Protein AF-V3ZR67-F1 (afdb_monomer)

Structure (mmCIF, N/CA/C/O backbone):
data_AF-V3ZR67-F1
#
_entry.id   AF-V3ZR67-F1
#
loop_
_atom_site.group_PDB
_atom_site.id
_atom_site.type_symbol
_atom_site.label_atom_id
_atom_site.label_alt_id
_atom_site.label_comp_id
_atom_site.label_asym_id
_atom_site.label_entity_id
_atom_site.label_seq_id
_atom_site.pdbx_PDB_ins_code
_atom_site.Cartn_x
_atom_site.Cartn_y
_atom_site.Cartn_z
_atom_site.occupancy
_atom_site.B_iso_or_equiv
_atom_site.auth_seq_id
_atom_site.auth_comp_id
_atom_site.auth_asym_id
_atom_site.auth_atom_id
_atom_site.pdbx_PDB_model_num
ATOM 1 N N . MET A 1 1 ? 63.349 -31.565 -0.479 1.00 33.25 1 MET A N 1
ATOM 2 C CA . MET A 1 1 ? 62.178 -32.463 -0.392 1.00 33.25 1 MET A CA 1
ATOM 3 C C . MET A 1 1 ? 61.023 -31.754 -1.071 1.00 33.25 1 MET A C 1
ATOM 5 O O . MET A 1 1 ? 60.608 -30.706 -0.602 1.00 33.25 1 MET A O 1
ATOM 9 N N . VAL A 1 2 ? 60.641 -32.243 -2.248 1.00 25.17 2 VAL A N 1
ATOM 10 C CA . VAL A 1 2 ? 59.644 -31.641 -3.146 1.00 25.17 2 VAL A CA 1
ATOM 11 C C . VAL A 1 2 ? 58.303 -32.343 -2.893 1.00 25.17 2 VAL A C 1
ATOM 13 O O . VAL A 1 2 ? 58.316 -33.569 -2.770 1.00 25.17 2 VAL A O 1
ATOM 16 N N . PRO A 1 3 ? 57.168 -31.629 -2.776 1.00 28.56 3 PRO A N 1
ATOM 17 C CA . PRO A 1 3 ? 55.893 -32.259 -2.470 1.00 28.56 3 PRO A CA 1
ATOM 18 C C . PRO A 1 3 ? 55.306 -32.955 -3.702 1.00 28.56 3 PRO A C 1
ATOM 20 O O . PRO A 1 3 ? 55.285 -32.409 -4.804 1.00 28.56 3 PRO A O 1
ATOM 23 N N . VAL A 1 4 ? 54.828 -34.179 -3.480 1.00 24.92 4 VAL A N 1
ATOM 24 C CA . VAL A 1 4 ? 54.112 -35.022 -4.441 1.00 24.92 4 VAL A CA 1
ATOM 25 C C . VAL A 1 4 ? 52.683 -34.494 -4.582 1.00 24.92 4 VAL A C 1
ATOM 27 O O . VAL A 1 4 ? 51.925 -34.488 -3.615 1.00 24.92 4 VAL A O 1
ATOM 30 N N . SER A 1 5 ? 52.310 -34.048 -5.779 1.00 26.41 5 SER A N 1
ATOM 31 C CA . SER A 1 5 ? 50.947 -33.652 -6.135 1.00 26.41 5 SER A CA 1
ATOM 32 C C . SER A 1 5 ? 50.174 -34.831 -6.739 1.00 26.41 5 SER A C 1
ATOM 34 O O . SER A 1 5 ? 50.630 -35.491 -7.672 1.00 26.41 5 SER A O 1
ATOM 36 N N . PHE A 1 6 ? 48.981 -35.095 -6.198 1.00 26.53 6 PHE A N 1
ATOM 37 C CA . PHE A 1 6 ? 48.014 -36.048 -6.745 1.00 26.53 6 PHE A CA 1
ATOM 38 C C . PHE A 1 6 ? 47.330 -35.453 -7.990 1.00 26.53 6 PHE A C 1
ATOM 40 O O . PHE A 1 6 ? 46.776 -34.357 -7.938 1.00 26.53 6 PHE A O 1
ATOM 47 N N . LEU A 1 7 ? 47.353 -36.184 -9.109 1.00 27.12 7 LEU A N 1
ATOM 48 C CA . LEU A 1 7 ? 46.621 -35.857 -10.338 1.00 27.12 7 LEU A CA 1
ATOM 49 C C . LEU A 1 7 ? 45.130 -36.197 -10.175 1.00 27.12 7 LEU A C 1
ATOM 51 O O . LEU A 1 7 ? 44.784 -37.361 -9.975 1.00 27.12 7 LEU A O 1
ATOM 55 N N . SER A 1 8 ? 44.247 -35.202 -10.304 1.00 28.62 8 SER A N 1
ATOM 56 C CA . SER A 1 8 ? 42.798 -35.397 -10.424 1.00 28.62 8 SER A CA 1
ATOM 57 C C . SER A 1 8 ? 42.372 -35.372 -11.900 1.00 28.62 8 SER A C 1
ATOM 59 O O . SER A 1 8 ? 42.852 -34.566 -12.695 1.00 28.62 8 SER A O 1
ATOM 61 N N . CYS A 1 9 ? 41.479 -36.286 -12.289 1.00 31.39 9 CYS A N 1
ATOM 62 C CA . CYS A 1 9 ? 40.854 -36.305 -13.613 1.00 31.39 9 CYS A CA 1
ATOM 63 C C . CYS A 1 9 ? 39.528 -35.538 -13.552 1.00 31.39 9 CYS A C 1
ATOM 65 O O . CYS A 1 9 ? 38.520 -36.097 -13.120 1.00 31.39 9 CYS A O 1
ATOM 67 N N . SER A 1 10 ? 39.502 -34.280 -13.993 1.00 30.72 10 SER A N 1
ATOM 68 C CA . SER A 1 10 ? 38.262 -33.516 -14.160 1.00 30.72 10 SER A CA 1
ATOM 69 C C . SER A 1 10 ? 38.161 -32.905 -15.567 1.00 30.72 10 SER A C 1
ATOM 71 O O . SER A 1 10 ? 39.037 -32.179 -16.026 1.00 30.72 10 SER A O 1
ATOM 73 N N . SER A 1 11 ? 37.034 -33.197 -16.227 1.00 35.03 11 SER A N 1
ATOM 74 C CA . SER A 1 11 ? 36.539 -32.719 -17.535 1.00 35.03 11 SER A CA 1
ATOM 75 C C . SER A 1 11 ? 37.001 -33.455 -18.820 1.00 35.03 11 SER A C 1
ATOM 77 O O . SER A 1 11 ? 38.193 -33.671 -19.036 1.00 35.03 11 SER A O 1
ATOM 79 N N . PRO A 1 12 ? 36.061 -33.820 -19.723 1.00 35.12 12 PRO A N 1
ATOM 80 C CA . PRO A 1 12 ? 36.363 -34.351 -21.043 1.00 35.12 12 PRO A CA 1
ATOM 81 C C . PRO A 1 12 ? 36.191 -33.241 -22.083 1.00 35.12 12 PRO A C 1
ATOM 83 O O . PRO A 1 12 ? 35.109 -33.108 -22.635 1.00 35.12 12 PRO A O 1
ATOM 86 N N . LEU A 1 13 ? 37.220 -32.421 -22.304 1.00 37.81 13 LEU A N 1
ATOM 87 C CA . LEU A 1 13 ? 37.446 -31.616 -23.520 1.00 37.81 13 LEU A CA 1
ATOM 88 C C . LEU A 1 13 ? 38.705 -30.759 -23.301 1.00 37.81 13 LEU A C 1
ATOM 90 O O . LEU A 1 13 ? 38.635 -29.560 -23.051 1.00 37.81 13 LEU A O 1
ATOM 94 N N . MET A 1 14 ? 39.882 -31.380 -23.399 1.00 28.81 14 MET A N 1
ATOM 95 C CA . MET A 1 14 ? 41.130 -30.643 -23.596 1.00 28.81 14 MET A CA 1
ATOM 96 C C . MET A 1 14 ? 41.837 -31.150 -24.850 1.00 28.81 14 MET A C 1
ATOM 98 O O . MET A 1 14 ? 42.088 -32.340 -25.032 1.00 28.81 14 MET A O 1
ATOM 102 N N . ASN A 1 15 ? 42.087 -30.198 -25.741 1.00 30.61 15 ASN A N 1
ATOM 103 C CA . ASN A 1 15 ? 42.626 -30.355 -27.079 1.00 30.61 15 ASN A CA 1
ATOM 104 C C . ASN A 1 15 ? 44.123 -30.717 -26.989 1.00 30.61 15 ASN A C 1
ATOM 106 O O . ASN A 1 15 ? 44.954 -29.899 -26.597 1.00 30.61 15 ASN A O 1
ATOM 110 N N . LEU A 1 16 ? 44.461 -31.966 -27.309 1.00 32.44 16 LEU A N 1
ATOM 111 C CA . LEU A 1 16 ? 45.743 -32.625 -27.015 1.00 32.44 16 LEU A CA 1
ATOM 112 C C . LEU A 1 16 ? 46.847 -32.320 -28.054 1.00 32.44 16 LEU A C 1
ATOM 114 O O . LEU A 1 16 ? 47.610 -33.206 -28.422 1.00 32.44 16 LEU A O 1
ATOM 118 N N . ASN A 1 17 ? 46.937 -31.069 -28.523 1.00 31.55 17 ASN A N 1
ATOM 119 C CA . ASN A 1 17 ? 47.913 -30.633 -29.540 1.00 31.55 17 ASN A CA 1
ATOM 120 C C . ASN A 1 17 ? 48.904 -29.550 -29.071 1.00 31.55 17 ASN A C 1
ATOM 122 O O . ASN A 1 17 ? 49.613 -28.967 -29.887 1.00 31.55 17 ASN A O 1
ATOM 126 N N . LYS A 1 18 ? 49.022 -29.288 -27.765 1.00 32.16 18 LYS A N 1
ATOM 127 C CA . LYS A 1 18 ? 50.076 -28.414 -27.220 1.00 32.16 18 LYS A CA 1
ATOM 128 C C . LYS A 1 18 ? 50.663 -28.980 -25.929 1.00 32.16 18 LYS A C 1
ATOM 130 O O . LYS A 1 18 ? 50.382 -28.478 -24.851 1.00 32.16 18 LYS A O 1
ATOM 135 N N . LEU A 1 19 ? 51.485 -30.020 -26.051 1.00 27.50 19 LEU A N 1
ATOM 136 C CA . LEU A 1 19 ? 52.559 -30.310 -25.094 1.00 27.50 19 LEU A CA 1
ATOM 137 C C . LEU A 1 19 ? 53.586 -31.241 -25.766 1.00 27.50 19 LEU A C 1
ATOM 139 O O . LEU A 1 19 ? 53.586 -32.452 -25.576 1.00 27.50 19 LEU A O 1
ATOM 143 N N . LEU A 1 20 ? 54.425 -30.673 -26.629 1.00 28.42 20 LEU A N 1
ATOM 144 C CA . LEU A 1 20 ? 55.590 -31.348 -27.201 1.00 28.42 20 LEU A CA 1
ATOM 145 C C . LEU A 1 20 ? 56.815 -30.503 -26.862 1.00 28.42 20 LEU A C 1
ATOM 147 O O . LEU A 1 20 ? 57.101 -29.519 -27.536 1.00 28.42 20 LEU A O 1
ATOM 151 N N . VAL A 1 21 ? 57.515 -30.890 -25.797 1.00 28.64 21 VAL A N 1
ATOM 152 C CA . VAL A 1 21 ? 58.908 -30.510 -25.550 1.00 28.64 21 VAL A CA 1
ATOM 153 C C . VAL A 1 21 ? 59.665 -31.791 -25.198 1.00 28.64 21 VAL A C 1
ATOM 155 O O . VAL A 1 21 ? 59.496 -32.367 -24.130 1.00 28.64 21 VAL A O 1
ATOM 158 N N . THR A 1 22 ? 60.407 -32.260 -26.202 1.00 30.28 22 THR A N 1
ATOM 159 C CA . THR A 1 22 ? 61.674 -33.011 -26.171 1.00 30.28 22 THR A CA 1
ATOM 160 C C . THR A 1 22 ? 62.092 -33.707 -24.873 1.00 30.28 22 THR A C 1
ATOM 162 O O . THR A 1 22 ? 62.662 -33.067 -23.996 1.00 30.28 22 THR A O 1
ATOM 165 N N . ILE A 1 23 ? 62.016 -35.045 -24.865 1.00 28.41 23 ILE A N 1
ATOM 166 C CA . ILE A 1 23 ? 63.108 -35.901 -24.371 1.00 28.41 23 ILE A CA 1
ATOM 167 C C . ILE A 1 23 ? 63.293 -37.057 -25.363 1.00 28.41 23 ILE A C 1
ATOM 169 O O . ILE A 1 23 ? 62.392 -37.857 -25.603 1.00 28.41 23 ILE A O 1
ATOM 173 N N . SER A 1 24 ? 64.478 -37.102 -25.960 1.00 29.08 24 SER A N 1
ATOM 174 C CA . SER A 1 24 ? 64.986 -38.155 -26.829 1.00 29.08 24 SER A CA 1
ATOM 175 C C . SER A 1 24 ? 65.639 -39.266 -26.002 1.00 29.08 24 SER A C 1
ATOM 177 O O . SER A 1 24 ? 66.624 -39.003 -25.316 1.00 29.08 24 SER A O 1
ATOM 179 N N . ALA A 1 25 ? 65.160 -40.505 -26.122 1.00 30.80 25 ALA A N 1
ATOM 180 C CA . ALA A 1 25 ? 65.977 -41.708 -25.942 1.00 30.80 25 ALA A CA 1
ATOM 181 C C . ALA A 1 25 ? 65.338 -42.888 -26.708 1.00 30.80 25 ALA A C 1
ATOM 183 O O . ALA A 1 25 ? 64.108 -42.995 -26.727 1.00 30.80 25 ALA A O 1
ATOM 184 N N . PRO A 1 26 ? 66.124 -43.756 -27.372 1.00 31.69 26 PRO A N 1
ATOM 185 C CA . PRO A 1 26 ? 65.603 -44.774 -28.275 1.00 31.69 26 PRO A CA 1
ATOM 186 C C . PRO A 1 26 ? 65.221 -46.053 -27.523 1.00 31.69 26 PRO A C 1
ATOM 188 O O . PRO A 1 26 ? 65.994 -46.563 -26.718 1.00 31.69 26 PRO A O 1
ATOM 191 N N . GLY A 1 27 ? 64.060 -46.616 -27.868 1.00 47.59 27 GLY A N 1
ATOM 192 C CA . GLY A 1 27 ? 63.762 -48.026 -27.611 1.00 47.59 27 GLY A CA 1
ATOM 193 C C . GLY A 1 27 ? 62.840 -48.335 -26.434 1.00 47.59 27 GLY A C 1
ATOM 194 O O . GLY A 1 27 ? 63.239 -49.080 -25.559 1.00 47.59 27 GLY A O 1
ATOM 195 N N . VAL A 1 28 ? 61.580 -47.878 -26.457 1.00 38.84 28 VAL A N 1
ATOM 196 C CA . VAL A 1 28 ? 60.451 -48.581 -25.797 1.00 38.84 28 VAL A CA 1
ATOM 197 C C . VAL A 1 28 ? 59.153 -48.319 -26.585 1.00 38.84 28 VAL A C 1
ATOM 199 O O . VAL A 1 28 ? 58.258 -47.593 -26.159 1.00 38.84 28 VAL A O 1
ATOM 202 N N . GLY A 1 29 ? 59.064 -48.872 -27.798 1.00 41.50 29 GLY A N 1
ATOM 203 C CA . GLY A 1 29 ? 57.987 -48.599 -28.764 1.00 41.50 29 GLY A CA 1
ATOM 204 C C . GLY A 1 29 ? 56.690 -49.406 -28.605 1.00 41.50 29 GLY A C 1
ATOM 205 O O . GLY A 1 29 ? 55.786 -49.244 -29.415 1.00 41.50 29 GLY A O 1
ATOM 206 N N . THR A 1 30 ? 56.555 -50.278 -27.602 1.00 41.62 30 THR A N 1
ATOM 207 C CA . THR A 1 30 ? 55.410 -51.218 -27.526 1.00 41.62 30 THR A CA 1
ATOM 208 C C . THR A 1 30 ? 54.709 -51.298 -26.166 1.00 41.62 30 THR A C 1
ATOM 210 O O . THR A 1 30 ? 53.676 -51.957 -26.054 1.00 41.62 30 THR A O 1
ATOM 213 N N . TYR A 1 31 ? 55.176 -50.566 -25.147 1.00 38.81 31 TYR A N 1
ATOM 214 C CA . TYR A 1 31 ? 54.533 -50.531 -23.822 1.00 38.81 31 TYR A CA 1
ATOM 215 C C . TYR A 1 31 ? 53.521 -49.382 -23.642 1.00 38.81 31 TYR A C 1
ATOM 217 O O . TYR A 1 31 ? 52.586 -49.499 -22.850 1.00 38.81 31 TYR A O 1
ATOM 225 N N . PHE A 1 32 ? 53.628 -48.299 -24.418 1.00 40.28 32 PHE A N 1
ATOM 226 C CA . PHE A 1 32 ? 52.793 -47.104 -24.226 1.00 40.28 32 PHE A CA 1
ATOM 227 C C . PHE A 1 32 ? 51.362 -47.227 -24.771 1.00 40.28 32 PHE A C 1
ATOM 229 O O . PHE A 1 32 ? 50.440 -46.628 -24.219 1.00 40.28 32 PHE A O 1
ATOM 236 N N . THR A 1 33 ? 51.127 -48.051 -25.794 1.00 45.75 33 THR A N 1
ATOM 237 C CA . THR A 1 33 ? 49.788 -48.219 -26.387 1.00 45.75 33 THR A CA 1
ATOM 238 C C . THR A 1 33 ? 48.857 -49.045 -25.490 1.00 45.75 33 THR A C 1
ATOM 240 O O . THR A 1 33 ? 47.664 -48.759 -25.411 1.00 45.75 33 THR A O 1
ATOM 243 N N . LYS A 1 34 ? 49.400 -50.014 -24.734 1.00 38.69 34 LYS A N 1
ATOM 244 C CA . LYS A 1 34 ? 48.624 -50.832 -23.783 1.00 38.69 34 LYS A CA 1
ATOM 245 C C . LYS A 1 34 ? 48.284 -50.075 -22.496 1.00 38.69 34 LYS A C 1
ATOM 247 O O . LYS A 1 34 ? 47.162 -50.190 -22.015 1.00 38.69 34 LYS A O 1
ATOM 252 N N . VAL A 1 35 ? 49.187 -49.228 -21.995 1.00 46.47 35 VAL A N 1
ATOM 253 C CA . VAL A 1 35 ? 48.928 -48.378 -20.816 1.00 46.47 35 VAL A CA 1
ATOM 254 C C . VAL A 1 35 ? 47.874 -47.306 -21.121 1.00 46.47 35 VAL A C 1
ATOM 256 O O . VAL A 1 35 ? 46.986 -47.068 -20.307 1.00 46.47 35 VAL A O 1
ATOM 259 N N . LYS A 1 36 ? 47.881 -46.728 -22.331 1.00 41.66 36 LYS A N 1
ATOM 260 C CA . LYS A 1 36 ? 46.872 -45.741 -22.763 1.00 41.66 36 LYS A CA 1
ATOM 261 C C . LYS A 1 36 ? 45.467 -46.346 -22.901 1.00 41.66 36 LYS A C 1
ATOM 263 O O . LYS A 1 36 ? 44.477 -45.675 -22.614 1.00 41.66 36 LYS A O 1
ATOM 268 N N . MET A 1 37 ? 45.376 -47.618 -23.298 1.00 46.00 37 MET A N 1
ATOM 269 C CA . MET A 1 37 ? 44.109 -48.355 -23.362 1.00 46.00 37 MET A CA 1
ATOM 270 C C . MET A 1 37 ? 43.607 -48.734 -21.958 1.00 46.00 37 MET A C 1
ATOM 272 O O . MET A 1 37 ? 42.425 -48.562 -21.671 1.00 46.00 37 MET A O 1
ATOM 276 N N . LEU A 1 38 ? 44.508 -49.150 -21.059 1.00 42.59 38 LEU A N 1
ATOM 277 C CA . LEU A 1 38 ? 44.170 -49.497 -19.675 1.00 42.59 38 LEU A CA 1
ATOM 278 C C . LEU A 1 38 ? 43.706 -48.272 -18.866 1.00 42.59 38 LEU A C 1
ATOM 280 O O . LEU A 1 38 ? 42.701 -48.353 -18.169 1.00 42.59 38 LEU A O 1
ATOM 284 N N . ILE A 1 39 ? 44.368 -47.118 -19.015 1.00 50.28 39 ILE A N 1
ATOM 285 C CA . ILE A 1 39 ? 43.984 -45.866 -18.336 1.00 50.28 39 ILE A CA 1
ATOM 286 C C . ILE A 1 39 ? 42.619 -45.366 -18.832 1.00 50.28 39 ILE A C 1
ATOM 288 O O . ILE A 1 39 ? 41.792 -44.965 -18.021 1.00 50.28 39 ILE A O 1
ATOM 292 N N . ASN A 1 40 ? 42.316 -45.465 -20.132 1.00 49.03 40 ASN A N 1
ATOM 293 C CA . ASN A 1 40 ? 40.994 -45.090 -20.651 1.00 49.03 40 ASN A CA 1
ATOM 294 C C . ASN A 1 40 ? 39.865 -46.020 -20.169 1.00 49.03 40 ASN A C 1
ATOM 296 O O . ASN A 1 40 ? 38.749 -45.549 -19.939 1.00 49.03 40 ASN A O 1
ATOM 300 N N . ILE A 1 41 ? 40.136 -47.318 -19.991 1.00 56.44 41 ILE A N 1
ATOM 301 C CA . ILE A 1 41 ? 39.165 -48.278 -19.438 1.00 56.44 41 ILE A CA 1
ATOM 302 C C . ILE A 1 41 ? 38.964 -48.030 -17.939 1.00 56.44 41 ILE A C 1
ATOM 304 O O . ILE A 1 41 ? 37.823 -47.981 -17.481 1.00 56.44 41 ILE A O 1
ATOM 308 N N . ILE A 1 42 ? 40.046 -47.789 -17.190 1.00 53.19 42 ILE A N 1
ATOM 309 C CA . ILE A 1 42 ? 39.990 -47.484 -15.756 1.00 53.19 42 ILE A CA 1
ATOM 310 C C . ILE A 1 42 ? 39.259 -46.157 -15.523 1.00 53.19 42 ILE A C 1
ATOM 312 O O . ILE A 1 42 ? 38.350 -46.127 -14.703 1.00 53.19 42 ILE A O 1
ATOM 316 N N . CYS A 1 43 ? 39.542 -45.098 -16.290 1.00 49.72 43 CYS A N 1
ATOM 317 C CA . CYS A 1 43 ? 38.846 -43.813 -16.170 1.00 49.72 43 CYS A CA 1
ATOM 318 C C . CYS A 1 43 ? 37.364 -43.890 -16.578 1.00 49.72 43 CYS A C 1
ATOM 320 O O . CYS A 1 43 ? 36.532 -43.248 -15.938 1.00 49.72 43 CYS A O 1
ATOM 322 N N . ARG A 1 44 ? 36.992 -44.697 -17.587 1.00 48.09 44 ARG A N 1
ATOM 323 C CA . ARG A 1 44 ? 35.575 -44.913 -17.945 1.00 48.09 44 ARG A CA 1
ATOM 324 C C . ARG A 1 44 ? 34.821 -45.728 -16.898 1.00 48.09 44 ARG A C 1
ATOM 326 O O . ARG A 1 44 ? 33.688 -45.373 -16.581 1.00 48.09 44 ARG A O 1
ATOM 333 N N . HIS A 1 45 ? 35.432 -46.772 -16.335 1.00 55.06 45 HIS A N 1
ATOM 334 C CA . HIS A 1 45 ? 34.808 -47.539 -15.256 1.00 55.06 45 HIS A CA 1
ATOM 335 C C . HIS A 1 45 ? 34.720 -46.733 -13.960 1.00 55.06 45 HIS A C 1
ATOM 337 O O . HIS A 1 45 ? 33.666 -46.740 -13.330 1.00 55.06 45 HIS A O 1
ATOM 343 N N . TRP A 1 46 ? 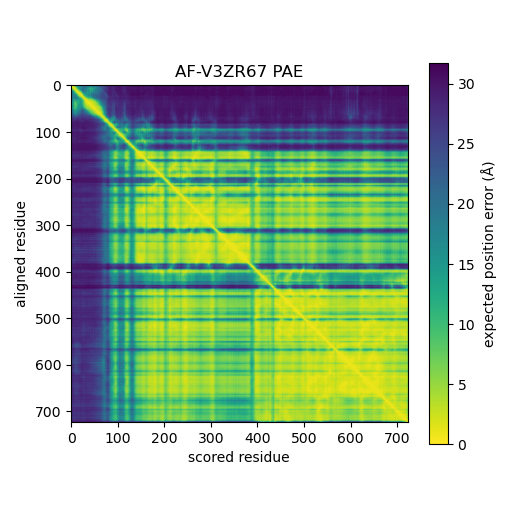35.756 -45.969 -13.606 1.00 50.38 46 TRP A N 1
ATOM 344 C CA . TRP A 1 46 ? 35.710 -45.064 -12.458 1.00 50.38 46 TRP A CA 1
ATOM 345 C C . TRP A 1 46 ? 34.635 -43.995 -12.614 1.00 50.38 46 TRP A C 1
ATOM 347 O O . TRP A 1 46 ? 33.907 -43.750 -11.664 1.00 50.38 46 TRP A O 1
ATOM 357 N N . TRP A 1 47 ? 34.458 -43.406 -13.799 1.00 48.53 47 TRP A N 1
ATOM 358 C CA . TRP A 1 47 ? 33.413 -42.400 -14.009 1.00 48.53 47 TRP A CA 1
ATOM 359 C C . TRP A 1 47 ? 31.992 -42.982 -13.925 1.00 48.53 47 TRP A C 1
ATOM 361 O O . TRP A 1 47 ? 31.086 -42.327 -13.407 1.00 48.53 47 TRP A O 1
ATOM 371 N N . TYR A 1 48 ? 31.797 -44.230 -14.364 1.00 46.47 48 TYR A N 1
ATOM 372 C CA . TYR A 1 48 ? 30.507 -44.922 -14.264 1.00 46.47 48 TYR A CA 1
ATOM 373 C C . TYR A 1 48 ? 30.165 -45.294 -12.810 1.00 46.47 48 TYR A C 1
ATOM 375 O O . TYR A 1 48 ? 29.044 -45.058 -12.360 1.00 46.47 48 TYR A O 1
ATOM 383 N N . TRP A 1 49 ? 31.148 -45.778 -12.041 1.00 52.88 49 TRP A N 1
ATOM 384 C CA . TRP A 1 49 ? 30.995 -46.033 -10.604 1.00 52.88 49 TRP A CA 1
ATOM 385 C C . TRP A 1 49 ? 30.850 -44.741 -9.796 1.00 52.88 49 TRP A C 1
ATOM 387 O O . TRP A 1 49 ? 30.039 -44.693 -8.877 1.00 52.88 49 TRP A O 1
ATOM 397 N N . PHE A 1 50 ? 31.540 -43.662 -10.177 1.00 52.75 50 PHE A N 1
ATOM 398 C CA . PHE A 1 50 ? 31.393 -42.360 -9.531 1.00 52.75 50 PHE A CA 1
ATOM 399 C C . PHE A 1 50 ? 29.993 -41.783 -9.755 1.00 52.75 50 PHE A C 1
ATOM 401 O O . PHE A 1 50 ? 29.438 -41.233 -8.815 1.00 52.75 50 PHE A O 1
ATOM 408 N N . LYS A 1 51 ? 29.369 -41.964 -10.933 1.00 44.91 51 LYS A N 1
ATOM 409 C CA . LYS A 1 51 ? 27.960 -41.587 -11.179 1.00 44.91 51 LYS A CA 1
ATOM 410 C C . LYS A 1 51 ? 26.962 -42.432 -10.381 1.00 44.91 51 LYS A C 1
ATOM 412 O O . LYS A 1 51 ? 26.012 -41.879 -9.844 1.00 44.91 51 LYS A O 1
ATOM 417 N N . LEU A 1 52 ? 27.179 -43.742 -10.265 1.00 48.31 52 LEU A N 1
ATOM 418 C CA . LEU A 1 52 ? 26.305 -44.622 -9.478 1.00 48.31 52 LEU A CA 1
ATOM 419 C C . LEU A 1 52 ? 26.415 -44.353 -7.971 1.00 48.31 52 LEU A C 1
ATOM 421 O O . LEU A 1 52 ? 25.398 -44.293 -7.288 1.00 48.31 52 LEU A O 1
ATOM 425 N N . ILE A 1 53 ? 27.628 -44.109 -7.468 1.00 51.00 53 ILE A N 1
ATOM 426 C CA . ILE A 1 53 ? 27.865 -43.778 -6.059 1.00 51.00 53 ILE A CA 1
ATOM 427 C C . ILE A 1 53 ? 27.420 -42.346 -5.759 1.00 51.00 53 ILE A C 1
ATOM 429 O O . ILE A 1 53 ? 26.819 -42.132 -4.719 1.00 51.00 53 ILE A O 1
ATOM 433 N N . SER A 1 54 ? 27.612 -41.371 -6.654 1.00 44.59 54 SER A N 1
ATOM 434 C CA . SER A 1 54 ? 27.101 -40.012 -6.420 1.00 44.59 54 SER A CA 1
ATOM 435 C C . SER A 1 54 ? 25.581 -39.941 -6.508 1.00 44.59 54 SER A C 1
ATOM 437 O O . SER A 1 54 ? 24.999 -39.275 -5.671 1.00 44.59 54 SER A O 1
ATOM 439 N N . VAL A 1 55 ? 24.901 -40.683 -7.389 1.00 46.72 55 VAL A N 1
ATOM 440 C CA . VAL A 1 55 ? 23.425 -40.742 -7.373 1.00 46.72 55 VAL A CA 1
ATOM 441 C C . VAL A 1 55 ? 22.909 -41.481 -6.135 1.00 46.72 55 VAL A C 1
ATOM 443 O O . VAL A 1 55 ? 21.944 -41.022 -5.534 1.00 46.72 55 VAL A O 1
ATOM 446 N N . ALA A 1 56 ? 23.561 -42.559 -5.685 1.00 42.47 56 ALA A N 1
ATOM 447 C CA . ALA A 1 56 ? 23.146 -43.284 -4.481 1.00 42.47 56 ALA A CA 1
ATOM 448 C C . ALA A 1 56 ? 23.455 -42.520 -3.181 1.00 42.47 56 ALA A C 1
ATOM 450 O O . ALA A 1 56 ? 22.624 -42.496 -2.282 1.00 42.47 56 ALA A O 1
ATOM 451 N N . VAL A 1 57 ? 24.605 -41.844 -3.089 1.00 44.28 57 VAL A N 1
ATOM 452 C CA . VAL A 1 57 ? 25.011 -41.037 -1.926 1.00 44.28 57 VAL A CA 1
ATOM 453 C C . VAL A 1 57 ? 24.287 -39.693 -1.906 1.00 44.28 57 VAL A C 1
ATOM 455 O O . VAL A 1 57 ? 23.933 -39.242 -0.829 1.00 44.28 57 VAL A O 1
ATOM 458 N N . ILE A 1 58 ? 23.966 -39.090 -3.056 1.00 43.88 58 ILE A N 1
ATOM 459 C CA . ILE A 1 58 ? 23.077 -37.920 -3.120 1.00 43.88 58 ILE A CA 1
ATOM 460 C C . ILE A 1 58 ? 21.636 -38.338 -2.812 1.00 43.88 58 ILE A C 1
ATOM 462 O O . ILE A 1 58 ? 20.966 -37.617 -2.093 1.00 43.88 58 ILE A O 1
ATOM 466 N N . SER A 1 59 ? 21.169 -39.522 -3.221 1.00 39.50 59 SER A N 1
ATOM 467 C CA . SER A 1 59 ? 19.837 -40.006 -2.818 1.00 39.50 59 SER A CA 1
ATOM 468 C C . SER A 1 59 ? 19.773 -40.347 -1.323 1.00 39.50 59 SER A C 1
ATOM 470 O O . SER A 1 59 ? 18.796 -39.998 -0.674 1.00 39.50 59 SER A O 1
ATOM 472 N N . LEU A 1 60 ? 20.819 -40.942 -0.733 1.00 34.12 60 LEU A N 1
ATOM 473 C CA . LEU A 1 60 ? 20.875 -41.212 0.712 1.00 34.12 60 LEU A CA 1
ATOM 474 C C . LEU A 1 60 ? 21.148 -39.960 1.561 1.00 34.12 60 LEU A C 1
ATOM 476 O O . LEU A 1 60 ? 20.651 -39.882 2.681 1.00 34.12 60 LEU A O 1
ATOM 480 N N . LEU A 1 61 ? 21.887 -38.967 1.052 1.00 32.84 61 LEU A N 1
ATOM 481 C CA . LEU A 1 61 ? 22.069 -37.682 1.735 1.00 32.84 61 LEU A CA 1
ATOM 482 C C . LEU A 1 61 ? 20.847 -36.775 1.575 1.00 32.84 61 LEU A C 1
ATOM 484 O O . LEU A 1 61 ? 20.526 -36.075 2.525 1.00 32.84 61 LEU A O 1
ATOM 488 N N . ILE A 1 62 ? 20.113 -36.827 0.458 1.00 35.06 62 ILE A N 1
ATOM 489 C CA . ILE A 1 62 ? 18.831 -36.117 0.300 1.00 35.06 62 ILE A CA 1
ATOM 490 C C . ILE A 1 62 ? 17.746 -36.754 1.183 1.00 35.06 62 ILE A C 1
ATOM 492 O O . ILE A 1 62 ? 16.955 -36.026 1.770 1.00 35.06 62 ILE A O 1
ATOM 496 N N . ILE A 1 63 ? 17.757 -38.075 1.391 1.00 33.81 63 ILE A N 1
ATOM 497 C CA . ILE A 1 63 ? 16.808 -38.738 2.304 1.00 33.81 63 ILE A CA 1
ATOM 498 C C . ILE A 1 63 ? 17.131 -38.468 3.793 1.00 33.81 63 ILE A C 1
ATOM 500 O O . ILE A 1 63 ? 16.212 -38.453 4.603 1.00 33.81 63 ILE A O 1
ATOM 504 N N . ASN A 1 64 ? 18.386 -38.167 4.162 1.00 29.22 64 ASN A N 1
ATOM 505 C CA . ASN A 1 64 ? 18.785 -37.881 5.556 1.00 29.22 64 ASN A CA 1
ATOM 506 C C . ASN A 1 64 ? 19.076 -36.399 5.881 1.00 29.22 64 ASN A C 1
ATOM 508 O O . ASN A 1 64 ? 19.474 -36.097 7.004 1.00 29.22 64 ASN A O 1
ATOM 512 N N . SER A 1 65 ? 18.881 -35.465 4.943 1.00 28.73 65 SER A N 1
ATOM 513 C CA . SER A 1 65 ? 18.975 -34.012 5.205 1.00 28.73 65 SER A CA 1
ATOM 514 C C . SER A 1 65 ? 17.681 -33.239 4.916 1.00 28.73 65 SER A C 1
ATOM 516 O O . SER A 1 65 ? 17.632 -32.024 5.097 1.00 28.73 65 SER A O 1
ATOM 518 N N . MET A 1 66 ? 16.594 -33.938 4.571 1.00 28.70 66 MET A N 1
ATOM 519 C CA . MET A 1 66 ? 15.235 -33.388 4.557 1.00 28.70 66 MET A CA 1
ATOM 520 C C . MET A 1 66 ? 14.568 -33.523 5.934 1.00 28.70 66 MET A C 1
ATOM 522 O O . MET A 1 66 ? 13.660 -34.321 6.098 1.00 28.70 66 MET A O 1
ATOM 526 N N . THR A 1 67 ? 15.007 -32.727 6.910 1.00 30.28 67 THR A N 1
ATOM 527 C CA . THR A 1 67 ? 14.189 -32.300 8.067 1.00 30.28 67 THR A CA 1
ATOM 528 C C . THR A 1 67 ? 14.835 -31.080 8.723 1.00 30.28 67 THR A C 1
ATOM 530 O O . THR A 1 67 ? 15.334 -31.142 9.841 1.00 30.28 67 THR A O 1
ATOM 533 N N . ILE A 1 68 ? 14.843 -29.960 8.006 1.00 31.11 68 ILE A N 1
ATOM 534 C CA . ILE A 1 68 ? 14.565 -28.648 8.599 1.00 31.11 68 ILE A CA 1
ATOM 535 C C . ILE A 1 68 ? 13.526 -28.050 7.653 1.00 31.11 68 ILE A C 1
ATOM 537 O O . ILE A 1 68 ? 13.851 -27.500 6.604 1.00 31.11 68 ILE A O 1
ATOM 541 N N . LEU A 1 69 ? 12.268 -28.369 7.948 1.00 26.83 69 LEU A N 1
ATOM 542 C CA . LEU A 1 69 ? 11.093 -27.944 7.204 1.00 26.83 69 LEU A CA 1
ATOM 543 C C . LEU A 1 69 ? 10.609 -26.627 7.813 1.00 26.83 69 LEU A C 1
ATOM 545 O O . LEU A 1 69 ? 10.071 -26.639 8.914 1.00 26.83 69 LEU A O 1
ATOM 549 N N . ASP A 1 70 ? 10.737 -25.528 7.074 1.00 26.50 70 ASP A N 1
ATOM 550 C CA . ASP A 1 70 ? 9.770 -24.432 7.148 1.00 26.50 70 ASP A CA 1
ATOM 551 C C . ASP A 1 70 ? 8.631 -24.783 6.183 1.00 26.50 70 ASP A C 1
ATOM 553 O O . ASP A 1 70 ? 8.585 -24.347 5.038 1.00 26.50 70 ASP A O 1
ATOM 557 N N . ASN A 1 71 ? 7.755 -25.682 6.622 1.00 24.45 71 ASN A N 1
ATOM 558 C CA . ASN A 1 71 ? 6.407 -25.839 6.095 1.00 24.45 71 ASN A CA 1
ATOM 559 C C . ASN A 1 71 ? 5.549 -26.433 7.211 1.00 24.45 71 ASN A C 1
ATOM 561 O O . ASN A 1 71 ? 5.867 -27.475 7.779 1.00 24.45 71 ASN A O 1
ATOM 565 N N . TYR A 1 72 ? 4.481 -25.720 7.548 1.00 25.42 72 TYR A N 1
ATOM 566 C CA . TYR A 1 72 ? 3.494 -26.108 8.543 1.00 25.42 72 TYR A CA 1
ATOM 567 C C . TYR A 1 72 ? 2.792 -27.410 8.141 1.00 25.42 72 TYR A C 1
ATOM 569 O O . TYR A 1 72 ? 1.911 -27.396 7.282 1.00 25.42 72 TYR A O 1
ATOM 577 N N . ASP A 1 73 ? 3.131 -28.514 8.805 1.00 21.72 73 ASP A N 1
ATOM 578 C CA . ASP A 1 73 ? 2.352 -29.749 8.741 1.00 21.72 73 ASP A CA 1
ATOM 579 C C . ASP A 1 73 ? 1.191 -29.726 9.745 1.00 21.72 73 ASP A C 1
ATOM 581 O O . ASP A 1 73 ? 1.325 -29.392 10.926 1.00 21.72 73 ASP A O 1
ATOM 585 N N . ILE A 1 74 ? 0.016 -30.106 9.243 1.00 23.97 74 ILE A N 1
ATOM 586 C CA . ILE A 1 74 ? -1.221 -30.281 9.999 1.00 23.97 74 ILE A CA 1
ATOM 587 C C . ILE A 1 74 ? -1.059 -31.490 10.926 1.00 23.97 74 ILE A C 1
ATOM 589 O O . ILE A 1 74 ? -1.106 -32.637 10.487 1.00 23.97 74 ILE A O 1
ATOM 593 N N . ILE A 1 75 ? -0.935 -31.240 12.230 1.00 21.50 75 ILE A N 1
ATOM 594 C CA . ILE A 1 75 ? -1.017 -32.285 13.254 1.00 21.50 75 ILE A CA 1
ATOM 595 C C . ILE A 1 75 ? -2.480 -32.422 13.693 1.00 21.50 75 ILE A C 1
ATOM 597 O O . ILE A 1 75 ? -3.005 -31.611 14.456 1.00 21.50 75 ILE A O 1
ATOM 601 N N . THR A 1 76 ? -3.155 -33.478 13.241 1.00 21.47 76 THR A N 1
ATOM 602 C CA . THR A 1 76 ? -4.417 -33.931 13.842 1.00 21.47 76 THR A CA 1
ATOM 603 C C . THR A 1 76 ? -4.138 -34.766 15.090 1.00 21.47 76 THR A C 1
ATOM 605 O O . THR A 1 76 ? -3.612 -35.871 14.986 1.00 21.47 76 THR A O 1
ATOM 608 N N . VAL A 1 77 ? -4.552 -34.275 16.263 1.00 23.20 77 VAL A N 1
ATOM 609 C CA . VAL A 1 77 ? -4.638 -35.061 17.509 1.00 23.20 77 VAL A CA 1
ATOM 610 C C . VAL A 1 77 ? -6.119 -35.284 17.856 1.00 23.20 77 VAL A C 1
ATOM 612 O O . VAL A 1 77 ? -6.892 -34.3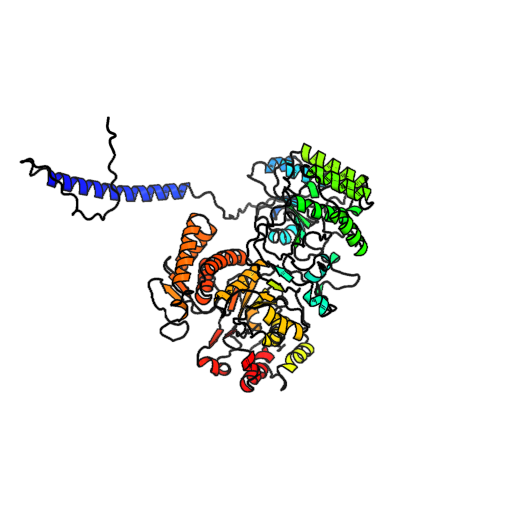19 17.813 1.00 23.20 77 VAL A O 1
ATOM 615 N N . PRO A 1 78 ? -6.564 -36.514 18.192 1.00 22.95 78 PRO A N 1
ATOM 616 C CA . PRO A 1 78 ? -7.955 -36.776 18.535 1.00 22.95 78 PRO A CA 1
ATOM 617 C C . PRO A 1 78 ? -8.320 -36.173 19.892 1.00 22.95 78 PRO A C 1
ATOM 619 O O . PRO A 1 78 ? -7.526 -36.125 20.828 1.00 22.95 78 PRO A O 1
ATOM 622 N N . ALA A 1 79 ? -9.567 -35.728 19.980 1.00 25.62 79 ALA A N 1
ATOM 623 C CA . ALA A 1 79 ? -10.129 -35.046 21.128 1.00 25.62 79 ALA A CA 1
ATOM 624 C C . ALA A 1 79 ? -10.219 -35.921 22.388 1.00 25.62 79 ALA A C 1
ATOM 626 O O . ALA A 1 79 ? -10.769 -37.018 22.345 1.00 25.62 79 ALA A O 1
ATOM 627 N N . SER A 1 80 ? -9.874 -35.336 23.535 1.00 25.39 80 SER A N 1
ATOM 628 C CA . SER A 1 80 ? -10.631 -35.561 24.765 1.00 25.39 80 SER A CA 1
ATOM 629 C C . SER A 1 80 ? -10.942 -34.220 25.439 1.00 25.39 80 SER A C 1
ATOM 631 O O . SER A 1 80 ? -10.318 -33.193 25.174 1.00 25.39 80 SER A O 1
ATOM 633 N N . THR A 1 81 ? -12.051 -34.225 26.153 1.00 31.27 81 THR A N 1
ATOM 634 C CA . THR A 1 81 ? -12.897 -33.118 26.596 1.00 31.27 81 THR A CA 1
ATOM 635 C C . THR A 1 81 ? -12.315 -32.355 27.788 1.00 31.27 81 THR A C 1
ATOM 637 O O . THR A 1 81 ? -12.231 -32.938 28.859 1.00 31.27 81 THR A O 1
ATOM 640 N N . ASP A 1 82 ? -11.936 -31.082 27.619 1.00 35.59 82 ASP A N 1
ATOM 641 C CA . ASP A 1 82 ? -12.567 -29.934 28.304 1.00 35.59 82 ASP A CA 1
ATOM 642 C C . ASP A 1 82 ? -11.949 -28.598 27.830 1.00 35.59 82 ASP A C 1
ATOM 644 O O . ASP A 1 82 ? -10.731 -28.475 27.699 1.00 35.59 82 ASP A O 1
ATOM 648 N N . ASP A 1 83 ? -12.831 -27.643 27.534 1.00 39.19 83 ASP A N 1
ATOM 649 C CA . ASP A 1 83 ? -12.659 -26.275 27.005 1.00 39.19 83 ASP A CA 1
ATOM 650 C C . ASP A 1 83 ? -11.788 -26.067 25.732 1.00 39.19 83 ASP A C 1
ATOM 652 O O . ASP A 1 83 ? -10.562 -25.922 25.754 1.00 39.19 83 ASP A O 1
ATOM 656 N N . LYS A 1 84 ? -12.454 -26.066 24.565 1.00 36.19 84 LYS A N 1
ATOM 657 C CA . LYS A 1 84 ? -11.862 -26.232 23.217 1.00 36.19 84 LYS A CA 1
ATOM 658 C C . LYS A 1 84 ? -11.655 -24.948 22.401 1.00 36.19 84 LYS A C 1
ATOM 660 O O . LYS A 1 84 ? -11.065 -25.043 21.325 1.00 36.19 84 LYS A O 1
ATOM 665 N N . GLN A 1 85 ? -12.135 -23.781 22.835 1.00 36.62 85 GLN A N 1
ATOM 666 C CA . GLN A 1 85 ? -12.116 -22.585 21.975 1.00 36.62 85 GLN A CA 1
ATOM 667 C C . GLN A 1 85 ? -10.840 -21.742 22.142 1.00 36.62 85 GLN A C 1
ATOM 669 O O . GLN A 1 85 ? -10.280 -21.298 21.147 1.00 36.62 85 GLN A O 1
ATOM 674 N N . THR A 1 86 ? -10.290 -21.649 23.354 1.00 38.97 86 THR A N 1
ATOM 675 C CA . THR A 1 86 ? -9.038 -20.916 23.639 1.00 38.97 86 THR A CA 1
ATOM 676 C C . THR A 1 86 ? -7.782 -21.688 23.204 1.00 38.97 86 THR A C 1
ATOM 678 O O . THR A 1 86 ? -6.769 -21.098 22.847 1.00 38.97 86 THR A O 1
ATOM 681 N N . ARG A 1 87 ? -7.842 -23.030 23.166 1.00 37.34 87 ARG A N 1
ATOM 682 C CA . ARG A 1 87 ? -6.687 -23.892 22.831 1.00 37.34 87 ARG A CA 1
ATOM 683 C C . ARG A 1 87 ? -6.384 -24.008 21.333 1.00 37.34 87 ARG A C 1
ATOM 685 O O . ARG A 1 87 ? -5.368 -24.592 20.977 1.00 37.34 87 ARG A O 1
ATOM 692 N N . ARG A 1 88 ? -7.244 -23.492 20.448 1.00 39.72 88 ARG A N 1
ATOM 693 C CA . ARG A 1 88 ? -7.041 -23.579 18.988 1.00 39.72 88 ARG A CA 1
ATOM 694 C C . ARG A 1 88 ? -6.141 -22.487 18.408 1.00 39.72 88 ARG A C 1
ATOM 696 O O . ARG A 1 88 ? -5.742 -22.619 17.257 1.00 39.72 88 ARG A O 1
ATOM 703 N N . ILE A 1 89 ? -5.803 -21.460 19.186 1.00 42.38 89 ILE A N 1
ATOM 704 C CA . ILE A 1 89 ? -5.131 -20.262 18.660 1.00 42.38 89 ILE A CA 1
ATOM 705 C C . ILE A 1 89 ? -3.592 -20.393 18.682 1.00 42.38 89 ILE A C 1
ATOM 707 O O . ILE A 1 89 ? -2.893 -19.738 17.918 1.00 42.38 89 ILE A O 1
ATOM 711 N N . ALA A 1 90 ? -3.031 -21.303 19.482 1.00 41.75 90 ALA A N 1
ATOM 712 C CA . ALA A 1 90 ? -1.583 -21.428 19.667 1.00 41.75 90 ALA A CA 1
ATOM 713 C C . ALA A 1 90 ? -0.978 -22.589 18.855 1.00 41.75 90 ALA A C 1
ATOM 715 O O . ALA A 1 90 ? -0.738 -23.667 19.397 1.00 41.75 90 ALA A O 1
ATOM 716 N N . ALA A 1 91 ? -0.755 -22.366 17.555 1.00 40.34 91 ALA A N 1
ATOM 717 C CA . ALA A 1 91 ? 0.197 -23.141 16.733 1.00 40.34 91 ALA A CA 1
ATOM 718 C C . ALA A 1 91 ? 0.476 -22.541 15.338 1.00 40.34 91 ALA A C 1
ATOM 720 O O . ALA A 1 91 ? 1.334 -23.060 14.628 1.00 40.34 91 ALA A O 1
ATOM 721 N N . LYS A 1 92 ? -0.221 -21.479 14.911 1.00 41.41 92 LYS A N 1
ATOM 722 C CA . LYS A 1 92 ? 0.158 -20.731 13.705 1.00 41.41 92 LYS A CA 1
ATOM 723 C C . LYS A 1 92 ? 1.069 -19.572 14.114 1.00 41.41 92 LYS A C 1
ATOM 725 O O . LYS A 1 92 ? 0.662 -18.721 14.895 1.00 41.41 92 LYS A O 1
ATOM 730 N N . ASP A 1 93 ? 2.299 -19.561 13.605 1.00 46.53 93 ASP A N 1
ATOM 731 C CA . ASP A 1 93 ? 3.188 -18.389 13.583 1.00 46.53 93 ASP A CA 1
ATOM 732 C C . ASP A 1 93 ? 3.905 -17.976 14.883 1.00 46.53 93 ASP A C 1
ATOM 734 O O . ASP A 1 93 ? 4.159 -16.795 15.090 1.00 46.53 93 ASP A O 1
ATOM 738 N N . ASN A 1 94 ? 4.334 -18.922 15.731 1.00 50.66 94 ASN A N 1
ATOM 739 C CA . ASN A 1 94 ? 5.224 -18.658 16.888 1.00 50.66 94 ASN A CA 1
ATOM 740 C C . ASN A 1 94 ? 4.664 -17.718 17.986 1.00 50.66 94 ASN A C 1
ATOM 742 O O . ASN A 1 94 ? 5.429 -17.211 18.813 1.00 50.66 94 ASN A O 1
ATOM 746 N N . TRP A 1 95 ? 3.347 -17.491 18.030 1.00 54.22 95 TRP A N 1
ATOM 747 C CA . TRP A 1 95 ? 2.689 -16.708 19.083 1.00 54.22 95 TRP A CA 1
ATOM 748 C C . TRP A 1 95 ? 2.188 -17.598 20.222 1.00 54.22 95 TRP A C 1
ATOM 750 O O . TRP A 1 95 ? 1.522 -18.608 19.987 1.00 54.22 95 TRP A O 1
ATOM 760 N N . ILE A 1 96 ? 2.450 -17.189 21.467 1.00 55.81 96 ILE A N 1
ATOM 761 C CA . ILE A 1 96 ? 1.851 -17.800 22.658 1.00 55.81 96 ILE A CA 1
ATOM 762 C C . ILE A 1 96 ? 0.870 -16.805 23.272 1.00 55.81 96 ILE A C 1
ATOM 764 O O . ILE A 1 96 ? 1.231 -15.679 23.622 1.00 55.81 96 ILE A O 1
ATOM 768 N N . ILE A 1 97 ? -0.379 -17.242 23.422 1.00 56.50 97 ILE A N 1
ATOM 769 C CA . ILE A 1 97 ? -1.404 -16.486 24.136 1.00 56.50 97 ILE A CA 1
ATOM 770 C C . ILE A 1 97 ? -1.389 -16.918 25.594 1.00 56.50 97 ILE A C 1
ATOM 772 O O . ILE A 1 97 ? -1.659 -18.080 25.894 1.00 56.50 97 ILE A O 1
ATOM 776 N N . MET A 1 98 ? -1.082 -15.982 26.492 1.00 53.34 98 MET A N 1
ATOM 777 C CA . MET A 1 98 ? -1.234 -16.182 27.928 1.00 53.34 98 MET A CA 1
ATOM 778 C C . MET A 1 98 ? -2.397 -15.332 28.436 1.00 53.34 98 MET A C 1
ATOM 780 O O . MET A 1 98 ? -2.414 -14.104 28.326 1.00 53.34 98 MET A O 1
ATOM 784 N N . ASP A 1 99 ? -3.386 -16.008 29.008 1.00 50.91 99 ASP A N 1
ATOM 785 C CA . ASP A 1 99 ? -4.462 -15.366 29.753 1.00 50.91 99 ASP A CA 1
ATOM 786 C C . ASP A 1 99 ? -3.985 -15.092 31.190 1.00 50.91 99 ASP A C 1
ATOM 788 O O . ASP A 1 99 ? -3.359 -15.951 31.815 1.00 50.91 99 ASP A O 1
ATOM 792 N N . ASN A 1 100 ? -4.299 -13.912 31.735 1.00 46.44 100 ASN A N 1
ATOM 793 C CA . ASN A 1 100 ? -3.976 -13.533 33.117 1.00 46.44 100 ASN A CA 1
ATOM 794 C C . ASN A 1 100 ? -4.507 -14.535 34.160 1.00 46.44 100 ASN A C 1
ATOM 796 O O . ASN A 1 100 ? -3.983 -14.584 35.269 1.00 46.44 100 ASN A O 1
ATOM 800 N N . THR A 1 101 ? -5.534 -15.335 33.842 1.00 41.28 101 THR A N 1
ATOM 801 C CA . THR A 1 101 ? -6.049 -16.361 34.770 1.00 41.28 101 THR A CA 1
ATOM 802 C C . THR A 1 101 ? -5.218 -17.640 34.832 1.00 41.28 101 THR A C 1
ATOM 804 O O . THR A 1 101 ? -5.366 -18.393 35.790 1.00 41.28 101 THR A O 1
ATOM 807 N N . ASP A 1 102 ? -4.353 -17.888 33.845 1.00 41.69 102 ASP A N 1
ATOM 808 C CA . ASP A 1 102 ? -3.595 -19.139 33.694 1.00 41.69 102 ASP A CA 1
ATOM 809 C C . ASP A 1 102 ? -2.104 -18.995 34.039 1.00 41.69 102 ASP A C 1
ATOM 811 O O . ASP A 1 102 ? -1.304 -19.868 33.692 1.00 41.69 102 ASP A O 1
ATOM 815 N N . ILE A 1 103 ? -1.715 -17.947 34.783 1.00 46.44 103 ILE A N 1
ATOM 816 C CA . ILE A 1 103 ? -0.358 -17.797 35.344 1.00 46.44 103 ILE A CA 1
ATOM 817 C C . ILE A 1 103 ? -0.158 -18.812 36.489 1.00 46.44 103 ILE A C 1
ATOM 819 O O . ILE A 1 103 ? 0.024 -18.480 37.658 1.00 46.44 103 ILE A O 1
ATOM 823 N N . ASN A 1 104 ? -0.218 -20.101 36.162 1.00 41.75 104 ASN A N 1
ATOM 824 C CA . ASN A 1 104 ? 0.299 -21.168 36.992 1.00 41.75 104 ASN A CA 1
ATOM 825 C C . ASN A 1 104 ? 1.724 -21.447 36.512 1.00 41.75 104 ASN A C 1
ATOM 827 O O . ASN A 1 104 ? 1.929 -21.950 35.408 1.00 41.75 104 ASN A O 1
ATOM 831 N N . ILE A 1 105 ? 2.707 -21.129 37.354 1.00 40.84 105 ILE A N 1
ATOM 832 C CA . ILE A 1 105 ? 4.155 -21.282 37.111 1.00 40.84 105 ILE A CA 1
ATOM 833 C C . ILE A 1 105 ? 4.513 -22.684 36.569 1.00 40.84 105 ILE A C 1
ATOM 835 O O . ILE A 1 105 ? 5.481 -22.849 35.827 1.00 40.84 105 ILE A O 1
ATOM 839 N N . ASN A 1 106 ? 3.704 -23.702 36.878 1.00 37.00 106 ASN A N 1
ATOM 840 C CA . ASN A 1 106 ? 3.891 -25.066 36.384 1.00 37.00 106 ASN A CA 1
ATOM 841 C C . ASN A 1 106 ? 3.562 -25.254 34.888 1.00 37.00 106 ASN A C 1
ATOM 843 O O . ASN A 1 106 ? 4.162 -26.121 34.258 1.00 37.00 106 ASN A O 1
ATOM 847 N N . HIS A 1 107 ? 2.672 -24.451 34.292 1.00 39.88 107 HIS A N 1
ATOM 848 C CA . HIS A 1 107 ? 2.409 -24.498 32.845 1.00 39.88 107 HIS A CA 1
ATOM 849 C C . HIS A 1 107 ? 3.535 -23.857 32.029 1.00 39.88 107 HIS A C 1
ATOM 851 O O . HIS A 1 107 ? 3.821 -24.324 30.932 1.00 39.88 107 HIS A O 1
ATOM 857 N N . MET A 1 108 ? 4.229 -22.857 32.578 1.00 36.88 108 MET A N 1
ATOM 858 C CA . MET A 1 108 ? 5.400 -22.268 31.920 1.00 36.88 108 MET A CA 1
ATOM 859 C C . MET A 1 108 ? 6.583 -23.238 31.855 1.00 36.88 108 MET A C 1
ATOM 861 O O . MET A 1 108 ? 7.261 -23.299 30.836 1.00 36.88 108 MET A O 1
ATOM 865 N N . LYS A 1 109 ? 6.760 -24.086 32.878 1.00 35.66 109 LYS A N 1
ATOM 866 C CA . LYS A 1 109 ? 7.745 -25.182 32.850 1.00 35.66 109 LYS A CA 1
ATOM 867 C C . LYS A 1 109 ? 7.440 -26.271 31.816 1.00 35.66 109 LYS A C 1
ATOM 869 O O . LYS A 1 109 ? 8.362 -26.902 31.330 1.00 35.66 109 LYS A O 1
ATOM 874 N N . LEU A 1 110 ? 6.169 -26.502 31.479 1.00 36.88 110 LEU A N 1
ATOM 875 C CA . LEU A 1 110 ? 5.766 -27.452 30.428 1.00 36.88 110 LEU A CA 1
ATOM 876 C C . LEU A 1 110 ? 6.005 -26.914 29.007 1.00 36.88 110 LEU A C 1
ATOM 878 O O . LEU A 1 110 ? 5.955 -27.679 28.046 1.00 36.88 110 LEU A O 1
ATOM 882 N N . LEU A 1 111 ? 6.227 -25.605 28.865 1.00 40.88 111 LEU A N 1
ATOM 883 C CA . LEU A 1 111 ? 6.512 -24.959 27.585 1.00 40.88 111 LEU A CA 1
ATOM 884 C C . LEU A 1 111 ? 8.019 -24.918 27.278 1.00 40.88 111 LEU A C 1
ATOM 886 O O . LEU A 1 111 ? 8.366 -24.872 26.100 1.00 40.88 111 LEU A O 1
ATOM 890 N N . ASP A 1 112 ? 8.873 -25.001 28.310 1.00 39.34 112 ASP A N 1
ATOM 891 C CA . ASP A 1 112 ? 10.355 -24.945 28.301 1.00 39.34 112 ASP A CA 1
ATOM 892 C C . ASP A 1 112 ? 11.014 -25.936 27.312 1.00 39.34 112 ASP A C 1
ATOM 894 O O . ASP A 1 112 ? 12.061 -25.660 26.734 1.00 39.34 112 ASP A O 1
ATOM 898 N N . ASP A 1 113 ? 10.349 -27.056 27.010 1.00 40.38 113 ASP A N 1
ATOM 899 C CA . ASP A 1 113 ? 10.877 -28.098 26.115 1.00 40.38 113 ASP A CA 1
ATOM 900 C C . ASP A 1 113 ? 10.719 -27.799 24.603 1.00 40.38 113 ASP A C 1
ATOM 902 O O . ASP A 1 113 ? 11.118 -28.616 23.768 1.00 40.38 113 ASP A O 1
ATOM 906 N N . ARG A 1 114 ? 10.138 -26.655 24.200 1.00 39.62 114 ARG A N 1
ATOM 907 C CA . ARG A 1 114 ? 9.997 -26.267 22.779 1.00 39.62 114 ARG A CA 1
ATOM 908 C C . ARG A 1 114 ? 10.781 -24.993 22.449 1.00 39.62 114 ARG A C 1
ATOM 910 O O . ARG A 1 114 ? 10.518 -23.940 23.016 1.00 39.62 114 ARG A O 1
ATOM 917 N N . GLN A 1 115 ? 11.722 -25.127 21.508 1.00 37.91 115 GLN A N 1
ATOM 918 C CA . GLN A 1 115 ? 12.685 -24.120 21.034 1.00 37.91 115 GLN A CA 1
ATOM 919 C C . GLN A 1 115 ? 12.107 -22.711 20.776 1.00 37.91 115 GLN A C 1
ATOM 921 O O . GLN A 1 115 ? 11.040 -22.561 20.185 1.00 37.91 115 GLN A O 1
ATOM 926 N N . ASP A 1 116 ? 12.898 -21.705 21.175 1.00 40.25 116 ASP A N 1
ATOM 927 C CA . ASP A 1 116 ? 12.931 -20.296 20.746 1.00 40.25 116 ASP A CA 1
ATOM 928 C C . ASP A 1 116 ? 11.594 -19.540 20.635 1.00 40.25 116 ASP A C 1
ATOM 930 O O . ASP A 1 116 ? 11.089 -19.239 19.550 1.00 40.25 116 ASP A O 1
ATOM 934 N N . TRP A 1 117 ? 11.054 -19.106 21.776 1.00 52.66 117 TRP A N 1
ATOM 935 C CA . TRP A 1 117 ? 9.879 -18.230 21.801 1.00 52.66 117 TRP A CA 1
ATOM 936 C C . TRP A 1 117 ? 10.248 -16.808 21.379 1.00 52.66 117 TRP A C 1
ATOM 938 O O . TRP A 1 117 ? 11.280 -16.267 21.775 1.00 52.66 117 TRP A O 1
ATOM 948 N N . SER A 1 118 ? 9.382 -16.171 20.590 1.00 55.03 118 SER A N 1
ATOM 949 C CA . SER A 1 118 ? 9.593 -14.782 20.170 1.00 55.03 118 SER A CA 1
ATOM 950 C C . SER A 1 118 ? 8.492 -13.827 20.635 1.00 55.03 118 SER A C 1
ATOM 952 O O . SER A 1 118 ? 8.810 -12.660 20.828 1.00 55.03 118 SER A O 1
ATOM 954 N N . ALA A 1 119 ? 7.248 -14.263 20.886 1.00 56.12 119 ALA A N 1
ATOM 955 C CA . ALA A 1 119 ? 6.145 -13.335 21.159 1.00 56.12 119 ALA A CA 1
ATOM 956 C C . ALA A 1 119 ? 5.150 -13.792 22.246 1.00 56.12 119 ALA A C 1
ATOM 958 O O . ALA A 1 119 ? 4.682 -14.932 22.229 1.00 56.12 119 ALA A O 1
ATOM 959 N N . LEU A 1 120 ? 4.786 -12.870 23.149 1.00 64.56 120 LEU A N 1
ATOM 960 C CA . LEU A 1 120 ? 3.775 -13.057 24.198 1.00 64.56 120 LEU A CA 1
ATOM 961 C C . LEU A 1 120 ? 2.545 -12.169 23.958 1.00 64.56 120 LEU A C 1
ATOM 963 O O . LEU A 1 120 ? 2.683 -10.956 23.806 1.00 64.56 120 LEU A O 1
ATOM 967 N N . VAL A 1 121 ? 1.344 -12.748 24.019 1.00 57.94 121 VAL A N 1
ATOM 968 C CA . VAL A 1 121 ? 0.079 -11.998 24.088 1.00 57.94 121 VAL A CA 1
ATOM 969 C C . VAL A 1 121 ? -0.459 -12.019 25.513 1.00 57.94 121 VAL A C 1
ATOM 971 O O . VAL A 1 121 ? -0.602 -13.096 26.087 1.00 57.94 121 VAL A O 1
ATOM 974 N N . MET A 1 122 ? -0.787 -10.850 26.068 1.00 63.28 122 MET A N 1
ATOM 975 C CA . MET A 1 122 ? -1.346 -10.723 27.422 1.00 63.28 122 MET A CA 1
ATOM 976 C C . MET A 1 122 ? -2.816 -10.286 27.381 1.00 63.28 122 MET A C 1
ATOM 978 O O . MET A 1 122 ? -3.098 -9.187 26.909 1.00 63.28 122 MET A O 1
ATOM 982 N N . ASP A 1 123 ? -3.742 -11.102 27.902 1.00 55.22 123 ASP A N 1
ATOM 983 C CA . ASP A 1 123 ? -5.169 -10.745 28.039 1.00 55.22 123 ASP A CA 1
ATOM 984 C C . ASP A 1 123 ? -5.473 -10.105 29.411 1.00 55.22 123 ASP A C 1
ATOM 986 O O . ASP A 1 123 ? -5.069 -10.600 30.466 1.00 55.22 123 ASP A O 1
ATOM 990 N N . THR A 1 124 ? -6.219 -8.993 29.422 1.00 53.12 124 THR A N 1
ATOM 991 C CA . THR A 1 124 ? -6.617 -8.269 30.645 1.00 53.12 124 THR A CA 1
ATOM 992 C C . THR A 1 124 ? -8.107 -8.382 31.004 1.00 53.12 124 THR A C 1
ATOM 994 O O . THR A 1 124 ? -8.534 -7.801 32.003 1.00 53.12 124 THR A O 1
ATOM 997 N N . THR A 1 125 ? -8.923 -9.122 30.245 1.00 47.19 125 THR A N 1
ATOM 998 C CA . THR A 1 125 ? -10.393 -9.129 30.397 1.00 47.19 125 THR A CA 1
ATOM 999 C C . THR A 1 125 ? -10.920 -9.938 31.584 1.00 47.19 125 THR A C 1
ATOM 1001 O O . THR A 1 125 ? -11.950 -9.569 32.160 1.00 47.19 125 THR A O 1
ATOM 1004 N N . LYS A 1 126 ? -10.227 -11.002 32.009 1.00 41.94 126 LYS A N 1
ATOM 1005 C CA . LYS A 1 126 ? -10.712 -11.896 33.077 1.00 41.94 126 LYS A CA 1
ATOM 1006 C C . LYS A 1 126 ? -10.385 -11.466 34.514 1.00 41.94 126 LYS A C 1
ATOM 1008 O O . LYS A 1 126 ? -10.983 -12.009 35.442 1.00 41.94 126 LYS A O 1
ATOM 1013 N N . SER A 1 127 ? -9.554 -10.443 34.740 1.00 42.38 127 SER A N 1
ATOM 1014 C CA . SER A 1 127 ? -9.200 -9.997 36.107 1.00 42.38 127 SER A CA 1
ATOM 1015 C C . SER A 1 127 ? -10.318 -9.238 36.848 1.00 42.38 127 SER A C 1
ATOM 1017 O O . SER A 1 127 ? -10.173 -8.875 38.016 1.00 42.38 127 SER A O 1
ATOM 1019 N N . ARG A 1 128 ? -11.486 -9.024 36.220 1.00 36.62 128 ARG A N 1
ATOM 1020 C CA . ARG A 1 128 ? -12.596 -8.252 36.813 1.00 36.62 128 ARG A CA 1
ATOM 1021 C C . ARG A 1 128 ? -13.295 -8.911 38.009 1.00 36.62 128 ARG A C 1
ATOM 1023 O O . ARG A 1 128 ? -14.101 -8.236 38.645 1.00 36.62 128 ARG A O 1
ATOM 1030 N N . LYS A 1 129 ? -13.051 -10.189 38.332 1.00 32.75 129 LYS A N 1
ATOM 1031 C CA . LYS A 1 129 ? -13.850 -10.894 39.356 1.00 32.75 129 LYS A CA 1
ATOM 1032 C C . LYS A 1 129 ? -13.333 -10.864 40.801 1.00 32.75 129 LYS A C 1
ATOM 1034 O O . LYS A 1 129 ? -14.111 -11.260 41.664 1.00 32.75 129 LYS A O 1
ATOM 1039 N N . THR A 1 130 ? -12.141 -10.349 41.128 1.00 31.17 130 THR A N 1
ATOM 1040 C CA . THR A 1 130 ? -11.628 -10.530 42.513 1.00 31.17 130 THR A CA 1
ATOM 1041 C C . THR A 1 130 ? -10.779 -9.426 43.146 1.00 31.17 130 THR A C 1
ATOM 1043 O O . THR A 1 130 ? -10.352 -9.611 44.282 1.00 31.17 130 THR A O 1
ATOM 1046 N N . LEU A 1 131 ? -10.585 -8.249 42.546 1.00 29.83 131 LEU A N 1
ATOM 1047 C CA . LEU A 1 131 ? -9.785 -7.197 43.195 1.00 29.83 131 LEU A CA 1
ATOM 1048 C C . LEU A 1 131 ? -10.563 -5.889 43.357 1.00 29.83 131 LEU A C 1
ATOM 1050 O O . LEU A 1 131 ? -10.641 -5.064 42.454 1.00 29.83 131 LEU A O 1
ATOM 1054 N N . LYS A 1 132 ? -11.083 -5.673 44.575 1.00 27.61 132 LYS A N 1
ATOM 1055 C CA . LYS A 1 132 ? -11.433 -4.347 45.115 1.00 27.61 132 LYS A CA 1
ATOM 1056 C C . LYS A 1 132 ? -10.155 -3.527 45.347 1.00 27.61 132 LYS A C 1
ATOM 1058 O O . LYS A 1 132 ? -9.827 -3.175 46.475 1.00 27.61 132 LYS A O 1
ATOM 1063 N N . CYS A 1 133 ? -9.408 -3.245 44.290 1.00 34.06 133 CYS A N 1
ATOM 1064 C CA . CYS A 1 133 ? -8.419 -2.183 44.300 1.00 34.06 133 CYS A CA 1
ATOM 1065 C C . CYS A 1 133 ? -8.811 -1.233 43.178 1.00 34.06 133 CYS A C 1
ATOM 1067 O O . CYS A 1 133 ? -8.628 -1.545 42.008 1.00 34.06 133 CYS A O 1
ATOM 1069 N N . ASN A 1 134 ? -9.435 -0.112 43.536 1.00 31.22 134 ASN A N 1
ATOM 1070 C CA . ASN A 1 134 ? -10.092 0.761 42.566 1.00 31.22 134 ASN A CA 1
ATOM 1071 C C . ASN A 1 134 ? -9.127 1.450 41.583 1.00 31.22 134 ASN A C 1
ATOM 1073 O O . ASN A 1 134 ? -9.631 2.065 40.656 1.00 31.22 134 ASN A O 1
ATOM 1077 N N . ASN A 1 135 ? -7.799 1.334 41.740 1.00 40.94 135 ASN A N 1
ATOM 1078 C CA . ASN A 1 135 ? -6.817 1.997 40.868 1.00 40.94 135 ASN A CA 1
ATOM 1079 C C . ASN A 1 135 ? -5.504 1.233 40.606 1.00 40.94 135 ASN A C 1
ATOM 1081 O O . ASN A 1 135 ? -4.693 1.711 39.824 1.00 40.94 135 ASN A O 1
ATOM 1085 N N . CYS A 1 136 ? -5.263 0.050 41.175 1.00 36.38 136 CYS A N 1
ATOM 1086 C CA . CYS A 1 136 ? -4.043 -0.697 40.852 1.00 36.38 136 CYS A CA 1
ATOM 1087 C C . CYS A 1 136 ? -4.311 -1.677 39.707 1.00 36.38 136 CYS A C 1
ATOM 1089 O O . CYS A 1 136 ? -5.301 -2.412 39.743 1.00 36.38 136 CYS A O 1
ATOM 1091 N N . ARG A 1 137 ? -3.397 -1.751 38.724 1.00 49.06 137 ARG A N 1
ATOM 1092 C CA . ARG A 1 137 ? -3.259 -2.954 37.880 1.00 49.06 137 ARG A CA 1
ATOM 1093 C C . ARG A 1 137 ? -3.372 -4.187 38.782 1.00 49.06 137 ARG A C 1
ATOM 1095 O O . ARG A 1 137 ? -2.800 -4.193 39.878 1.00 49.06 137 ARG A O 1
ATOM 1102 N N . SER A 1 138 ? -4.058 -5.238 38.330 1.00 47.78 138 SER A N 1
ATOM 1103 C CA . SER A 1 138 ? -3.865 -6.532 38.976 1.00 47.78 138 SER A CA 1
ATOM 1104 C C . SER A 1 138 ? -2.371 -6.838 38.876 1.00 47.78 138 SER A C 1
ATOM 1106 O O . SER A 1 138 ? -1.782 -6.777 37.799 1.00 47.78 138 SER A O 1
ATOM 1108 N N . ARG A 1 139 ? -1.730 -7.069 40.020 1.00 49.53 139 ARG A N 1
ATOM 1109 C CA . ARG A 1 139 ? -0.307 -7.424 40.157 1.00 49.53 139 ARG A CA 1
ATOM 1110 C C . ARG A 1 139 ? 0.120 -8.490 39.121 1.00 49.53 139 ARG A C 1
ATOM 1112 O O . ARG A 1 139 ? 1.193 -8.398 38.540 1.00 49.53 139 ARG A O 1
ATOM 1119 N N . GLU A 1 140 ? -0.828 -9.365 38.789 1.00 46.72 140 GLU A N 1
ATOM 1120 C CA . GLU A 1 140 ? -0.830 -10.400 37.749 1.00 46.72 140 GLU A CA 1
ATOM 1121 C C . GLU A 1 140 ? -0.415 -9.910 36.346 1.00 46.72 140 GLU A C 1
ATOM 1123 O O . GLU A 1 140 ? 0.416 -10.543 35.699 1.00 46.72 140 GLU A O 1
ATOM 1128 N N . SER A 1 141 ? -0.899 -8.747 35.882 1.00 59.22 141 SER A N 1
ATOM 1129 C CA . SER A 1 141 ? -0.555 -8.251 34.539 1.00 59.22 141 SER A CA 1
ATOM 1130 C C . SER A 1 141 ? 0.876 -7.721 34.450 1.00 59.22 141 SER A C 1
ATOM 1132 O O . SER A 1 141 ? 1.383 -7.507 33.355 1.00 59.22 141 SER A O 1
ATOM 1134 N N . MET A 1 142 ? 1.517 -7.434 35.584 1.00 69.56 142 MET A N 1
ATOM 1135 C CA . MET A 1 142 ? 2.926 -7.054 35.617 1.00 69.56 142 MET A CA 1
ATOM 1136 C C . MET A 1 142 ? 3.821 -8.284 35.729 1.00 69.56 142 MET A C 1
ATOM 1138 O O . MET A 1 142 ? 4.851 -8.358 35.062 1.00 69.56 142 MET A O 1
ATOM 1142 N N . ASP A 1 143 ? 3.393 -9.269 36.516 1.00 69.75 143 ASP A N 1
ATOM 1143 C CA . ASP A 1 143 ? 4.093 -10.543 36.644 1.00 69.75 143 ASP A CA 1
ATOM 1144 C C . ASP A 1 143 ? 4.238 -11.229 35.277 1.00 69.75 143 ASP A C 1
ATOM 1146 O O . ASP A 1 143 ? 5.324 -11.705 34.961 1.00 69.75 143 ASP A O 1
ATOM 1150 N N . GLY A 1 144 ? 3.217 -11.159 34.412 1.00 71.69 144 GLY A N 1
ATOM 1151 C CA . GLY A 1 144 ? 3.302 -11.669 33.038 1.00 71.69 144 GLY A CA 1
ATOM 1152 C C . GLY A 1 144 ? 4.385 -11.001 32.176 1.00 71.69 144 GLY A C 1
ATOM 1153 O O . GLY A 1 144 ? 5.120 -11.698 31.483 1.00 71.69 144 GLY A O 1
ATOM 1154 N N . VAL A 1 145 ? 4.555 -9.672 32.254 1.00 78.44 145 VAL A N 1
ATOM 1155 C CA . VAL A 1 145 ? 5.624 -8.952 31.523 1.00 78.44 145 VAL A CA 1
ATOM 1156 C C . VAL A 1 145 ? 6.998 -9.362 32.044 1.00 78.44 145 VAL A C 1
ATOM 1158 O O . VAL A 1 145 ? 7.902 -9.669 31.269 1.00 78.44 145 VAL A O 1
ATOM 1161 N N . LEU A 1 146 ? 7.162 -9.372 33.369 1.00 82.81 146 LEU A N 1
ATOM 1162 C CA . LEU A 1 146 ? 8.428 -9.735 34.004 1.00 82.81 146 LEU A CA 1
ATOM 1163 C C . LEU A 1 146 ? 8.816 -11.179 33.692 1.00 82.81 146 LEU A C 1
ATOM 1165 O O . LEU A 1 146 ? 9.991 -11.475 33.492 1.00 82.81 146 LEU A O 1
ATOM 1169 N N . GLU A 1 147 ? 7.836 -12.072 33.636 1.00 77.25 147 GLU A N 1
ATOM 1170 C CA . GLU A 1 147 ? 8.053 -13.468 33.307 1.00 77.25 147 GLU A CA 1
ATOM 1171 C C . GLU A 1 147 ? 8.371 -13.661 31.816 1.00 77.25 147 GLU A C 1
ATOM 1173 O O . GLU A 1 147 ? 9.291 -14.409 31.491 1.00 77.25 147 GLU A O 1
ATOM 1178 N N . ALA A 1 148 ? 7.734 -12.910 30.911 1.00 77.94 148 ALA A N 1
ATOM 1179 C CA . ALA A 1 148 ? 8.096 -12.881 29.489 1.00 77.94 148 ALA A CA 1
ATOM 1180 C C . ALA A 1 148 ? 9.584 -12.565 29.283 1.00 77.94 148 ALA A C 1
ATOM 1182 O O . ALA A 1 148 ? 10.275 -13.214 28.500 1.00 77.94 148 ALA A O 1
ATOM 1183 N N . ILE A 1 149 ? 10.083 -11.578 30.029 1.00 82.75 149 ILE A N 1
ATOM 1184 C CA . ILE A 1 149 ? 11.476 -11.133 29.971 1.00 82.75 149 ILE A CA 1
ATOM 1185 C C . ILE A 1 149 ? 12.428 -12.225 30.447 1.00 82.75 149 ILE A C 1
ATOM 1187 O O . ILE A 1 149 ? 13.419 -12.496 29.771 1.00 82.75 149 ILE A O 1
ATOM 1191 N N . LYS A 1 150 ? 12.128 -12.877 31.579 1.00 80.62 150 LYS A N 1
ATOM 1192 C CA . LYS A 1 150 ? 12.946 -13.995 32.081 1.00 80.62 150 LYS A CA 1
ATOM 1193 C C . LYS A 1 150 ? 13.049 -15.135 31.071 1.00 80.62 150 LYS A C 1
ATOM 1195 O O . LYS A 1 150 ? 14.055 -15.835 31.048 1.00 80.62 150 LYS A O 1
ATOM 1200 N N . ASN A 1 151 ? 12.025 -15.284 30.235 1.00 76.25 151 ASN A N 1
ATOM 1201 C CA . ASN A 1 151 ? 11.946 -16.288 29.185 1.00 76.25 151 ASN A CA 1
ATOM 1202 C C . ASN A 1 151 ? 12.323 -15.733 27.794 1.00 76.25 151 ASN A C 1
ATOM 1204 O O . ASN A 1 151 ? 11.913 -16.279 26.775 1.00 76.25 151 ASN A O 1
ATOM 1208 N N . ASN A 1 152 ? 13.120 -14.658 27.737 1.00 81.56 152 ASN A N 1
ATOM 1209 C CA . ASN A 1 152 ? 13.712 -14.100 26.514 1.00 81.56 152 ASN A CA 1
ATOM 1210 C C . ASN A 1 152 ? 12.708 -13.687 25.416 1.00 81.56 152 ASN A C 1
ATOM 1212 O O . ASN A 1 152 ? 13.044 -13.724 24.230 1.00 81.56 152 ASN A O 1
ATOM 1216 N N . ALA A 1 153 ? 11.494 -13.262 25.785 1.00 81.44 153 ALA A N 1
ATOM 1217 C CA . ALA A 1 153 ? 10.513 -12.770 24.818 1.00 81.44 153 ALA A CA 1
ATOM 1218 C C . ALA A 1 153 ? 11.086 -11.614 23.978 1.00 81.44 153 ALA A C 1
ATOM 1220 O O . ALA A 1 153 ? 11.615 -10.649 24.525 1.00 81.44 153 ALA A O 1
ATOM 1221 N N . LYS A 1 154 ? 10.945 -11.680 22.648 1.00 85.31 154 LYS A N 1
ATOM 1222 C CA . LYS A 1 154 ? 11.381 -10.616 21.721 1.00 85.31 154 LYS A CA 1
ATOM 1223 C C . LYS A 1 154 ? 10.293 -9.577 21.466 1.00 85.31 154 LYS A C 1
ATOM 1225 O O . LYS A 1 154 ? 10.600 -8.443 21.105 1.00 85.31 154 LYS A O 1
ATOM 1230 N N . PHE A 1 155 ? 9.037 -9.967 21.659 1.00 86.94 155 PHE A N 1
ATOM 1231 C CA . PHE A 1 155 ? 7.856 -9.155 21.421 1.00 86.94 155 PHE A CA 1
ATOM 1232 C C . PHE A 1 155 ? 6.818 -9.381 22.524 1.00 86.94 155 PHE A C 1
ATOM 1234 O O . PHE A 1 155 ? 6.620 -10.507 22.986 1.00 86.94 155 PHE A O 1
ATOM 1241 N N . ILE A 1 156 ? 6.114 -8.320 22.908 1.00 86.81 156 ILE A N 1
ATOM 1242 C CA . ILE A 1 156 ? 4.926 -8.386 23.762 1.00 86.81 156 ILE A CA 1
ATOM 1243 C C . ILE A 1 156 ? 3.810 -7.639 23.047 1.00 86.81 156 ILE A C 1
ATOM 1245 O O . ILE A 1 156 ? 3.920 -6.440 22.810 1.00 86.81 156 ILE A O 1
ATOM 1249 N N . TYR A 1 157 ? 2.726 -8.332 22.722 1.00 85.31 157 TYR A N 1
ATOM 1250 C CA . TYR A 1 157 ? 1.482 -7.699 22.307 1.00 85.31 157 TYR A CA 1
ATOM 1251 C C . TYR A 1 157 ? 0.566 -7.589 23.529 1.00 85.31 157 TYR A C 1
ATOM 1253 O O . TYR A 1 157 ? 0.057 -8.582 24.059 1.00 85.31 157 TYR A O 1
ATOM 1261 N N . TYR A 1 158 ? 0.408 -6.364 24.026 1.00 82.31 158 TYR A N 1
ATOM 1262 C CA . TYR A 1 158 ? -0.377 -6.097 25.223 1.00 82.31 158 TYR A CA 1
ATOM 1263 C C . TYR A 1 158 ? -1.844 -5.928 24.835 1.00 82.31 158 TYR A C 1
ATOM 1265 O O . TYR A 1 158 ? -2.268 -4.832 24.478 1.00 82.31 158 TYR A O 1
ATOM 1273 N N . SER A 1 159 ? -2.611 -7.018 24.854 1.00 73.31 159 SER A N 1
ATOM 1274 C CA . SER A 1 159 ? -3.975 -7.045 24.327 1.00 73.31 159 SER A CA 1
ATOM 1275 C C . SER A 1 159 ? -5.006 -6.503 25.322 1.00 73.31 159 SER A C 1
ATOM 1277 O O . SER A 1 159 ? -4.872 -6.593 26.548 1.00 73.31 159 SER A O 1
ATOM 1279 N N . ASP A 1 160 ? -6.085 -5.940 24.785 1.00 64.69 160 ASP A N 1
ATOM 1280 C CA . ASP A 1 160 ? -7.277 -5.612 25.557 1.00 64.69 160 ASP A CA 1
ATOM 1281 C C . ASP A 1 160 ? -8.267 -6.789 25.660 1.00 64.69 160 ASP A C 1
ATOM 1283 O O . ASP A 1 160 ? -9.176 -6.687 26.486 1.00 64.69 160 ASP A O 1
ATOM 1287 N N . ASN A 1 161 ? -8.086 -7.879 24.883 1.00 62.03 161 ASN A N 1
ATOM 1288 C CA . ASN A 1 161 ? -8.926 -9.093 24.838 1.00 62.03 161 ASN A CA 1
ATOM 1289 C C . ASN A 1 161 ? -8.278 -10.258 24.035 1.00 62.03 161 ASN A C 1
ATOM 1291 O O . ASN A 1 161 ? -7.686 -10.029 22.985 1.00 62.03 161 ASN A O 1
ATOM 1295 N N . ALA A 1 162 ? -8.437 -11.525 24.445 1.00 50.25 162 ALA A N 1
ATOM 1296 C CA . ALA A 1 162 ? -8.005 -12.695 23.662 1.00 50.25 162 ALA A CA 1
ATOM 1297 C C . ALA A 1 162 ? -8.693 -12.859 22.285 1.00 50.25 162 ALA A C 1
ATOM 1299 O O . ALA A 1 162 ? -8.091 -13.423 21.376 1.00 50.25 162 ALA A O 1
ATOM 1300 N N . PHE A 1 163 ? -9.928 -12.375 22.094 1.00 49.69 163 PHE A N 1
ATOM 1301 C CA . PHE A 1 163 ? -10.694 -12.613 20.854 1.00 49.69 163 PHE A CA 1
ATOM 1302 C C . PHE A 1 163 ? -10.316 -11.706 19.662 1.00 49.69 163 PHE A C 1
ATOM 1304 O O . PHE A 1 163 ? -10.720 -12.004 18.544 1.00 49.69 163 PHE A O 1
ATOM 1311 N N . THR A 1 164 ? -9.577 -10.610 19.869 1.00 60.75 164 THR A N 1
ATOM 1312 C CA . THR A 1 164 ? -9.151 -9.665 18.804 1.00 60.75 164 THR A CA 1
ATOM 1313 C C . THR A 1 164 ? -7.774 -9.994 18.220 1.00 60.75 164 THR A C 1
ATOM 1315 O O . THR A 1 164 ? -7.379 -9.466 17.184 1.00 60.75 164 THR A O 1
ATOM 1318 N N . VAL A 1 165 ? -7.062 -10.927 18.850 1.00 64.88 165 VAL A N 1
ATOM 1319 C CA . VAL A 1 165 ? -5.675 -11.288 18.546 1.00 64.88 165 VAL A CA 1
ATOM 1320 C C . VAL A 1 165 ? -5.537 -11.908 17.148 1.00 64.88 165 VAL A C 1
ATOM 1322 O O . VAL A 1 165 ? -4.604 -11.577 16.421 1.00 64.88 165 VAL A O 1
ATOM 1325 N N . GLU A 1 166 ? -6.485 -12.755 16.733 1.00 65.06 166 GLU A N 1
ATOM 1326 C CA . GLU A 1 166 ? -6.444 -13.435 15.426 1.00 65.06 166 GLU A CA 1
ATOM 1327 C C . GLU A 1 166 ? -6.561 -12.468 14.238 1.00 65.06 166 GLU A C 1
ATOM 1329 O O . GLU A 1 166 ? -5.945 -12.688 13.196 1.00 65.06 166 GLU A O 1
ATOM 1334 N N . GLU A 1 167 ? -7.331 -11.389 14.388 1.00 72.12 167 GLU A N 1
ATOM 1335 C CA . GLU A 1 167 ? -7.540 -10.402 13.323 1.00 72.12 167 GLU A CA 1
ATOM 1336 C C . GLU A 1 167 ? -6.415 -9.361 13.268 1.00 72.12 167 GLU A C 1
ATOM 1338 O O . GLU A 1 167 ? -6.095 -8.839 12.197 1.00 72.12 167 GLU A O 1
ATOM 1343 N N . GLU A 1 168 ? -5.820 -9.036 14.415 1.00 77.69 168 GLU A N 1
ATOM 1344 C CA . GLU A 1 168 ? -4.875 -7.930 14.549 1.00 77.69 168 GLU A CA 1
ATOM 1345 C C . GLU A 1 168 ? -3.418 -8.347 14.352 1.00 77.69 168 GLU A C 1
ATOM 1347 O O . GLU A 1 168 ? -2.674 -7.650 13.655 1.00 77.69 168 GLU A O 1
ATOM 1352 N N . LEU A 1 169 ? -3.002 -9.492 14.903 1.00 77.12 169 LEU A N 1
ATOM 1353 C CA . LEU A 1 169 ? -1.605 -9.928 14.834 1.00 77.12 169 LEU A CA 1
ATOM 1354 C C . LEU A 1 169 ? -1.053 -10.041 13.406 1.00 77.12 169 LEU A C 1
ATOM 1356 O O . LEU A 1 169 ? 0.051 -9.539 13.181 1.00 77.12 169 LEU A O 1
ATOM 1360 N N . PRO A 1 170 ? -1.780 -10.597 12.413 1.00 79.19 170 PRO A N 1
ATOM 1361 C CA . PRO A 1 170 ? -1.270 -10.686 11.041 1.00 79.19 170 PRO A CA 1
ATOM 1362 C C . PRO A 1 170 ? -0.998 -9.321 10.384 1.00 79.19 170 PRO A C 1
ATOM 1364 O O . PRO A 1 170 ? -0.298 -9.237 9.370 1.00 79.19 170 PRO A O 1
ATOM 1367 N N . LYS A 1 171 ? -1.564 -8.239 10.936 1.00 82.19 171 LYS A N 1
ATOM 1368 C CA . LYS A 1 171 ? -1.425 -6.872 10.412 1.00 82.19 171 LYS A CA 1
ATOM 1369 C C . LYS A 1 171 ? -0.188 -6.165 10.966 1.00 82.19 171 LYS A C 1
ATOM 1371 O O . LYS A 1 171 ? 0.327 -5.254 10.317 1.00 82.19 171 LYS A O 1
ATOM 1376 N N . LEU A 1 172 ? 0.314 -6.616 12.113 1.00 86.31 172 LEU A N 1
ATOM 1377 C CA . LEU A 1 172 ? 1.527 -6.108 12.744 1.00 86.31 172 LEU A CA 1
ATOM 1378 C C . LEU A 1 172 ? 2.778 -6.687 12.070 1.00 86.31 172 LEU A C 1
ATOM 1380 O O . LEU A 1 172 ? 2.763 -7.781 11.504 1.00 86.31 172 LEU A O 1
ATOM 1384 N N . LYS A 1 173 ? 3.881 -5.936 12.098 1.00 86.44 173 LYS A N 1
ATOM 1385 C CA . LYS A 1 173 ? 5.133 -6.313 11.431 1.00 86.44 173 LYS A CA 1
ATOM 1386 C C . LYS A 1 173 ? 6.205 -6.681 12.442 1.00 86.44 173 LYS A C 1
ATOM 1388 O O . LYS A 1 173 ? 6.532 -5.889 13.315 1.00 86.44 173 LYS A O 1
ATOM 1393 N N . LEU A 1 174 ? 6.775 -7.873 12.280 1.00 83.75 174 LEU A N 1
ATOM 1394 C CA . LEU A 1 174 ? 7.908 -8.364 13.076 1.00 83.75 174 LEU A CA 1
ATOM 1395 C C . LEU A 1 174 ? 9.235 -8.344 12.303 1.00 83.75 174 LEU A C 1
ATOM 1397 O O . LEU A 1 174 ? 10.293 -8.622 12.863 1.00 83.75 174 LEU A O 1
ATOM 1401 N N . THR A 1 175 ? 9.188 -8.056 11.002 1.00 80.69 175 THR A N 1
ATOM 1402 C CA . THR A 1 175 ? 10.370 -7.976 10.139 1.00 80.69 175 THR A CA 1
ATOM 1403 C C . THR A 1 175 ? 11.154 -6.689 10.398 1.00 80.69 175 THR A C 1
ATOM 1405 O O . THR A 1 175 ? 10.592 -5.744 10.932 1.00 80.69 175 THR A O 1
ATOM 1408 N N . PRO A 1 176 ? 12.435 -6.588 9.996 1.00 78.88 176 PRO A N 1
ATOM 1409 C CA . PRO A 1 176 ? 13.197 -5.342 10.138 1.00 78.88 176 PRO A CA 1
ATOM 1410 C C . PRO A 1 176 ? 12.648 -4.194 9.283 1.00 78.88 176 PRO A C 1
ATOM 1412 O O . PRO A 1 176 ? 12.735 -3.030 9.675 1.00 78.88 176 PRO A O 1
ATOM 1415 N N . LEU A 1 177 ? 12.055 -4.525 8.134 1.00 81.38 177 LEU A N 1
ATOM 1416 C CA . LEU A 1 177 ? 11.497 -3.570 7.183 1.00 81.38 177 LEU A CA 1
ATOM 1417 C C . LEU A 1 177 ? 9.987 -3.418 7.368 1.00 81.38 177 LEU A C 1
ATOM 1419 O O . LEU A 1 177 ? 9.267 -4.418 7.441 1.00 81.38 177 LEU A O 1
ATOM 1423 N N . PHE A 1 178 ? 9.532 -2.171 7.376 1.00 84.19 178 PHE A N 1
ATOM 1424 C CA . PHE A 1 178 ? 8.137 -1.784 7.473 1.00 84.19 178 PHE A CA 1
ATOM 1425 C C . PHE A 1 178 ? 7.695 -1.046 6.216 1.00 84.19 178 PHE A C 1
ATOM 1427 O O . PHE A 1 178 ? 8.397 -0.183 5.688 1.00 84.19 178 PHE A O 1
ATOM 1434 N N . TYR A 1 179 ? 6.500 -1.405 5.762 1.00 88.19 179 TYR A N 1
ATOM 1435 C CA . TYR A 1 179 ? 5.807 -0.771 4.654 1.00 88.19 179 TYR A CA 1
ATOM 1436 C C . TYR A 1 179 ? 4.612 -0.007 5.217 1.00 88.19 179 TYR A C 1
ATOM 1438 O O . TYR A 1 179 ? 3.771 -0.578 5.919 1.00 88.19 179 TYR A O 1
ATOM 1446 N N . GLY A 1 180 ? 4.586 1.285 4.929 1.00 90.00 180 GLY A N 1
ATOM 1447 C CA . GLY A 1 180 ? 3.639 2.271 5.421 1.00 90.00 180 GLY A CA 1
ATOM 1448 C C . GLY A 1 180 ? 4.068 3.654 4.944 1.00 90.00 180 GLY A C 1
ATOM 1449 O O . GLY A 1 180 ? 4.989 3.780 4.135 1.00 90.00 180 GLY A O 1
ATOM 1450 N N . MET A 1 181 ? 3.412 4.696 5.437 1.00 90.44 181 MET A N 1
ATOM 1451 C CA . MET A 1 181 ? 3.677 6.068 5.009 1.00 90.44 181 MET A CA 1
ATOM 1452 C C . MET A 1 181 ? 4.458 6.856 6.062 1.00 90.44 181 MET A C 1
ATOM 1454 O O . MET A 1 181 ? 4.125 6.817 7.244 1.00 90.44 181 MET A O 1
ATOM 1458 N N . ASP A 1 182 ? 5.467 7.605 5.620 1.00 86.31 182 ASP A N 1
ATOM 1459 C CA . ASP A 1 182 ? 6.205 8.578 6.438 1.00 86.31 182 ASP A CA 1
ATOM 1460 C C . ASP A 1 182 ? 5.682 9.980 6.107 1.00 86.31 182 ASP A C 1
ATOM 1462 O O . ASP A 1 182 ? 5.749 10.425 4.953 1.00 86.31 182 ASP A O 1
ATOM 1466 N N . TYR A 1 183 ? 5.087 10.662 7.086 1.00 84.25 183 TYR A N 1
ATOM 1467 C CA . TYR A 1 183 ? 4.546 12.001 6.862 1.00 84.25 183 TYR A CA 1
ATOM 1468 C C . TYR A 1 183 ? 5.664 13.033 6.737 1.00 84.25 183 TYR A C 1
ATOM 1470 O O . TYR A 1 183 ? 6.571 13.104 7.563 1.00 84.25 183 TYR A O 1
ATOM 1478 N N . THR A 1 184 ? 5.574 13.877 5.706 1.00 76.12 184 THR A N 1
ATOM 1479 C CA . THR A 1 184 ? 6.636 14.848 5.379 1.00 76.12 184 THR A CA 1
ATOM 1480 C C . THR A 1 184 ? 6.169 16.287 5.267 1.00 76.12 184 THR A C 1
ATOM 1482 O O . THR A 1 184 ? 6.965 17.169 4.943 1.00 76.12 184 THR A O 1
ATOM 1485 N N . GLY A 1 185 ? 4.893 16.536 5.563 1.00 69.56 185 GLY A N 1
ATOM 1486 C CA . GLY A 1 185 ? 4.394 17.889 5.759 1.00 69.56 185 GLY A CA 1
ATOM 1487 C C . GLY A 1 185 ? 4.905 18.509 7.063 1.00 69.56 185 GLY A C 1
ATOM 1488 O O . GLY A 1 185 ? 5.724 17.948 7.793 1.00 69.56 185 GLY A O 1
ATOM 1489 N N . ASN A 1 186 ? 4.399 19.697 7.382 1.00 71.69 186 ASN A N 1
ATOM 1490 C CA . ASN A 1 186 ? 4.768 20.392 8.609 1.00 71.69 186 ASN A CA 1
ATOM 1491 C C . ASN A 1 186 ? 4.180 19.660 9.831 1.00 71.69 186 ASN A C 1
ATOM 1493 O O . ASN A 1 186 ? 2.972 19.423 9.892 1.00 71.69 186 ASN A O 1
ATOM 1497 N N . ALA A 1 187 ? 5.024 19.313 10.808 1.00 69.75 187 ALA A N 1
ATOM 1498 C CA . ALA A 1 187 ? 4.607 18.657 12.049 1.00 69.75 187 ALA A CA 1
ATOM 1499 C C . ALA A 1 187 ? 3.555 19.482 12.813 1.00 69.75 187 ALA A C 1
ATOM 1501 O O . ALA A 1 187 ? 2.579 18.934 13.312 1.00 69.75 187 ALA A O 1
ATOM 1502 N N . SER A 1 188 ? 3.690 20.813 12.822 1.00 68.50 188 SER A N 1
ATOM 1503 C CA . SER A 1 188 ? 2.743 21.716 13.497 1.00 68.50 188 SER A CA 1
ATOM 1504 C C . SER A 1 188 ? 1.354 21.774 12.849 1.00 68.50 188 SER A C 1
ATOM 1506 O O . SER A 1 188 ? 0.409 22.230 13.489 1.00 68.50 188 SER A O 1
ATOM 1508 N N . SER A 1 189 ? 1.211 21.315 11.600 1.00 63.56 189 SER A N 1
ATOM 1509 C CA . SER A 1 189 ? -0.081 21.241 10.908 1.00 63.56 189 SER A CA 1
ATOM 1510 C C . SER A 1 189 ? -0.649 19.824 10.842 1.00 63.56 189 SER A C 1
ATOM 1512 O O . SER A 1 189 ? -1.800 19.659 10.426 1.00 63.56 189 SER A O 1
ATOM 1514 N N . PHE A 1 190 ? 0.126 18.807 11.239 1.00 73.62 190 PHE A N 1
ATOM 1515 C CA . PHE A 1 190 ? -0.287 17.417 11.111 1.00 73.62 190 PHE A CA 1
ATOM 1516 C C . PHE A 1 190 ? -1.457 17.089 12.043 1.00 73.62 190 PHE A C 1
ATOM 1518 O O . PHE A 1 190 ? -1.480 17.440 13.224 1.00 73.62 190 PHE A O 1
ATOM 1525 N N . ASN A 1 191 ? -2.438 16.379 11.494 1.00 76.31 191 ASN A N 1
ATOM 1526 C CA . ASN A 1 191 ? -3.572 15.864 12.240 1.00 76.31 191 ASN A CA 1
ATOM 1527 C C . ASN A 1 191 ? -3.777 14.402 11.849 1.00 76.31 191 ASN A C 1
ATOM 1529 O O . ASN A 1 191 ? -4.201 14.116 10.727 1.00 76.31 191 ASN A O 1
ATOM 1533 N N . ILE A 1 192 ? -3.513 13.496 12.788 1.00 80.88 192 ILE A N 1
ATOM 1534 C CA . ILE A 1 192 ? -3.699 12.060 12.583 1.00 80.88 192 ILE A CA 1
ATOM 1535 C C . ILE A 1 192 ? -5.150 11.707 12.229 1.00 80.88 192 ILE A C 1
ATOM 1537 O O . ILE A 1 192 ? -5.386 10.794 11.442 1.00 80.88 192 ILE A O 1
ATOM 1541 N N . GLU A 1 193 ? -6.141 12.469 12.705 1.00 81.12 193 GLU A N 1
ATOM 1542 C CA . GLU A 1 193 ? -7.531 12.250 12.314 1.00 81.12 193 GLU A CA 1
ATOM 1543 C C . GLU A 1 193 ? -7.721 12.468 10.816 1.00 81.12 193 GLU A C 1
ATOM 1545 O O . GLU A 1 193 ? -8.421 11.697 10.173 1.00 81.12 193 GLU A O 1
ATOM 1550 N N . ALA A 1 194 ? -7.073 13.477 10.227 1.00 81.44 194 ALA A N 1
ATOM 1551 C CA . ALA A 1 194 ? -7.211 13.779 8.802 1.00 81.44 194 ALA A CA 1
ATOM 1552 C C . ALA A 1 194 ? -6.673 12.655 7.900 1.00 81.44 194 ALA A C 1
ATOM 1554 O O . ALA A 1 194 ? -7.082 12.549 6.744 1.00 81.44 194 ALA A O 1
ATOM 1555 N N . HIS A 1 195 ? -5.789 11.812 8.435 1.00 88.00 195 HIS A N 1
ATOM 1556 C CA . HIS A 1 195 ? -5.274 10.635 7.754 1.00 88.00 195 HIS A CA 1
ATOM 1557 C C . HIS A 1 195 ? -6.290 9.483 7.731 1.00 88.00 195 HIS A C 1
ATOM 1559 O O . HIS A 1 195 ? -6.452 8.813 6.714 1.00 88.00 195 HIS A O 1
ATOM 1565 N N . PHE A 1 196 ? -7.006 9.270 8.835 1.00 89.00 196 PHE A N 1
ATOM 1566 C CA . PHE A 1 196 ? -7.925 8.139 8.997 1.00 89.00 196 PHE A CA 1
ATOM 1567 C C . PHE A 1 196 ? -9.395 8.487 8.760 1.00 89.00 196 PHE A C 1
ATOM 1569 O O . PHE A 1 196 ? -10.233 7.595 8.664 1.00 89.00 196 PHE A O 1
ATOM 1576 N N . LYS A 1 197 ? -9.740 9.772 8.681 1.00 84.75 197 LYS A N 1
ATOM 1577 C CA . LYS A 1 197 ? -11.123 10.245 8.640 1.00 84.75 197 LYS A CA 1
ATOM 1578 C C . LYS A 1 197 ? -11.367 11.148 7.450 1.00 84.75 197 LYS A C 1
ATOM 1580 O O . LYS A 1 197 ? -10.744 12.198 7.274 1.00 84.75 197 LYS A O 1
ATOM 1585 N N . ASN A 1 198 ? -12.378 10.798 6.670 1.00 78.50 198 ASN A N 1
ATOM 1586 C CA . ASN A 1 198 ? -12.829 11.636 5.581 1.00 78.50 198 ASN A CA 1
ATOM 1587 C C . ASN A 1 198 ? -13.762 12.743 6.094 1.00 78.50 198 ASN A C 1
ATOM 1589 O O . ASN A 1 198 ? -14.963 12.553 6.269 1.00 78.50 198 ASN A O 1
ATOM 1593 N N . SER A 1 199 ? -13.210 13.929 6.360 1.00 66.50 199 SER A N 1
ATOM 1594 C CA . SER A 1 199 ? -13.996 15.095 6.782 1.00 66.50 199 SER A CA 1
ATOM 1595 C C . SER A 1 199 ? -14.499 15.921 5.585 1.00 66.50 199 SER A C 1
ATOM 1597 O O . SER A 1 199 ? -13.716 16.494 4.831 1.00 66.50 199 SER A O 1
ATOM 1599 N N . HIS A 1 200 ? -15.812 16.086 5.416 1.00 55.59 200 HIS A N 1
ATOM 1600 C CA . HIS A 1 200 ? -16.370 16.916 4.329 1.00 55.59 200 HIS A CA 1
ATOM 1601 C C . HIS A 1 200 ? -16.093 18.433 4.461 1.00 55.59 200 HIS A C 1
ATOM 1603 O O . HIS A 1 200 ? -16.457 19.197 3.573 1.00 55.59 200 HIS A O 1
ATOM 1609 N N . LYS A 1 201 ? -15.460 18.889 5.554 1.00 50.84 201 LYS A N 1
ATOM 1610 C CA . LYS A 1 201 ? -15.277 20.314 5.904 1.00 50.84 201 LYS A CA 1
ATOM 1611 C C . LYS A 1 201 ? -13.851 20.861 5.692 1.00 50.84 201 LYS A C 1
ATOM 1613 O O . LYS A 1 201 ? -13.505 21.882 6.276 1.00 50.84 201 LYS A O 1
ATOM 1618 N N . ALA A 1 202 ? -13.007 20.203 4.898 1.00 48.97 202 ALA A N 1
ATOM 1619 C CA . ALA A 1 202 ? -11.647 20.690 4.636 1.00 48.97 202 ALA A CA 1
ATOM 1620 C C . ALA A 1 202 ? -11.652 21.821 3.584 1.00 48.97 202 ALA A C 1
ATOM 1622 O O . ALA A 1 202 ? -12.104 21.617 2.457 1.00 48.97 202 ALA A O 1
ATOM 1623 N N . SER A 1 203 ? -11.144 23.008 3.937 1.00 46.84 203 SER A N 1
ATOM 1624 C CA . SER A 1 203 ? -10.938 24.129 3.004 1.00 46.84 203 SER A CA 1
ATOM 1625 C C . SER A 1 203 ? -9.832 23.814 1.984 1.00 46.84 203 SER A C 1
ATOM 1627 O O . SER A 1 203 ? -8.934 23.026 2.280 1.00 46.84 203 SER A O 1
ATOM 1629 N N . ALA A 1 204 ? -9.833 24.455 0.809 1.00 46.69 204 ALA A N 1
ATOM 1630 C CA . ALA A 1 204 ? -8.817 24.241 -0.236 1.00 46.69 204 ALA A CA 1
ATOM 1631 C C . ALA A 1 204 ? -7.365 24.450 0.255 1.00 46.69 204 ALA A C 1
ATOM 1633 O O . ALA A 1 204 ? -6.458 23.736 -0.153 1.00 46.69 204 ALA A O 1
ATOM 1634 N N . VAL A 1 205 ? -7.140 25.365 1.206 1.00 44.97 205 VAL A N 1
ATOM 1635 C CA . VAL A 1 205 ? -5.815 25.594 1.817 1.00 44.97 205 VAL A CA 1
ATOM 1636 C C . VAL A 1 205 ? -5.399 24.426 2.725 1.00 44.97 205 VAL A C 1
ATOM 1638 O O . VAL A 1 205 ? -4.239 24.027 2.726 1.00 44.97 205 VAL A O 1
ATOM 1641 N N . SER A 1 206 ? -6.348 23.816 3.446 1.00 49.59 206 SER A N 1
ATOM 1642 C CA . SER A 1 206 ? -6.083 22.619 4.261 1.00 49.59 206 SER A CA 1
ATOM 1643 C C . SER A 1 206 ? -5.825 21.358 3.425 1.00 49.59 206 SER A C 1
ATOM 1645 O O . SER A 1 206 ? -5.236 20.406 3.931 1.00 49.59 206 SER A O 1
ATOM 1647 N N . GLN A 1 207 ? -6.217 21.355 2.142 1.00 54.09 207 GLN A N 1
ATOM 1648 C CA . GLN A 1 207 ? -5.992 20.220 1.245 1.00 54.09 207 GLN A CA 1
ATOM 1649 C C . GLN A 1 207 ? -4.516 20.044 0.843 1.00 54.09 207 GLN A C 1
ATOM 1651 O O . GLN A 1 207 ? -4.098 18.917 0.581 1.00 54.09 207 GLN A O 1
ATOM 1656 N N . ASN A 1 208 ? -3.731 21.127 0.846 1.00 52.41 208 ASN A N 1
ATOM 1657 C CA . ASN A 1 208 ? -2.342 21.123 0.371 1.00 52.41 208 ASN A CA 1
ATOM 1658 C C . ASN A 1 208 ? -1.286 20.975 1.480 1.00 52.41 208 ASN A C 1
ATOM 1660 O O . ASN A 1 208 ? -0.135 20.696 1.177 1.00 52.41 208 ASN A O 1
ATOM 1664 N N . LEU A 1 209 ? -1.627 21.168 2.760 1.00 54.16 209 LEU A N 1
ATOM 1665 C CA . LEU A 1 209 ? -0.620 21.180 3.838 1.00 54.16 209 LEU A CA 1
ATOM 1666 C C . LEU A 1 209 ? -0.470 19.841 4.581 1.00 54.16 209 LEU A C 1
ATOM 1668 O O . LEU A 1 209 ? 0.581 19.602 5.169 1.00 54.16 209 LEU A O 1
ATOM 1672 N N . ASN A 1 210 ? -1.479 18.962 4.532 1.00 58.28 210 ASN A N 1
ATOM 1673 C CA . ASN A 1 210 ? -1.598 17.814 5.448 1.00 58.28 210 ASN A CA 1
ATOM 1674 C C . ASN A 1 210 ? -1.643 16.435 4.764 1.00 58.28 210 ASN A C 1
ATOM 1676 O O . ASN A 1 210 ? -1.926 15.432 5.415 1.00 58.28 210 ASN A O 1
ATOM 1680 N N . SER A 1 211 ? -1.392 16.368 3.458 1.00 71.25 211 SER A N 1
ATOM 1681 C CA . SER A 1 211 ? -1.582 15.154 2.651 1.00 71.25 211 SER A CA 1
ATOM 1682 C C . SER A 1 211 ? -0.294 14.637 2.009 1.00 71.25 211 SER A C 1
ATOM 1684 O O . SER A 1 211 ? -0.361 13.678 1.247 1.00 71.25 211 SER A O 1
ATOM 1686 N N . HIS A 1 212 ? 0.864 15.234 2.319 1.00 81.44 212 HIS A N 1
ATOM 1687 C CA . HIS A 1 212 ? 2.147 14.882 1.713 1.00 81.44 212 HIS A CA 1
ATOM 1688 C C . HIS A 1 212 ? 2.907 13.820 2.510 1.00 81.44 212 HIS A C 1
ATOM 1690 O O . HIS A 1 212 ? 3.329 14.037 3.652 1.00 81.44 212 HIS A O 1
ATOM 1696 N N . TYR A 1 213 ? 3.145 12.689 1.857 1.00 87.00 213 TYR A N 1
ATOM 1697 C CA . TYR A 1 213 ? 3.848 11.544 2.422 1.00 87.00 213 TYR A CA 1
ATOM 1698 C C . TYR A 1 213 ? 5.000 11.115 1.524 1.00 87.00 213 TYR A C 1
ATOM 1700 O O . TYR A 1 213 ? 5.088 11.486 0.349 1.00 87.00 213 TYR A O 1
ATOM 1708 N N . ARG A 1 214 ? 5.871 10.295 2.099 1.00 82.94 214 ARG A N 1
ATOM 1709 C CA . ARG A 1 214 ? 6.901 9.554 1.385 1.00 82.94 214 ARG A CA 1
ATOM 1710 C C . ARG A 1 214 ? 6.730 8.063 1.629 1.00 82.94 214 ARG A C 1
ATOM 1712 O O . ARG A 1 214 ? 6.288 7.644 2.699 1.00 82.94 214 ARG A O 1
ATOM 1719 N N . LEU A 1 215 ? 7.114 7.282 0.626 1.00 80.00 215 LEU A N 1
ATOM 1720 C CA . LEU A 1 215 ? 7.266 5.834 0.727 1.00 80.00 215 LEU A CA 1
ATOM 1721 C C . LEU A 1 215 ? 8.737 5.457 0.733 1.00 80.00 215 LEU A C 1
ATOM 1723 O O . LEU A 1 215 ? 9.552 6.053 0.029 1.00 80.00 215 LEU A O 1
ATOM 1727 N N . GLY A 1 216 ? 9.043 4.419 1.497 1.00 66.00 216 GLY A N 1
ATOM 1728 C CA . GLY A 1 216 ? 10.343 3.776 1.524 1.00 66.00 216 GLY A CA 1
ATOM 1729 C C . GLY A 1 216 ? 10.273 2.480 2.317 1.00 66.00 216 GLY A C 1
ATOM 1730 O O . GLY A 1 216 ? 9.285 2.200 2.992 1.00 66.00 216 GLY A O 1
ATOM 1731 N N . GLY A 1 217 ? 11.334 1.683 2.236 1.00 65.56 217 GLY A N 1
ATOM 1732 C CA . GLY A 1 217 ? 11.555 0.613 3.196 1.00 65.56 217 GLY A CA 1
ATOM 1733 C C . GLY A 1 217 ? 11.927 1.227 4.544 1.00 65.56 217 GLY A C 1
ATOM 1734 O O . GLY A 1 217 ? 13.098 1.510 4.789 1.00 65.56 217 GLY A O 1
ATOM 1735 N N . LEU A 1 218 ? 10.928 1.496 5.384 1.00 75.88 218 LEU A N 1
ATOM 1736 C CA . LEU A 1 218 ? 11.123 2.144 6.678 1.00 75.88 218 LEU A CA 1
ATOM 1737 C C . LEU A 1 218 ? 11.687 1.125 7.672 1.00 75.88 218 LEU A C 1
ATOM 1739 O O . LEU A 1 218 ? 11.380 -0.068 7.600 1.00 75.88 218 LEU A O 1
ATOM 1743 N N . LYS A 1 219 ? 12.508 1.583 8.623 1.00 84.56 219 LYS A N 1
ATOM 1744 C CA . LYS A 1 219 ? 12.838 0.755 9.788 1.00 84.56 219 LYS A CA 1
ATOM 1745 C C . LYS A 1 219 ? 11.532 0.460 10.518 1.00 84.56 219 LYS A C 1
ATOM 1747 O O . LYS A 1 219 ? 10.709 1.353 10.697 1.00 84.56 219 LYS A O 1
ATOM 1752 N N . THR A 1 220 ? 11.337 -0.790 10.918 1.00 88.44 220 THR A N 1
ATOM 1753 C CA . THR A 1 220 ? 10.104 -1.166 11.605 1.00 88.44 220 THR A CA 1
ATOM 1754 C C . THR A 1 220 ? 9.970 -0.439 12.935 1.00 88.44 220 THR A C 1
ATOM 1756 O O . THR A 1 220 ? 10.903 -0.514 13.741 1.00 88.44 220 THR A O 1
ATOM 1759 N N . PRO A 1 221 ? 8.834 0.245 13.178 1.00 92.06 221 PRO A N 1
ATOM 1760 C CA . PRO A 1 221 ? 8.557 0.866 14.463 1.00 92.06 221 PRO A CA 1
ATOM 1761 C C . PRO A 1 221 ? 8.625 -0.167 15.585 1.00 92.06 221 PRO A C 1
ATOM 1763 O O . PRO A 1 221 ? 7.963 -1.208 15.521 1.00 92.06 221 PRO A O 1
ATOM 1766 N N . MET A 1 222 ? 9.416 0.124 16.620 1.00 93.38 222 MET A N 1
ATOM 1767 C CA . MET A 1 222 ? 9.535 -0.749 17.792 1.00 93.38 222 MET A CA 1
ATOM 1768 C C . MET A 1 222 ? 8.243 -0.807 18.617 1.00 93.38 222 MET A C 1
ATOM 1770 O O . MET A 1 222 ? 8.061 -1.739 19.400 1.00 93.38 222 MET A O 1
ATOM 1774 N N . ILE A 1 223 ? 7.349 0.169 18.434 1.00 94.94 223 ILE A N 1
ATOM 1775 C CA . ILE A 1 223 ? 5.991 0.155 18.973 1.00 94.94 223 ILE A CA 1
ATOM 1776 C C . ILE A 1 223 ? 5.006 0.275 17.815 1.00 94.94 223 ILE A C 1
ATOM 1778 O O . ILE A 1 223 ? 5.134 1.161 16.972 1.00 94.94 223 ILE A O 1
ATOM 1782 N N . GLN A 1 224 ? 4.014 -0.609 17.775 1.00 93.88 224 GLN A N 1
ATOM 1783 C CA . GLN A 1 224 ? 2.962 -0.601 16.758 1.00 93.88 224 GLN A CA 1
ATOM 1784 C C . GLN A 1 224 ? 1.599 -0.693 17.430 1.00 93.88 224 GLN A C 1
ATOM 1786 O O . GLN A 1 224 ? 1.364 -1.603 18.222 1.00 93.88 224 GLN A O 1
ATOM 1791 N N . THR A 1 225 ? 0.705 0.238 17.118 1.00 91.06 225 THR A N 1
ATOM 1792 C CA . THR A 1 225 ? -0.580 0.389 17.809 1.00 91.06 225 THR A CA 1
ATOM 1793 C C . THR A 1 225 ? -1.708 0.630 16.818 1.00 91.06 225 THR A C 1
ATOM 1795 O O . THR A 1 225 ? -1.523 1.327 15.820 1.00 91.06 225 THR A O 1
ATOM 1798 N N . PHE A 1 226 ? -2.880 0.050 17.067 1.00 88.25 226 PHE A N 1
ATOM 1799 C CA . PHE A 1 226 ? -4.085 0.371 16.302 1.00 88.25 226 PHE A CA 1
ATOM 1800 C C . PHE A 1 226 ? -4.717 1.647 16.839 1.00 88.25 226 PHE A C 1
ATOM 1802 O O . PHE A 1 226 ? -4.853 1.812 18.049 1.00 88.25 226 PHE A O 1
ATOM 1809 N N . VAL A 1 227 ? -5.149 2.534 15.942 1.00 86.19 227 VAL A N 1
ATOM 1810 C CA . VAL A 1 227 ? -5.891 3.734 16.339 1.00 86.19 227 VAL A CA 1
ATOM 1811 C C . VAL A 1 227 ? -7.304 3.333 16.785 1.00 86.19 227 VAL A C 1
ATOM 1813 O O . VAL A 1 227 ? -8.062 2.794 15.975 1.00 86.19 227 VAL A O 1
ATOM 1816 N N . PRO A 1 228 ? -7.714 3.599 18.036 1.00 82.50 228 PRO A N 1
ATOM 1817 C CA . PRO A 1 228 ? -9.096 3.401 18.453 1.00 82.50 228 PRO A CA 1
ATOM 1818 C C . PRO A 1 228 ? -10.049 4.278 17.631 1.00 82.50 228 PRO A C 1
ATOM 1820 O O . PRO A 1 228 ? -9.856 5.490 17.537 1.00 82.50 228 PRO A O 1
ATOM 1823 N N . GLU A 1 229 ? -11.107 3.698 17.063 1.00 82.88 229 GLU A N 1
ATOM 1824 C CA . GLU A 1 229 ? -12.139 4.435 16.317 1.00 82.88 229 GLU A CA 1
ATOM 1825 C C . GLU A 1 229 ? -12.728 5.571 17.167 1.00 82.88 229 GLU A C 1
ATOM 1827 O O . GLU A 1 229 ? -13.004 6.655 16.664 1.00 82.88 229 GLU A O 1
ATOM 1832 N N . GLU A 1 230 ? -12.858 5.350 18.472 1.00 77.38 230 GLU A N 1
ATOM 1833 C CA . GLU A 1 230 ? -13.385 6.299 19.447 1.00 77.38 230 GLU A CA 1
ATOM 1834 C C . GLU A 1 230 ? -12.499 7.545 19.617 1.00 77.38 230 GLU A C 1
ATOM 1836 O O . GLU A 1 230 ? -13.005 8.597 20.003 1.00 77.38 230 GLU A O 1
ATOM 1841 N N . MET A 1 231 ? -11.198 7.456 19.308 1.00 75.25 231 MET A N 1
ATOM 1842 C CA . MET A 1 231 ? -10.300 8.621 19.291 1.00 75.25 231 MET A CA 1
ATOM 1843 C C . MET A 1 231 ? -10.520 9.513 18.069 1.00 75.25 231 MET A C 1
ATOM 1845 O O . MET A 1 231 ? -10.164 10.683 18.100 1.00 75.25 231 MET A O 1
ATOM 1849 N N . LEU A 1 232 ? -11.113 8.977 17.000 1.00 77.25 232 LEU A N 1
ATOM 1850 C CA . LEU A 1 232 ? -11.341 9.697 15.745 1.00 77.25 232 LEU A CA 1
ATOM 1851 C C . LEU A 1 232 ? -12.727 10.356 15.677 1.00 77.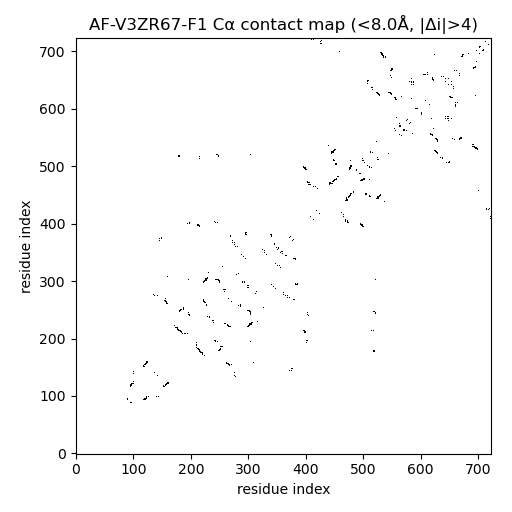25 232 LEU A C 1
ATOM 1853 O O . LEU A 1 232 ? -13.035 11.073 14.716 1.00 77.25 232 LEU A O 1
ATOM 1857 N N . LEU A 1 233 ? -13.592 10.089 16.656 1.00 73.75 233 LEU A N 1
ATOM 1858 C CA . LEU A 1 233 ? -14.990 10.509 16.657 1.00 73.75 233 LEU A CA 1
ATOM 1859 C C . LEU A 1 233 ? -15.242 11.621 17.670 1.00 73.75 233 LEU A C 1
ATOM 1861 O O . LEU A 1 233 ? -14.952 11.489 18.859 1.00 73.75 233 LEU A O 1
ATOM 1865 N N . ASN A 1 234 ? -15.900 12.682 17.206 1.00 70.25 234 ASN A N 1
ATOM 1866 C CA . ASN A 1 234 ? -16.556 13.628 18.102 1.00 70.25 234 ASN A CA 1
ATOM 1867 C C . ASN A 1 234 ? -17.896 13.058 18.591 1.00 70.25 234 ASN A C 1
ATOM 1869 O O . ASN A 1 234 ? -18.486 12.168 17.971 1.00 70.25 234 ASN A O 1
ATOM 1873 N N . ALA A 1 235 ? -18.422 13.611 19.688 1.00 62.41 235 ALA A N 1
ATOM 1874 C CA . ALA A 1 235 ? -19.726 13.224 20.218 1.00 62.41 235 ALA A CA 1
ATOM 1875 C C . ALA A 1 235 ? -20.826 13.321 19.138 1.00 62.41 235 ALA A C 1
ATOM 1877 O O . ALA A 1 235 ? -21.092 14.395 18.600 1.00 62.41 235 ALA A O 1
ATOM 1878 N N . GLY A 1 236 ? -21.470 12.189 18.835 1.00 62.16 236 GLY A N 1
ATOM 1879 C CA . GLY A 1 236 ? -22.550 12.095 17.845 1.00 62.16 236 GLY A CA 1
ATOM 1880 C C . GLY A 1 236 ? -22.106 11.869 16.393 1.00 62.16 236 GLY A C 1
ATOM 1881 O O . GLY A 1 236 ? -22.965 11.814 15.514 1.00 62.16 236 GLY A O 1
ATOM 1882 N N . GLU A 1 237 ? -20.808 11.718 16.112 1.00 73.00 237 GLU A N 1
ATOM 1883 C CA . GLU A 1 237 ? -20.326 11.388 14.766 1.00 73.00 237 GLU A CA 1
ATOM 1884 C C . GLU A 1 237 ? -20.419 9.888 14.441 1.00 73.00 237 GLU A C 1
ATOM 1886 O O . GLU A 1 237 ? -20.243 9.019 15.295 1.00 73.00 237 GLU A O 1
ATOM 1891 N N . SER A 1 238 ? -20.681 9.586 13.165 1.00 74.12 238 SER A N 1
ATOM 1892 C CA . SER A 1 238 ? -20.752 8.218 12.643 1.00 74.12 238 SER A CA 1
ATOM 1893 C C . SER A 1 238 ? -19.366 7.663 12.294 1.00 74.12 238 SER A C 1
ATOM 1895 O O . SER A 1 238 ? -18.539 8.353 11.695 1.00 74.12 238 SER A O 1
ATOM 1897 N N . THR A 1 239 ? -19.163 6.371 12.571 1.00 78.38 239 THR A N 1
ATOM 1898 C CA . THR A 1 239 ? -17.975 5.593 12.155 1.00 78.38 239 THR A CA 1
ATOM 1899 C C . THR A 1 239 ? -17.850 5.427 10.637 1.00 78.38 239 THR A C 1
ATOM 1901 O O . THR A 1 239 ? -16.798 5.020 10.156 1.00 78.38 239 THR A O 1
ATOM 1904 N N . GLU A 1 240 ? -18.890 5.750 9.859 1.00 78.94 240 GLU A N 1
ATOM 1905 C CA . GLU A 1 240 ? -18.886 5.613 8.393 1.00 78.94 240 GLU A CA 1
ATOM 1906 C C . GLU A 1 240 ? -17.842 6.491 7.691 1.00 78.94 240 GLU A C 1
ATOM 1908 O O . GLU A 1 240 ? -17.426 6.166 6.580 1.00 78.94 240 GLU A O 1
ATOM 1913 N N . ASN A 1 241 ? -17.402 7.574 8.341 1.00 80.00 241 ASN A N 1
ATOM 1914 C CA . ASN A 1 241 ? -16.378 8.479 7.815 1.00 80.00 241 ASN A CA 1
ATOM 1915 C C . ASN A 1 241 ? -14.945 8.031 8.142 1.00 80.00 241 ASN A C 1
ATOM 1917 O O . ASN A 1 241 ? -14.000 8.693 7.712 1.00 80.00 241 ASN A O 1
ATOM 1921 N N . ILE A 1 242 ? -14.775 6.955 8.918 1.00 87.81 242 ILE A N 1
ATOM 1922 C CA . ILE A 1 242 ? -13.464 6.398 9.251 1.00 87.81 242 ILE A CA 1
ATOM 1923 C C . ILE A 1 242 ? -13.057 5.410 8.162 1.00 87.81 242 ILE A C 1
ATOM 1925 O O . ILE A 1 242 ? -13.759 4.433 7.882 1.00 87.81 242 ILE A O 1
ATOM 1929 N N . ASP A 1 243 ? -11.886 5.639 7.586 1.00 90.50 243 ASP A N 1
ATOM 1930 C CA . ASP A 1 243 ? -11.236 4.693 6.703 1.00 90.50 243 ASP A CA 1
ATOM 1931 C C . ASP A 1 243 ? -10.503 3.622 7.517 1.00 90.50 243 ASP A C 1
ATOM 1933 O O . ASP A 1 243 ? -9.381 3.803 7.987 1.00 90.50 243 ASP A O 1
ATOM 1937 N N . LYS A 1 244 ? -11.161 2.471 7.663 1.00 89.81 244 LYS A N 1
ATOM 1938 C CA . LYS A 1 244 ? -10.649 1.303 8.396 1.00 89.81 244 LYS A CA 1
ATOM 1939 C C . LYS A 1 244 ? -9.567 0.527 7.651 1.00 89.81 244 LYS A C 1
ATOM 1941 O O . LYS A 1 244 ? -9.015 -0.412 8.224 1.00 89.81 244 LYS A O 1
ATOM 1946 N N . GLN A 1 245 ? -9.317 0.882 6.393 1.00 92.62 245 GLN A N 1
ATOM 1947 C CA . GLN A 1 245 ? -8.338 0.230 5.530 1.00 92.62 245 GLN A CA 1
ATOM 1948 C C . GLN A 1 245 ? -7.173 1.150 5.164 1.00 92.62 245 GLN A C 1
ATOM 1950 O O . GLN A 1 245 ? -6.298 0.752 4.389 1.00 92.62 245 GLN A O 1
ATOM 1955 N N . ALA A 1 246 ? -7.169 2.361 5.731 1.00 92.81 246 ALA A N 1
ATOM 1956 C CA . ALA A 1 246 ? -6.112 3.336 5.570 1.00 92.81 246 ALA A CA 1
ATOM 1957 C C . ALA A 1 246 ? -4.730 2.690 5.791 1.00 92.81 246 ALA A C 1
ATOM 1959 O O . ALA A 1 246 ? -4.571 1.842 6.678 1.00 92.81 246 ALA A O 1
ATOM 1960 N N . PRO A 1 247 ? -3.729 3.076 4.991 1.00 94.06 247 PRO A N 1
ATOM 1961 C CA . PRO A 1 247 ? -2.370 2.601 5.154 1.00 94.06 247 PRO A CA 1
ATOM 1962 C C . PRO A 1 247 ? -1.814 3.056 6.510 1.00 94.06 247 PRO A C 1
ATOM 1964 O O . PRO A 1 247 ? -2.177 4.127 6.989 1.00 94.06 247 PRO A O 1
ATOM 1967 N N . PRO A 1 248 ? -0.943 2.269 7.158 1.00 93.62 248 PRO A N 1
ATOM 1968 C CA . PRO A 1 248 ? -0.361 2.677 8.423 1.00 93.62 248 PRO A CA 1
ATOM 1969 C C . PRO A 1 248 ? 0.630 3.833 8.236 1.00 93.62 248 PRO A C 1
ATOM 1971 O O . PRO A 1 248 ? 1.227 4.003 7.167 1.00 93.62 248 PRO A O 1
ATOM 1974 N N . ILE A 1 249 ? 0.835 4.607 9.299 1.00 92.19 249 ILE A N 1
ATOM 1975 C CA . ILE A 1 249 ? 1.622 5.842 9.279 1.00 92.19 249 ILE A CA 1
ATOM 1976 C C . ILE A 1 249 ? 2.660 5.880 10.403 1.00 92.19 249 ILE A C 1
ATOM 1978 O O . ILE A 1 249 ? 2.391 5.469 11.532 1.00 92.19 249 ILE A O 1
ATOM 1982 N N . ILE A 1 250 ? 3.840 6.413 10.088 1.00 89.06 250 ILE A N 1
ATOM 1983 C CA . ILE A 1 250 ? 4.825 6.882 11.066 1.00 89.06 250 ILE A CA 1
ATOM 1984 C C . ILE A 1 250 ? 4.727 8.408 11.159 1.00 89.06 250 ILE A C 1
ATOM 1986 O O . ILE A 1 250 ? 4.685 9.110 10.143 1.00 89.06 250 ILE A O 1
ATOM 1990 N N . LEU A 1 251 ? 4.653 8.914 12.389 1.00 83.56 251 LEU A N 1
ATOM 1991 C CA . LEU A 1 251 ? 4.498 10.340 12.665 1.00 83.56 251 LEU A CA 1
ATOM 1992 C C . LEU A 1 251 ? 5.814 11.109 12.460 1.00 83.56 251 LEU A C 1
ATOM 1994 O O . LEU A 1 251 ? 6.896 10.537 12.621 1.00 83.56 251 LEU A O 1
ATOM 1998 N N . PRO A 1 252 ? 5.752 12.407 12.100 1.00 76.25 252 PRO A N 1
ATOM 1999 C CA . PRO A 1 252 ? 6.956 13.215 11.966 1.00 76.25 252 PRO A CA 1
ATOM 2000 C C . PRO A 1 252 ? 7.639 13.399 13.325 1.00 76.25 252 PRO A C 1
ATOM 2002 O O . PRO A 1 252 ? 6.997 13.365 14.373 1.00 76.25 252 PRO A O 1
ATOM 2005 N N . LYS A 1 253 ? 8.949 13.662 13.296 1.00 77.25 253 LYS A N 1
ATOM 2006 C CA . LYS A 1 253 ? 9.706 14.006 14.506 1.00 77.25 253 LYS A CA 1
ATOM 2007 C C . LYS A 1 253 ? 9.100 15.245 15.181 1.00 77.25 253 LYS A C 1
ATOM 2009 O O . LYS A 1 253 ? 8.597 16.131 14.488 1.00 77.25 253 LYS A O 1
ATOM 2014 N N . ASP A 1 254 ? 9.180 15.303 16.510 1.00 78.94 254 ASP A N 1
ATOM 2015 C CA . ASP A 1 254 ? 8.694 16.409 17.347 1.00 78.94 254 ASP A CA 1
ATOM 2016 C C . ASP A 1 254 ? 7.158 16.590 17.348 1.00 78.94 254 ASP A C 1
ATOM 2018 O O . ASP A 1 254 ? 6.645 17.577 17.889 1.00 78.94 254 ASP A O 1
ATOM 2022 N N . TYR A 1 255 ? 6.420 15.630 16.777 1.00 82.75 255 TYR A N 1
ATOM 2023 C CA . TYR A 1 255 ? 4.973 15.484 16.910 1.00 82.75 255 TYR A CA 1
ATOM 2024 C C . TYR A 1 255 ? 4.665 14.229 17.723 1.00 82.75 255 TYR A C 1
ATOM 2026 O O . TYR A 1 255 ? 5.126 13.144 17.379 1.00 82.75 255 TYR A O 1
ATOM 2034 N N . TYR A 1 256 ? 3.850 14.375 18.766 1.00 86.38 256 TYR A N 1
ATOM 2035 C CA . TYR A 1 256 ? 3.463 13.269 19.640 1.00 86.38 256 TYR A CA 1
ATOM 2036 C C . TYR A 1 256 ? 1.948 13.121 19.626 1.00 86.38 256 TYR A C 1
ATOM 2038 O O . TYR A 1 256 ? 1.224 14.111 19.790 1.00 86.38 256 TYR A O 1
ATOM 2046 N N . HIS A 1 257 ? 1.466 11.896 19.442 1.00 85.06 257 HIS A N 1
ATOM 2047 C CA . HIS A 1 257 ? 0.042 11.603 19.479 1.00 85.06 257 HIS A CA 1
ATOM 2048 C C . HIS A 1 257 ? -0.261 10.543 20.533 1.00 85.06 257 HIS A C 1
ATOM 2050 O O . HIS A 1 257 ? 0.205 9.410 20.403 1.00 85.06 257 HIS A O 1
ATOM 2056 N N . PRO A 1 258 ? -1.104 10.859 21.535 1.00 86.50 258 PRO A N 1
ATOM 2057 C CA . PRO A 1 258 ? -1.454 9.882 22.546 1.00 86.50 258 PRO A CA 1
ATOM 2058 C C . PRO A 1 258 ? -1.976 8.582 21.936 1.00 86.50 258 PRO A C 1
ATOM 2060 O O . PRO A 1 258 ? -2.892 8.593 21.118 1.00 86.50 258 PRO A O 1
ATOM 2063 N N . PHE A 1 259 ? -1.425 7.455 22.375 1.00 85.12 259 PHE A N 1
ATOM 2064 C CA . PHE A 1 259 ? -1.790 6.139 21.860 1.00 85.12 259 PHE A CA 1
ATOM 2065 C C . PHE A 1 259 ? -2.034 5.150 22.990 1.00 85.12 259 PHE A C 1
ATOM 2067 O O . PHE A 1 259 ? -1.398 5.223 24.046 1.00 85.12 259 PHE A O 1
ATOM 2074 N N . SER A 1 260 ? -2.953 4.210 22.763 1.00 80.81 260 SER A N 1
ATOM 2075 C CA . SER A 1 260 ? -3.324 3.216 23.766 1.00 80.81 260 SER A CA 1
ATOM 2076 C C . SER A 1 260 ? -2.144 2.311 24.102 1.00 80.81 260 SER A C 1
ATOM 2078 O O . SER A 1 260 ? -1.547 1.688 23.230 1.00 80.81 260 SER A O 1
ATOM 2080 N N . LEU A 1 261 ? -1.843 2.151 25.392 1.00 82.06 261 LEU A N 1
ATOM 2081 C CA . LEU A 1 261 ? -0.834 1.174 25.804 1.00 82.06 261 LEU A CA 1
ATOM 2082 C C . LEU A 1 261 ? -1.292 -0.268 25.536 1.00 82.06 261 LEU A C 1
ATOM 2084 O O . LEU A 1 261 ? -0.443 -1.140 25.368 1.00 82.06 261 LEU A O 1
ATOM 2088 N N . LYS A 1 262 ? -2.613 -0.506 25.506 1.00 78.62 262 LYS A N 1
ATOM 2089 C CA . LYS A 1 262 ? -3.257 -1.779 25.139 1.00 78.62 262 LYS A CA 1
ATOM 2090 C C . LYS A 1 262 ? -3.579 -1.825 23.643 1.00 78.62 262 LYS A C 1
ATOM 2092 O O . LYS A 1 262 ? -3.777 -0.773 23.045 1.00 78.62 262 LYS A O 1
ATOM 2097 N N . GLY A 1 263 ? -3.714 -3.017 23.070 1.00 78.94 263 GLY A N 1
ATOM 2098 C CA . GLY A 1 263 ? -3.837 -3.193 21.620 1.00 78.94 263 GLY A CA 1
ATOM 2099 C C . GLY A 1 263 ? -2.549 -2.805 20.889 1.00 78.94 263 GLY A C 1
ATOM 2100 O O . GLY A 1 263 ? -2.589 -2.338 19.753 1.00 78.94 263 GLY A O 1
ATOM 2101 N N . THR A 1 264 ? -1.408 -2.941 21.574 1.00 88.19 264 THR A N 1
ATOM 2102 C CA . THR A 1 264 ? -0.116 -2.415 21.127 1.00 88.19 264 THR A CA 1
ATOM 2103 C C . THR A 1 264 ? 0.957 -3.483 21.235 1.00 88.19 264 THR A C 1
ATOM 2105 O O . THR A 1 264 ? 1.077 -4.182 22.244 1.00 88.19 264 THR A O 1
ATOM 2108 N N . LEU A 1 265 ? 1.738 -3.601 20.168 1.00 91.12 265 LEU A N 1
ATOM 2109 C CA . LEU A 1 265 ? 2.914 -4.444 20.073 1.00 91.12 265 LEU A CA 1
ATOM 2110 C C . LEU A 1 265 ? 4.148 -3.661 20.504 1.00 91.12 265 LEU A C 1
ATOM 2112 O O . LEU A 1 265 ? 4.398 -2.569 20.001 1.00 91.12 265 LEU A O 1
ATOM 2116 N N . TYR A 1 266 ? 4.934 -4.273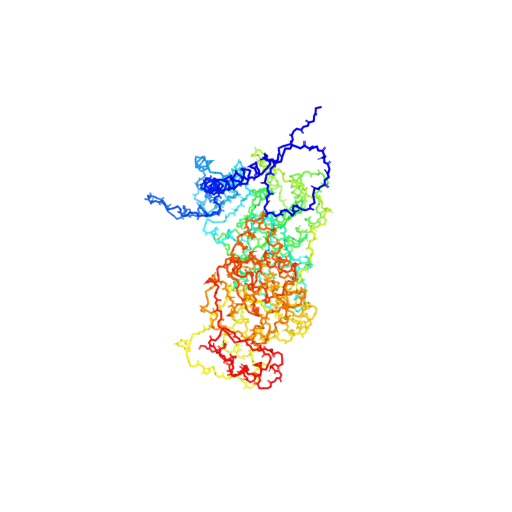 21.377 1.00 93.25 266 TYR A N 1
ATOM 2117 C CA . TYR A 1 266 ? 6.198 -3.770 21.888 1.00 93.25 266 TYR A CA 1
ATOM 2118 C C . TYR A 1 266 ? 7.306 -4.733 21.490 1.00 93.25 266 TYR A C 1
ATOM 2120 O O . TYR A 1 266 ? 7.217 -5.936 21.741 1.00 93.25 266 TYR A O 1
ATOM 2128 N N . PHE A 1 267 ? 8.362 -4.206 20.889 1.00 93.44 267 PHE A N 1
ATOM 2129 C CA . PHE A 1 267 ? 9.605 -4.937 20.672 1.00 93.44 267 PHE A CA 1
ATOM 2130 C C . PHE A 1 267 ? 10.405 -4.956 21.973 1.00 93.44 267 PHE A C 1
ATOM 2132 O O . PHE A 1 267 ? 10.217 -4.084 22.823 1.00 93.44 267 PHE A O 1
ATOM 2139 N N . TYR A 1 268 ? 11.314 -5.921 22.112 1.00 92.81 268 TYR A N 1
ATOM 2140 C CA . TYR A 1 268 ? 12.124 -6.118 23.315 1.00 92.81 268 TYR A CA 1
ATOM 2141 C C . TYR A 1 268 ? 12.682 -4.808 23.872 1.00 92.81 268 TYR A C 1
ATOM 2143 O O . TYR A 1 268 ? 12.413 -4.492 25.024 1.00 92.81 268 TYR A O 1
ATOM 2151 N N . ASP A 1 269 ? 13.327 -3.992 23.029 1.00 94.44 269 ASP A N 1
ATOM 2152 C CA . ASP A 1 269 ? 13.947 -2.714 23.415 1.00 94.44 269 ASP A CA 1
ATOM 2153 C C . ASP A 1 269 ? 12.957 -1.655 23.941 1.00 94.44 269 ASP A C 1
ATOM 2155 O O . ASP A 1 269 ? 13.366 -0.571 24.355 1.00 94.44 269 ASP A O 1
ATOM 2159 N N . THR A 1 270 ? 11.655 -1.949 23.957 1.00 96.06 270 THR A N 1
ATOM 2160 C CA . THR A 1 270 ? 10.576 -1.058 24.405 1.00 96.06 270 THR A CA 1
ATOM 2161 C C . THR A 1 270 ? 9.780 -1.586 25.591 1.00 96.06 270 THR A C 1
ATOM 2163 O O . THR A 1 270 ? 8.825 -0.942 26.012 1.00 96.06 270 THR A O 1
ATOM 2166 N N . PHE A 1 271 ? 10.173 -2.697 26.220 1.00 94.44 271 PHE A N 1
ATOM 2167 C CA . PHE A 1 271 ? 9.430 -3.230 27.374 1.00 94.44 271 PHE A CA 1
ATOM 2168 C C . PHE A 1 271 ? 9.399 -2.286 28.586 1.00 94.44 271 PHE A C 1
ATOM 2170 O O . PHE A 1 271 ? 8.490 -2.364 29.411 1.00 94.44 271 PHE A O 1
ATOM 2177 N N . TRP A 1 272 ? 10.326 -1.329 28.668 1.00 95.00 272 TRP A N 1
ATOM 2178 C CA . TRP A 1 272 ? 10.275 -0.231 29.639 1.00 95.00 272 TRP A CA 1
ATOM 2179 C C . TRP A 1 272 ? 9.024 0.656 29.494 1.00 95.00 272 TRP A C 1
ATOM 2181 O O . TRP A 1 272 ? 8.581 1.239 30.483 1.00 95.00 272 TRP A O 1
ATOM 2191 N N . ALA A 1 273 ? 8.418 0.725 28.303 1.00 95.19 273 ALA A N 1
ATOM 2192 C CA . ALA A 1 273 ? 7.201 1.492 28.037 1.00 95.19 273 ALA A CA 1
ATOM 2193 C C . ALA A 1 273 ? 5.965 0.898 28.742 1.00 95.19 273 ALA A C 1
ATOM 2195 O O . ALA A 1 273 ? 5.001 1.610 29.025 1.00 95.19 273 ALA A O 1
ATOM 2196 N N . LEU A 1 274 ? 6.011 -0.386 29.121 1.00 91.56 274 LEU A N 1
ATOM 2197 C CA . LEU A 1 274 ? 4.922 -1.095 29.806 1.00 91.56 274 LEU A CA 1
ATOM 2198 C C . LEU A 1 274 ? 4.786 -0.736 31.297 1.00 91.56 274 LEU A C 1
ATOM 2200 O O . LEU A 1 274 ? 4.065 -1.428 32.030 1.00 91.56 274 LEU A O 1
ATOM 2204 N N . ALA A 1 275 ? 5.439 0.341 31.746 1.00 90.00 275 ALA A N 1
ATOM 2205 C CA . ALA A 1 275 ? 5.405 0.822 33.121 1.00 90.00 275 ALA A CA 1
ATOM 2206 C C . ALA A 1 275 ? 3.967 0.913 33.675 1.00 90.00 275 ALA A C 1
ATOM 2208 O O . ALA A 1 275 ? 3.047 1.340 32.970 1.00 90.00 275 ALA A O 1
ATOM 2209 N N . PRO A 1 276 ? 3.737 0.505 34.937 1.00 85.50 276 PRO A N 1
ATOM 2210 C CA . PRO A 1 276 ? 2.408 0.431 35.533 1.00 85.50 276 PRO A CA 1
ATOM 2211 C C . PRO A 1 276 ? 1.964 1.793 36.076 1.00 85.50 276 PRO A C 1
ATOM 2213 O O . PRO A 1 276 ? 1.647 1.906 37.253 1.00 85.50 276 PRO A O 1
ATOM 2216 N N . VAL A 1 277 ? 1.980 2.829 35.241 1.00 84.69 277 VAL A N 1
ATOM 2217 C CA . VAL A 1 277 ? 1.442 4.142 35.624 1.00 84.69 277 VAL A CA 1
ATOM 2218 C C . VAL A 1 277 ? -0.087 4.059 35.780 1.00 84.69 277 VAL A C 1
ATOM 2220 O O . VAL A 1 277 ? -0.720 3.132 35.262 1.00 84.69 277 VAL A O 1
ATOM 2223 N N . ASP A 1 278 ? -0.703 4.992 36.504 1.00 81.69 278 ASP A N 1
ATOM 2224 C CA . ASP A 1 278 ? -2.167 5.025 36.620 1.00 81.69 278 ASP A CA 1
ATOM 2225 C C . ASP A 1 278 ? -2.826 5.440 35.299 1.00 81.69 278 ASP A C 1
ATOM 2227 O O . ASP A 1 278 ? -2.266 6.222 34.527 1.00 81.69 278 ASP A O 1
ATOM 2231 N N . MET A 1 279 ? -4.053 4.960 35.055 1.00 74.62 279 MET A N 1
ATOM 2232 C CA . MET A 1 279 ? -4.782 5.211 33.798 1.00 74.62 279 MET A CA 1
ATOM 2233 C C . MET A 1 279 ? -4.950 6.702 33.479 1.00 74.62 279 MET A C 1
ATOM 2235 O O . MET A 1 279 ? -4.853 7.087 32.318 1.00 74.62 279 MET A O 1
ATOM 2239 N N . GLN A 1 280 ? -5.137 7.548 34.497 1.00 78.94 280 GLN A N 1
ATOM 2240 C CA . GLN A 1 280 ? -5.254 9.005 34.340 1.00 78.94 280 GLN A CA 1
ATOM 2241 C C . GLN A 1 280 ? -3.981 9.671 33.778 1.00 78.94 280 GLN A C 1
ATOM 2243 O O . GLN A 1 280 ? -4.031 10.791 33.283 1.00 78.94 280 GLN A O 1
ATOM 2248 N N . TYR A 1 281 ? -2.836 8.980 33.810 1.00 85.56 281 TYR A N 1
ATOM 2249 C CA . TYR A 1 281 ? -1.558 9.480 33.298 1.00 85.56 281 TYR A CA 1
ATOM 2250 C C . TYR A 1 281 ? -1.112 8.792 32.000 1.00 85.56 281 TYR A C 1
ATOM 2252 O O . TYR A 1 281 ? -0.025 9.086 31.503 1.00 85.56 281 TYR A O 1
ATOM 2260 N N . TYR A 1 282 ? -1.934 7.907 31.416 1.00 84.38 282 TYR A N 1
ATOM 2261 C CA . TYR A 1 282 ? -1.594 7.163 30.190 1.00 84.38 282 TYR A CA 1
ATOM 2262 C C . TYR A 1 282 ? -1.327 8.077 29.007 1.00 84.38 282 TYR A C 1
ATOM 2264 O O . TYR A 1 282 ? -0.356 7.864 28.289 1.00 84.38 282 TYR A O 1
ATOM 2272 N N . THR A 1 283 ? -2.135 9.121 28.842 1.00 84.81 283 THR A N 1
ATOM 2273 C CA . THR A 1 283 ? -1.971 10.094 27.761 1.00 84.81 283 THR A CA 1
ATOM 2274 C C . THR A 1 283 ? -0.587 10.744 27.821 1.00 84.81 283 THR A C 1
ATOM 2276 O O . THR A 1 283 ? 0.164 10.675 26.851 1.00 84.81 283 THR A O 1
ATOM 2279 N N . VAL A 1 284 ? -0.196 11.283 28.982 1.00 90.94 284 VAL A N 1
ATOM 2280 C CA . VAL A 1 284 ? 1.118 11.928 29.156 1.00 90.94 284 VAL A CA 1
ATOM 2281 C C . VAL A 1 284 ? 2.253 10.914 29.004 1.00 90.94 284 VAL A C 1
ATOM 2283 O O . VAL A 1 284 ? 3.232 11.190 28.316 1.00 90.94 284 VAL A O 1
ATOM 2286 N N . TRP A 1 285 ? 2.110 9.723 29.594 1.00 93.06 285 TRP A N 1
ATOM 2287 C CA . TRP A 1 285 ? 3.122 8.672 29.495 1.00 93.06 285 TRP A CA 1
ATOM 2288 C C . TRP A 1 285 ? 3.329 8.191 28.054 1.00 93.06 285 TRP A C 1
ATOM 2290 O O . TRP A 1 285 ? 4.470 8.020 27.643 1.00 93.06 285 TRP A O 1
ATOM 2300 N N . SER A 1 286 ? 2.264 8.042 27.261 1.00 92.00 286 SER A N 1
ATOM 2301 C CA . SER A 1 286 ? 2.366 7.659 25.846 1.00 92.00 286 SER A CA 1
ATOM 2302 C C . SER A 1 286 ? 3.169 8.678 25.025 1.00 92.00 286 SER A C 1
ATOM 2304 O O . SER A 1 286 ? 4.076 8.289 24.296 1.00 92.00 286 SER A O 1
ATOM 2306 N N . MET A 1 287 ? 2.964 9.978 25.258 1.00 93.06 287 MET A N 1
ATOM 2307 C CA . MET A 1 287 ? 3.747 11.030 24.597 1.00 93.06 287 MET A CA 1
ATOM 2308 C C . MET A 1 287 ? 5.209 11.058 25.080 1.00 93.06 287 MET A C 1
ATOM 2310 O O . MET A 1 287 ? 6.131 11.290 24.300 1.00 93.06 287 MET A O 1
ATOM 2314 N N . MET A 1 288 ? 5.454 10.783 26.367 1.00 95.81 288 MET A N 1
ATOM 2315 C CA . MET A 1 288 ? 6.816 10.622 26.893 1.00 95.81 288 MET A CA 1
ATOM 2316 C C . MET A 1 288 ? 7.526 9.405 26.280 1.00 95.81 288 MET A C 1
ATOM 2318 O O . MET A 1 288 ? 8.723 9.481 26.013 1.00 95.81 288 MET A O 1
ATOM 2322 N N . ILE A 1 289 ? 6.809 8.298 26.046 1.00 96.19 289 ILE A N 1
ATOM 2323 C CA . ILE A 1 289 ? 7.340 7.116 25.355 1.00 96.19 289 ILE A CA 1
ATOM 2324 C C . ILE A 1 289 ? 7.794 7.496 23.948 1.00 96.19 289 ILE A C 1
ATOM 2326 O O . ILE A 1 289 ? 8.923 7.175 23.586 1.00 96.19 289 ILE A O 1
ATOM 2330 N N . GLU A 1 290 ? 6.965 8.209 23.181 1.00 94.31 290 GLU A N 1
ATOM 2331 C CA . GLU A 1 290 ? 7.336 8.683 21.842 1.00 94.31 290 GLU A CA 1
ATOM 2332 C C . GLU A 1 290 ? 8.618 9.527 21.879 1.00 94.31 290 GLU A C 1
ATOM 2334 O O . GLU A 1 290 ? 9.540 9.265 21.108 1.00 94.31 290 GLU A O 1
ATOM 2339 N N . LYS A 1 291 ? 8.743 10.456 22.842 1.00 94.25 291 LYS A N 1
ATOM 2340 C CA . LYS A 1 291 ? 9.974 11.245 23.017 1.00 94.25 291 LYS A CA 1
ATOM 2341 C C . LYS A 1 291 ? 11.200 10.378 23.315 1.00 94.25 291 LYS A C 1
ATOM 2343 O O . LYS A 1 291 ? 12.290 10.646 22.817 1.00 94.25 291 LYS A O 1
ATOM 2348 N N . LEU A 1 292 ? 11.042 9.349 24.143 1.00 95.50 292 LEU A N 1
ATOM 2349 C CA . LEU A 1 292 ? 12.126 8.437 24.512 1.00 95.50 292 LEU A CA 1
ATOM 2350 C C . LEU A 1 292 ? 12.524 7.501 23.364 1.00 95.50 292 LEU A C 1
ATOM 2352 O O . LEU A 1 292 ? 13.688 7.119 23.286 1.00 95.50 292 LEU A O 1
ATOM 2356 N N . LEU A 1 293 ? 11.609 7.150 22.456 1.00 93.88 293 LEU A N 1
ATOM 2357 C CA . LEU A 1 293 ? 11.934 6.346 21.272 1.00 93.88 293 LEU A CA 1
ATOM 2358 C C . LEU A 1 293 ? 12.905 7.063 20.323 1.00 93.88 293 LEU A C 1
ATOM 2360 O O . LEU A 1 293 ? 13.707 6.398 19.661 1.00 93.88 293 LEU A O 1
ATOM 2364 N N . GLU A 1 294 ? 12.922 8.400 20.319 1.00 90.50 294 GLU A N 1
ATOM 2365 C CA . GLU A 1 294 ? 13.906 9.178 19.556 1.00 90.50 294 GLU A CA 1
ATOM 2366 C C . GLU A 1 294 ? 15.348 8.865 19.987 1.00 90.50 294 GLU A C 1
ATOM 2368 O O . GLU A 1 294 ? 16.246 8.804 19.146 1.00 90.50 294 GLU A O 1
ATOM 2373 N N . GLU A 1 295 ? 15.574 8.583 21.277 1.00 91.50 295 GLU A N 1
ATOM 2374 C CA . GLU A 1 295 ? 16.884 8.181 21.817 1.00 91.50 295 GLU A CA 1
ATOM 2375 C C . GLU A 1 295 ? 17.322 6.788 21.333 1.00 91.50 295 GLU A C 1
ATOM 2377 O O . GLU A 1 295 ? 18.493 6.426 21.462 1.00 91.50 295 GLU A O 1
ATOM 2382 N N . LEU A 1 296 ? 16.397 6.005 20.769 1.00 91.62 296 LEU A N 1
ATOM 2383 C CA . LEU A 1 296 ? 16.620 4.668 20.210 1.00 91.62 296 LEU A CA 1
ATOM 2384 C C . LEU A 1 296 ? 16.584 4.661 18.669 1.00 91.62 296 LEU A C 1
ATOM 2386 O O . LEU A 1 296 ? 16.652 3.593 18.051 1.00 91.62 296 LEU A O 1
ATOM 2390 N N . ALA A 1 297 ? 16.473 5.840 18.039 1.00 87.75 297 ALA A N 1
ATOM 2391 C CA . ALA A 1 297 ? 16.226 5.995 16.604 1.00 87.75 297 ALA A CA 1
ATOM 2392 C C . ALA A 1 297 ? 15.066 5.098 16.127 1.00 87.75 297 ALA A C 1
ATOM 2394 O O . ALA A 1 297 ? 15.230 4.256 15.232 1.00 87.75 297 ALA A O 1
ATOM 2395 N N . SER A 1 298 ? 13.928 5.216 16.809 1.00 89.62 298 SER A N 1
ATOM 2396 C CA . SER A 1 298 ? 12.686 4.514 16.500 1.00 89.62 298 SER A CA 1
ATOM 2397 C C . SER A 1 298 ? 11.489 5.435 16.719 1.00 89.62 298 SER A C 1
ATOM 2399 O O . SER A 1 298 ? 11.590 6.472 17.368 1.00 89.62 298 SER A O 1
ATOM 2401 N N . GLU A 1 299 ? 10.342 5.006 16.207 1.00 88.94 299 GLU A N 1
ATOM 2402 C CA . GLU A 1 299 ? 9.067 5.701 16.307 1.00 88.94 299 GLU A CA 1
ATOM 2403 C C . GLU A 1 299 ? 7.936 4.738 16.712 1.00 88.94 299 GLU A C 1
ATOM 2405 O O . GLU A 1 299 ? 8.147 3.526 16.862 1.00 88.94 299 GLU A O 1
ATOM 2410 N N . VAL A 1 300 ? 6.731 5.294 16.875 1.00 92.19 300 VAL A N 1
ATOM 2411 C CA . VAL A 1 300 ? 5.472 4.542 16.953 1.00 92.19 300 VAL A CA 1
ATOM 2412 C C . VAL A 1 300 ? 4.857 4.454 15.555 1.00 92.19 300 VAL A C 1
ATOM 2414 O O . VAL A 1 300 ? 4.728 5.458 14.854 1.00 92.19 300 VAL A O 1
ATOM 2417 N N . GLY A 1 301 ? 4.463 3.248 15.152 1.00 93.12 301 GLY A N 1
ATOM 2418 C CA . GLY A 1 301 ? 3.676 3.004 13.948 1.00 93.12 301 GLY A CA 1
ATOM 2419 C C . GLY A 1 301 ? 2.191 2.946 14.279 1.00 93.12 301 GLY A C 1
ATOM 2420 O O . GLY A 1 301 ? 1.766 2.094 15.063 1.00 93.12 301 GLY A O 1
ATOM 2421 N N . PHE A 1 302 ? 1.399 3.812 13.656 1.00 92.81 302 PHE A N 1
ATOM 2422 C CA . PHE A 1 302 ? -0.050 3.848 13.819 1.00 92.81 302 PHE A CA 1
ATOM 2423 C C . PHE A 1 302 ? -0.719 3.040 12.710 1.00 92.81 302 PHE A C 1
ATOM 2425 O O . PHE A 1 302 ? -0.617 3.367 11.527 1.00 92.81 302 PHE A O 1
ATOM 2432 N N . MET A 1 303 ? -1.391 1.964 13.109 1.00 91.94 303 MET A N 1
ATOM 2433 C CA . MET A 1 303 ? -2.100 1.039 12.232 1.00 91.94 303 MET A CA 1
ATOM 2434 C C . MET A 1 303 ? -3.540 1.488 11.988 1.00 91.94 303 MET A C 1
ATOM 2436 O O . MET A 1 303 ? -4.086 2.317 12.720 1.00 91.94 303 MET A O 1
ATOM 2440 N N . ALA A 1 304 ? -4.160 0.898 10.964 1.00 89.44 304 ALA A N 1
ATOM 2441 C CA . ALA A 1 304 ? -5.518 1.223 10.549 1.00 89.44 304 ALA A CA 1
ATOM 2442 C C . ALA A 1 304 ? -6.532 1.153 11.716 1.00 89.44 304 ALA A C 1
ATOM 2444 O O . ALA A 1 304 ? -6.407 0.272 12.571 1.00 89.44 304 ALA A O 1
ATOM 2445 N N . PRO A 1 305 ? -7.562 2.019 11.754 1.00 88.44 305 PRO A N 1
ATOM 2446 C CA . PRO A 1 305 ? -8.427 2.150 12.918 1.00 88.44 305 PRO A CA 1
ATOM 2447 C C . PRO A 1 305 ? -9.225 0.890 13.266 1.00 88.44 305 PRO A C 1
ATOM 2449 O O . PRO A 1 305 ? -9.655 0.140 12.377 1.00 88.44 305 PRO A O 1
ATOM 2452 N N . ARG A 1 306 ? -9.471 0.688 14.567 1.00 84.69 306 ARG A N 1
ATOM 2453 C CA . ARG A 1 306 ? -10.232 -0.441 15.133 1.00 84.69 306 ARG A CA 1
ATOM 2454 C C . ARG A 1 306 ? -11.140 0.001 16.272 1.00 84.69 306 ARG A C 1
ATOM 2456 O O . ARG A 1 306 ? -10.819 0.925 17.006 1.00 84.69 306 ARG A O 1
ATOM 2463 N N . LYS A 1 307 ? -12.269 -0.684 16.454 1.00 77.19 307 LYS A N 1
ATOM 2464 C CA . LYS A 1 307 ? -13.151 -0.454 17.610 1.00 77.19 307 LYS A CA 1
ATOM 2465 C C . LYS A 1 307 ? -12.463 -0.892 18.898 1.00 77.19 307 LYS A C 1
ATOM 2467 O O . LYS A 1 307 ? -12.193 -2.085 19.046 1.00 77.19 307 LYS A O 1
ATOM 2472 N N . ALA A 1 308 ? -12.277 0.015 19.853 1.00 67.75 308 ALA A N 1
ATOM 2473 C CA . ALA A 1 308 ? -11.843 -0.377 21.188 1.00 67.75 308 ALA A CA 1
ATOM 2474 C C . ALA A 1 308 ? -13.025 -0.977 21.966 1.00 67.75 308 ALA A C 1
ATOM 2476 O O . ALA A 1 308 ? -14.073 -0.352 22.128 1.00 67.75 308 ALA A O 1
ATOM 2477 N N . ARG A 1 309 ? -12.887 -2.205 22.486 1.00 57.34 309 ARG A N 1
ATOM 2478 C CA . ARG A 1 309 ? -13.968 -2.833 23.279 1.00 57.34 309 ARG A CA 1
ATOM 2479 C C . ARG A 1 309 ? -13.909 -2.467 24.756 1.00 57.34 309 ARG A C 1
ATOM 2481 O O . ARG A 1 309 ? -14.949 -2.425 25.415 1.00 57.34 309 ARG A O 1
ATOM 2488 N N . SER A 1 310 ? -12.719 -2.192 25.291 1.00 51.59 310 SER A N 1
ATOM 2489 C CA . SER A 1 310 ? -12.587 -1.614 26.626 1.00 51.59 310 SER A CA 1
ATOM 2490 C C . SER A 1 310 ? -12.425 -0.103 26.498 1.00 51.59 310 SER A C 1
ATOM 2492 O O . SER A 1 310 ? -11.364 0.394 26.137 1.00 51.59 310 SER A O 1
ATOM 2494 N N . LEU A 1 311 ? -13.498 0.630 26.803 1.00 46.97 311 LEU A N 1
ATOM 2495 C CA . LEU A 1 311 ? -13.442 2.062 27.077 1.00 46.97 311 LEU A CA 1
ATOM 2496 C C . LEU A 1 311 ? -12.637 2.260 28.369 1.00 46.97 311 LEU A C 1
ATOM 2498 O O . LEU A 1 311 ? -13.190 2.578 29.423 1.00 46.97 311 LEU A O 1
ATOM 2502 N N . VAL A 1 312 ? -11.318 2.065 28.323 1.00 45.56 312 VAL A N 1
ATOM 2503 C CA . VAL A 1 312 ? -10.479 2.933 29.140 1.00 45.56 312 VAL A CA 1
ATOM 2504 C C . VAL A 1 312 ? -10.840 4.304 28.608 1.00 45.56 312 VAL A C 1
ATOM 2506 O O . VAL A 1 312 ? -10.628 4.567 27.426 1.00 45.56 312 VAL A O 1
ATOM 2509 N N . ARG A 1 313 ? -11.530 5.107 29.426 1.00 46.69 313 ARG A N 1
ATOM 2510 C CA . ARG A 1 313 ? -11.746 6.515 29.119 1.00 46.69 313 ARG A CA 1
ATOM 2511 C C . ARG A 1 313 ? -10.352 7.073 28.890 1.00 46.69 313 ARG A C 1
ATOM 2513 O O . ARG A 1 313 ? -9.661 7.406 29.845 1.00 46.69 313 ARG A O 1
ATOM 2520 N N . TYR A 1 314 ? -9.933 7.125 27.632 1.00 50.66 314 TYR A N 1
ATOM 2521 C CA . TYR A 1 314 ? -9.040 8.167 27.209 1.00 50.66 314 TYR A CA 1
ATOM 2522 C C . TYR A 1 314 ? -9.787 9.416 27.612 1.00 50.66 314 TYR A C 1
ATOM 2524 O O . TYR A 1 314 ? -10.838 9.731 27.051 1.00 50.66 314 TYR A O 1
ATOM 2532 N N . GLU A 1 315 ? -9.335 10.045 28.690 1.00 50.31 315 GLU A N 1
ATOM 2533 C CA . GLU A 1 315 ? -9.675 11.433 28.891 1.00 50.31 315 GLU A CA 1
ATOM 2534 C C . GLU A 1 315 ? -9.227 12.095 27.599 1.00 50.31 315 GLU A C 1
ATOM 2536 O O . GLU A 1 315 ? -8.031 12.120 27.299 1.00 50.31 315 GLU A O 1
ATOM 2541 N N . GLN A 1 316 ? -10.204 12.460 26.762 1.00 55.44 316 GLN A N 1
ATOM 2542 C CA . GLN A 1 316 ? -9.965 13.185 25.530 1.00 55.44 316 GLN A CA 1
ATOM 2543 C C . GLN A 1 316 ? -9.299 14.482 25.964 1.00 55.44 316 GLN A C 1
ATOM 2545 O O . GLN A 1 316 ? -9.943 15.441 26.389 1.00 55.44 316 GLN A O 1
ATOM 2550 N N . MET A 1 317 ? -7.974 14.447 25.975 1.00 65.31 317 MET A N 1
ATOM 2551 C CA . MET A 1 317 ? -7.159 15.575 26.334 1.00 65.31 317 MET A CA 1
ATOM 2552 C C . MET A 1 317 ? -7.370 16.582 25.219 1.00 65.31 317 MET A C 1
ATOM 2554 O O . MET A 1 317 ? -7.178 16.269 24.044 1.00 65.31 317 MET A O 1
ATOM 2558 N N . ASN A 1 318 ? -7.852 17.769 25.577 1.00 70.25 318 ASN A N 1
ATOM 2559 C CA . ASN A 1 318 ? -8.112 18.779 24.567 1.00 70.25 318 ASN A CA 1
ATOM 2560 C C . ASN A 1 318 ? -6.804 19.133 23.832 1.00 70.25 318 ASN A C 1
ATOM 2562 O O . ASN A 1 318 ? -5.701 19.002 24.371 1.00 70.25 318 ASN A O 1
ATOM 2566 N N . THR A 1 319 ? -6.935 19.603 22.593 1.00 72.94 319 THR A N 1
ATOM 2567 C CA . THR A 1 319 ? -5.794 19.942 21.731 1.00 72.94 319 THR A CA 1
ATOM 2568 C C . THR A 1 319 ? -4.826 20.919 22.403 1.00 72.94 319 THR A C 1
ATOM 2570 O O . THR A 1 319 ? -3.618 20.807 22.223 1.00 72.94 319 THR A O 1
ATOM 2573 N N . GLN A 1 320 ? -5.335 21.837 23.232 1.00 80.31 320 GLN A N 1
ATOM 2574 C CA . GLN A 1 320 ? -4.516 22.806 23.956 1.00 80.31 320 GLN A CA 1
ATOM 2575 C C . GLN A 1 320 ? -3.554 22.127 24.941 1.00 80.31 320 GLN A C 1
ATOM 2577 O O . GLN A 1 320 ? -2.366 22.439 24.960 1.00 80.31 320 GLN A O 1
ATOM 2582 N N . LYS A 1 321 ? -4.034 21.152 25.715 1.00 83.38 321 LYS A N 1
ATOM 2583 C CA . LYS A 1 321 ? -3.209 20.419 26.676 1.00 83.38 321 LYS A CA 1
ATOM 2584 C C . LYS A 1 321 ? -2.175 19.522 25.984 1.00 83.38 321 LYS A C 1
ATOM 2586 O O . LYS A 1 321 ? -1.048 19.421 26.463 1.00 83.38 321 LYS A O 1
ATOM 2591 N N . ILE A 1 322 ? -2.517 18.940 24.830 1.00 82.31 322 ILE A N 1
ATOM 2592 C CA . ILE A 1 322 ? -1.557 18.206 23.986 1.00 82.31 322 ILE A CA 1
ATOM 2593 C C . ILE A 1 322 ? -0.431 19.140 23.519 1.00 82.31 322 ILE A C 1
ATOM 2595 O O . ILE A 1 322 ? 0.742 18.774 23.601 1.00 82.31 322 ILE A O 1
ATOM 2599 N N . LEU A 1 323 ? -0.761 20.359 23.080 1.00 84.38 323 LEU A N 1
ATOM 2600 C CA . LEU A 1 323 ? 0.229 21.360 22.665 1.00 84.38 323 LEU A CA 1
ATOM 2601 C C . LEU A 1 323 ? 1.130 21.806 23.826 1.00 84.38 323 LEU A C 1
ATOM 2603 O O . LEU A 1 323 ? 2.342 21.935 23.646 1.00 84.38 323 LEU A O 1
ATOM 2607 N N . GLU A 1 324 ? 0.568 22.004 25.021 1.00 89.88 324 GLU A N 1
ATOM 2608 C CA . GLU A 1 324 ? 1.336 22.332 26.230 1.00 89.88 324 GLU A CA 1
ATOM 2609 C C . GLU A 1 324 ? 2.361 21.241 26.564 1.00 89.88 324 GLU A C 1
ATOM 2611 O O . GLU A 1 324 ? 3.542 21.537 26.737 1.00 89.88 324 GLU A O 1
ATOM 2616 N N . ILE A 1 325 ? 1.934 19.975 26.593 1.00 90.88 325 ILE A N 1
ATOM 2617 C CA . ILE A 1 325 ? 2.820 18.834 26.864 1.00 90.88 325 ILE A CA 1
ATOM 2618 C C . ILE A 1 325 ? 3.883 18.705 25.773 1.00 90.88 325 ILE A C 1
ATOM 2620 O O . ILE A 1 325 ? 5.062 18.557 26.085 1.00 90.88 325 ILE A O 1
ATOM 2624 N N . THR A 1 326 ? 3.489 18.816 24.503 1.00 89.69 326 THR A N 1
ATOM 2625 C CA . THR A 1 326 ? 4.408 18.761 23.354 1.00 89.69 326 THR A CA 1
ATOM 2626 C C . THR A 1 326 ? 5.486 19.839 23.452 1.00 89.69 326 THR A C 1
ATOM 2628 O O . THR A 1 326 ? 6.658 19.570 23.201 1.00 89.69 326 THR A O 1
ATOM 2631 N N . THR A 1 327 ? 5.116 21.047 23.884 1.00 91.88 327 THR A N 1
ATOM 2632 C CA . THR A 1 327 ? 6.062 22.154 24.085 1.00 91.88 327 THR A CA 1
ATOM 2633 C C . THR A 1 327 ? 7.096 21.816 25.159 1.00 91.88 327 THR A C 1
ATOM 2635 O O . THR A 1 327 ? 8.282 22.053 24.949 1.00 91.88 327 THR A O 1
ATOM 2638 N N . VAL A 1 328 ? 6.670 21.223 26.279 1.00 95.12 328 VAL A N 1
ATOM 2639 C CA . VAL A 1 328 ? 7.581 20.782 27.349 1.00 95.12 328 VAL A CA 1
ATOM 2640 C C . VAL A 1 328 ? 8.493 19.650 26.862 1.00 95.12 328 VAL A C 1
ATOM 2642 O O . VAL A 1 328 ? 9.705 19.715 27.050 1.00 95.12 328 VAL A O 1
ATOM 2645 N N . LEU A 1 329 ? 7.950 18.644 26.168 1.00 94.62 329 LEU A N 1
ATOM 2646 C CA . LEU A 1 329 ? 8.732 17.524 25.625 1.00 94.62 329 LEU A CA 1
ATOM 2647 C C . LEU A 1 329 ? 9.803 17.985 24.628 1.00 94.62 329 LEU A C 1
ATOM 2649 O O . LEU A 1 329 ? 10.932 17.498 24.669 1.00 94.62 329 LEU A O 1
ATOM 2653 N N . ASN A 1 330 ? 9.473 18.948 23.766 1.00 91.69 330 ASN A N 1
ATOM 2654 C CA . ASN A 1 330 ? 10.399 19.479 22.764 1.00 91.69 330 ASN A CA 1
ATOM 2655 C C . ASN A 1 330 ? 11.513 20.355 23.363 1.00 91.69 330 ASN A C 1
ATOM 2657 O O . ASN A 1 330 ? 12.535 20.567 22.715 1.00 91.69 330 ASN A O 1
ATOM 2661 N N . GLN A 1 331 ? 11.357 20.839 24.600 1.00 93.12 331 GLN A N 1
ATOM 2662 C CA . GLN A 1 331 ? 12.417 21.542 25.333 1.00 93.12 331 GLN A CA 1
ATOM 2663 C C . GLN A 1 331 ? 13.402 20.587 26.016 1.00 93.12 331 GLN A C 1
ATOM 2665 O O . GLN A 1 331 ? 14.492 21.004 26.418 1.00 93.12 331 GLN A O 1
ATOM 2670 N N . TRP A 1 332 ? 13.034 19.315 26.163 1.00 94.69 332 TRP A N 1
ATOM 2671 C CA . TRP A 1 332 ? 13.856 18.329 26.839 1.00 94.69 332 TRP A CA 1
ATOM 2672 C C . TRP A 1 332 ? 14.806 17.610 25.879 1.00 94.69 332 TRP A C 1
ATOM 2674 O O . TRP A 1 332 ? 14.436 17.184 24.784 1.00 94.69 332 TRP A O 1
ATOM 2684 N N . ILE A 1 333 ? 16.042 17.423 26.338 1.00 91.88 333 ILE A N 1
ATOM 2685 C CA . ILE A 1 333 ? 17.082 16.644 25.665 1.00 91.88 333 ILE A CA 1
ATOM 2686 C C . ILE A 1 333 ? 17.755 15.775 26.727 1.00 91.88 333 ILE A C 1
ATOM 2688 O O . ILE A 1 333 ? 18.095 16.271 27.808 1.00 91.88 333 ILE A O 1
ATOM 2692 N N . CYS A 1 334 ? 17.987 14.492 26.439 1.00 93.19 334 CYS A N 1
ATOM 2693 C CA . CYS A 1 334 ? 18.736 13.664 27.374 1.00 93.19 334 CYS A CA 1
ATOM 2694 C C . CYS A 1 334 ? 20.208 14.097 27.453 1.00 93.19 334 CYS A C 1
ATOM 2696 O O . CYS A 1 334 ? 20.846 14.388 26.439 1.00 93.19 334 CYS A O 1
ATOM 2698 N N . LEU A 1 335 ? 20.784 14.067 28.661 1.00 91.94 335 LEU A N 1
ATOM 2699 C CA . LEU A 1 335 ? 22.193 14.395 28.864 1.00 91.94 335 LEU A CA 1
ATOM 2700 C C . LEU A 1 335 ? 23.111 13.550 27.951 1.00 91.94 335 LEU A C 1
ATOM 2702 O O . LEU A 1 335 ? 22.957 12.321 27.885 1.00 91.94 335 LEU A O 1
ATOM 2706 N N . PRO A 1 336 ? 24.093 14.172 27.269 1.00 87.75 336 PRO A N 1
ATOM 2707 C CA . PRO A 1 336 ? 25.082 13.447 26.479 1.00 87.75 336 PRO A CA 1
ATOM 2708 C C . PRO A 1 336 ? 25.806 12.387 27.317 1.00 87.75 336 PRO A C 1
ATOM 2710 O O . PRO A 1 336 ? 26.241 12.656 28.434 1.00 87.75 336 PRO A O 1
ATOM 2713 N N . GLY A 1 337 ? 25.912 11.167 26.788 1.00 86.50 337 GLY A N 1
ATOM 2714 C CA . GLY A 1 337 ? 26.591 10.049 27.454 1.00 86.50 337 GLY A CA 1
ATOM 2715 C C . GLY A 1 337 ? 25.816 9.398 28.607 1.00 86.50 337 GLY A C 1
ATOM 2716 O O . GLY A 1 337 ? 26.263 8.378 29.124 1.00 86.50 337 GLY A O 1
ATOM 2717 N N . ALA A 1 338 ? 24.654 9.931 29.002 1.00 92.75 338 ALA A N 1
ATOM 2718 C CA . ALA A 1 338 ? 23.795 9.259 29.971 1.00 92.75 338 ALA A CA 1
ATOM 2719 C C . ALA A 1 338 ? 23.257 7.932 29.394 1.00 92.75 338 ALA A C 1
ATOM 2721 O O . ALA A 1 338 ? 22.904 7.891 28.214 1.00 92.75 338 ALA A O 1
ATOM 2722 N N . PRO A 1 339 ? 23.157 6.855 30.189 1.00 95.19 339 PRO A N 1
ATOM 2723 C CA . PRO A 1 339 ? 22.517 5.621 29.741 1.00 95.19 339 PRO A CA 1
ATOM 2724 C C . PRO A 1 339 ? 21.000 5.838 29.552 1.00 95.19 339 PRO A C 1
ATOM 2726 O O . PRO A 1 339 ? 20.425 6.792 30.087 1.00 95.19 339 PRO A O 1
ATOM 2729 N N . PHE A 1 340 ? 20.344 4.996 28.755 1.00 96.75 340 PHE A N 1
ATOM 2730 C CA . PHE A 1 340 ? 18.947 5.180 28.348 1.00 96.75 340 PHE A CA 1
ATOM 2731 C C . PHE A 1 340 ? 17.960 5.245 29.527 1.00 96.75 340 PHE A C 1
ATOM 2733 O O . PHE A 1 340 ? 17.150 6.163 29.617 1.00 96.75 340 PHE A O 1
ATOM 2740 N N . PHE A 1 341 ? 18.052 4.347 30.502 1.00 97.38 341 PHE A N 1
ATOM 2741 C CA . PHE A 1 341 ? 17.243 4.368 31.720 1.00 97.38 341 PHE A CA 1
ATOM 2742 C C . PHE A 1 341 ? 17.454 5.640 32.529 1.00 97.38 341 PHE A C 1
ATOM 2744 O O . PHE A 1 341 ? 16.511 6.133 33.153 1.00 97.38 341 PHE A O 1
ATOM 2751 N N . LYS A 1 342 ? 18.654 6.233 32.472 1.00 96.44 342 LYS A N 1
ATOM 2752 C CA . LYS A 1 342 ? 18.872 7.544 33.077 1.00 96.44 342 LYS A CA 1
ATOM 2753 C C . LYS A 1 342 ? 18.102 8.635 32.335 1.00 96.44 342 LYS A C 1
ATOM 2755 O O . LYS A 1 342 ? 17.556 9.516 32.993 1.00 96.44 342 LYS A O 1
ATOM 2760 N N . CYS A 1 343 ? 17.996 8.557 31.009 1.00 97.00 343 CYS A N 1
ATOM 2761 C CA . CYS A 1 343 ? 17.128 9.439 30.227 1.00 97.00 343 CYS A CA 1
ATOM 2762 C C . CYS A 1 343 ? 15.660 9.325 30.656 1.00 97.00 343 CYS A C 1
ATOM 2764 O O . CYS A 1 343 ? 15.025 10.356 30.856 1.00 97.00 343 CYS A O 1
ATOM 2766 N N . ILE A 1 344 ? 15.143 8.109 30.885 1.00 97.44 344 ILE A N 1
ATOM 2767 C CA . ILE A 1 344 ? 13.760 7.918 31.360 1.00 97.44 344 ILE A CA 1
ATOM 2768 C C . ILE A 1 344 ? 13.541 8.612 32.713 1.00 97.44 344 ILE A C 1
ATOM 2770 O O . ILE A 1 344 ? 12.558 9.336 32.887 1.00 97.44 344 ILE A O 1
ATOM 2774 N N . GLU A 1 345 ? 14.462 8.433 33.668 1.00 96.06 345 GLU A N 1
ATOM 2775 C CA . GLU A 1 345 ? 14.383 9.108 34.972 1.00 96.06 345 GLU A CA 1
ATOM 2776 C C . GLU A 1 345 ? 14.409 10.637 34.831 1.00 96.06 345 GLU A C 1
ATOM 2778 O O . GLU A 1 345 ? 13.637 11.337 35.485 1.00 96.06 345 GLU A O 1
ATOM 2783 N N . LEU A 1 346 ? 15.306 11.158 33.989 1.00 96.56 346 LEU A N 1
ATOM 2784 C CA . LEU A 1 346 ? 15.485 12.595 33.780 1.00 96.56 346 LEU A CA 1
ATOM 2785 C C . LEU A 1 346 ? 14.287 13.231 33.075 1.00 96.56 346 LEU A C 1
ATOM 2787 O O . LEU A 1 346 ? 13.893 14.331 33.452 1.00 96.56 346 LEU A O 1
ATOM 2791 N N . LEU A 1 347 ? 13.702 12.552 32.084 1.00 97.44 347 LEU A N 1
ATOM 2792 C CA . LEU A 1 347 ? 12.480 13.011 31.430 1.00 97.44 347 LEU A CA 1
ATOM 2793 C C . LEU A 1 347 ? 11.314 13.014 32.417 1.00 97.44 347 LEU A C 1
ATOM 2795 O O . LEU A 1 347 ? 10.603 14.007 32.513 1.00 97.44 347 LEU A O 1
ATOM 2799 N N . SER A 1 348 ? 11.150 11.937 33.190 1.00 96.50 348 SER A N 1
ATOM 2800 C CA . SER A 1 348 ? 10.087 11.847 34.199 1.00 96.50 348 SER A CA 1
ATOM 2801 C C . SER A 1 348 ? 10.199 12.986 35.213 1.00 96.50 348 SER A C 1
ATOM 2803 O O . SER A 1 348 ? 9.219 13.675 35.469 1.00 96.50 348 SER A O 1
ATOM 2805 N N . TYR A 1 349 ? 11.409 13.258 35.713 1.00 95.81 349 TYR A N 1
ATOM 2806 C CA . TYR A 1 349 ? 11.669 14.398 36.593 1.00 95.81 349 TYR A CA 1
ATOM 2807 C C . TYR A 1 349 ? 11.359 15.742 35.922 1.00 95.81 349 TYR A C 1
ATOM 2809 O O . TYR A 1 349 ? 10.696 16.583 36.524 1.00 95.81 349 TYR A O 1
ATOM 2817 N N . HIS A 1 350 ? 11.787 15.943 34.673 1.00 97.12 350 HIS A N 1
ATOM 2818 C CA . HIS A 1 350 ? 11.514 17.174 33.931 1.00 97.12 350 HIS A CA 1
ATOM 2819 C C . HIS A 1 350 ? 10.006 17.429 33.787 1.00 97.12 350 HIS A C 1
ATOM 2821 O O . HIS A 1 350 ? 9.524 18.510 34.135 1.00 97.12 350 HIS A O 1
ATOM 2827 N N . MET A 1 351 ? 9.249 16.409 33.378 1.00 97.44 351 MET A N 1
ATOM 2828 C CA . MET A 1 351 ? 7.792 16.478 33.247 1.00 97.44 351 MET A CA 1
ATOM 2829 C C . MET A 1 351 ? 7.101 16.767 34.583 1.00 97.44 351 MET A C 1
ATOM 2831 O O . MET A 1 351 ? 6.116 17.507 34.623 1.00 97.44 351 MET A O 1
ATOM 2835 N N . THR A 1 352 ? 7.646 16.250 35.684 1.00 96.50 352 THR A N 1
ATOM 2836 C CA . THR A 1 352 ? 7.174 16.563 37.033 1.00 96.50 352 THR A CA 1
ATOM 2837 C C . THR A 1 352 ? 7.462 17.992 37.457 1.00 96.50 352 THR A C 1
ATOM 2839 O O . THR A 1 352 ? 6.550 18.686 37.902 1.00 96.50 352 THR A O 1
ATOM 2842 N N . THR A 1 353 ? 8.678 18.491 37.233 1.00 96.31 353 THR A N 1
ATOM 2843 C CA . THR A 1 353 ? 9.012 19.893 37.531 1.00 96.31 353 THR A CA 1
ATOM 2844 C C . THR A 1 353 ? 8.201 20.890 36.700 1.00 96.31 353 THR A C 1
ATOM 2846 O O . THR A 1 353 ? 7.910 21.984 37.173 1.00 96.31 353 THR A O 1
ATOM 2849 N N . ALA A 1 354 ? 7.778 20.499 35.495 1.00 96.00 354 ALA A N 1
ATOM 2850 C CA . ALA A 1 354 ? 6.904 21.287 34.629 1.00 96.00 354 ALA A CA 1
ATOM 2851 C C . ALA A 1 354 ? 5.404 21.169 34.980 1.00 96.00 354 ALA A C 1
ATOM 2853 O O . ALA A 1 354 ? 4.560 21.729 34.275 1.00 96.00 354 ALA A O 1
ATOM 2854 N N . GLY A 1 355 ? 5.044 20.414 36.027 1.00 94.81 355 GLY A N 1
ATOM 2855 C CA . GLY A 1 355 ? 3.657 20.207 36.453 1.00 94.81 355 GLY A CA 1
ATOM 2856 C C . GLY A 1 355 ? 2.808 19.386 35.474 1.00 94.81 355 GLY A C 1
ATOM 2857 O O . GLY A 1 355 ? 1.581 19.438 35.538 1.00 94.81 355 GLY A O 1
ATOM 2858 N N . GLN A 1 356 ? 3.436 18.653 34.549 1.00 93.25 356 GLN A N 1
ATOM 2859 C CA . GLN A 1 356 ? 2.743 17.851 33.533 1.00 93.25 356 GLN A CA 1
ATOM 2860 C C . GLN A 1 356 ? 2.571 16.381 33.946 1.00 93.25 356 GLN A C 1
ATOM 2862 O O . GLN A 1 356 ? 1.737 15.686 33.372 1.00 93.25 356 GLN A O 1
ATOM 2867 N N . PHE A 1 357 ? 3.343 15.899 34.926 1.00 93.69 357 PHE A N 1
ATOM 2868 C CA . PHE A 1 357 ? 3.357 14.495 35.348 1.00 93.69 357 PHE A CA 1
ATOM 2869 C C . PHE A 1 357 ? 3.637 14.372 36.856 1.00 93.69 357 PHE A C 1
ATOM 2871 O O . PHE A 1 357 ? 4.603 14.955 37.329 1.00 93.69 357 PHE A O 1
ATOM 2878 N N . PRO A 1 358 ? 2.851 13.651 37.664 1.00 94.12 358 PRO A N 1
ATOM 2879 C CA . PRO A 1 358 ? 3.019 13.678 39.121 1.00 94.12 358 PRO A CA 1
ATOM 2880 C C . PRO A 1 358 ? 4.262 12.914 39.606 1.00 94.12 358 PRO A C 1
ATOM 2882 O O . PRO A 1 358 ? 4.705 11.944 38.982 1.00 94.12 358 PRO A O 1
ATOM 2885 N N . ASP A 1 359 ? 4.758 13.292 40.788 1.00 92.88 359 ASP A N 1
ATOM 2886 C CA . ASP A 1 359 ? 5.855 12.601 41.484 1.00 92.88 359 ASP A CA 1
ATOM 2887 C C . ASP A 1 359 ? 5.569 11.105 41.699 1.00 92.88 359 ASP A C 1
ATOM 2889 O O . ASP A 1 359 ? 6.460 10.268 41.551 1.00 92.88 359 ASP A O 1
ATOM 2893 N N . GLU A 1 360 ? 4.319 10.752 42.018 1.00 91.19 360 GLU A N 1
ATOM 2894 C CA . GLU A 1 360 ? 3.903 9.365 42.253 1.00 91.19 360 GLU A CA 1
ATOM 2895 C C . GLU A 1 360 ? 4.113 8.486 41.010 1.00 91.19 360 GL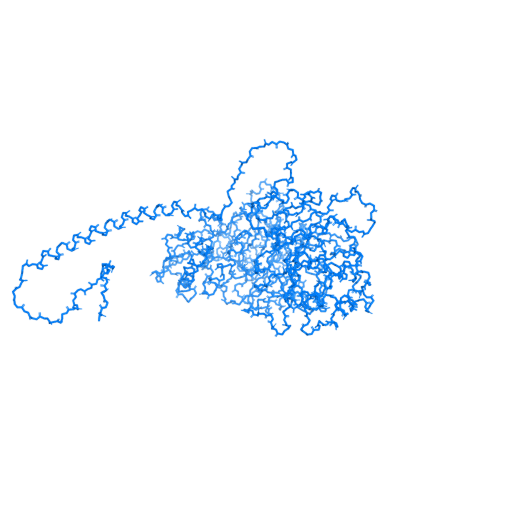U A C 1
ATOM 2897 O O . GLU A 1 360 ? 4.771 7.444 41.092 1.00 91.19 360 GLU A O 1
ATOM 2902 N N . ALA A 1 361 ? 3.642 8.932 39.841 1.00 89.62 361 ALA A N 1
ATOM 2903 C CA . ALA A 1 361 ? 3.812 8.195 38.590 1.00 89.62 361 ALA A CA 1
ATOM 2904 C C . ALA A 1 361 ? 5.291 8.126 38.165 1.00 89.62 361 ALA A C 1
ATOM 2906 O O . ALA A 1 361 ? 5.756 7.085 37.697 1.00 89.62 361 ALA A O 1
ATOM 2907 N N . SER A 1 362 ? 6.062 9.194 38.400 1.00 93.19 362 SER A N 1
ATOM 2908 C CA . SER A 1 362 ? 7.522 9.196 38.214 1.00 93.19 362 SER A CA 1
ATOM 2909 C C . SER A 1 362 ? 8.205 8.138 39.102 1.00 93.19 362 SER A C 1
ATOM 2911 O O . SER A 1 362 ? 9.056 7.364 38.648 1.00 93.19 362 SER A O 1
ATOM 2913 N N . GLY A 1 363 ? 7.759 8.011 40.358 1.00 92.38 363 GLY A N 1
ATOM 2914 C CA . GLY A 1 363 ? 8.184 6.962 41.285 1.00 92.38 363 GLY A CA 1
ATOM 2915 C C . GLY A 1 363 ? 7.853 5.545 40.800 1.00 92.38 363 GLY A C 1
ATOM 2916 O O . GLY A 1 363 ? 8.696 4.647 40.916 1.00 92.38 363 GLY A O 1
ATOM 2917 N N . MET A 1 364 ? 6.670 5.339 40.210 1.00 91.19 364 MET A N 1
ATOM 2918 C CA . MET A 1 364 ? 6.266 4.054 39.621 1.00 91.19 364 MET A CA 1
ATOM 2919 C C . MET A 1 364 ? 7.186 3.641 38.466 1.00 91.19 364 MET A C 1
ATOM 2921 O O . MET A 1 364 ? 7.673 2.508 38.460 1.00 91.19 364 MET A O 1
ATOM 2925 N N . ILE A 1 365 ? 7.494 4.554 37.537 1.00 92.81 365 ILE A N 1
ATOM 2926 C CA . ILE A 1 365 ? 8.413 4.295 36.413 1.00 92.81 365 ILE A CA 1
ATOM 2927 C C . ILE A 1 365 ? 9.800 3.909 36.936 1.00 92.81 365 ILE A C 1
ATOM 2929 O O . ILE A 1 365 ? 10.365 2.891 36.533 1.00 92.81 365 ILE A O 1
ATOM 2933 N N . LYS A 1 366 ? 10.334 4.669 37.899 1.00 94.31 366 LYS A N 1
ATOM 2934 C CA . LYS A 1 366 ? 11.647 4.395 38.497 1.00 94.31 366 LYS A CA 1
ATOM 2935 C C . LYS A 1 366 ? 11.714 3.019 39.164 1.00 94.31 366 LYS A C 1
ATOM 2937 O O . LYS A 1 366 ? 12.706 2.299 39.029 1.00 94.31 366 LYS A O 1
ATOM 2942 N N . ASN A 1 367 ? 10.670 2.638 39.897 1.00 93.12 367 ASN A N 1
ATOM 2943 C CA . ASN A 1 367 ? 10.591 1.322 40.531 1.00 93.12 367 ASN A CA 1
ATOM 2944 C C . ASN A 1 367 ? 10.437 0.197 39.503 1.00 93.12 367 ASN A C 1
ATOM 2946 O O . ASN A 1 367 ? 11.018 -0.879 39.681 1.00 93.12 367 ASN A O 1
ATOM 2950 N N . PHE A 1 368 ? 9.710 0.448 38.415 1.00 92.31 368 PHE A N 1
ATOM 2951 C CA . PHE A 1 368 ? 9.564 -0.504 37.325 1.00 92.31 368 PHE A CA 1
ATOM 2952 C C . PHE A 1 368 ? 10.896 -0.767 36.620 1.00 92.31 368 PHE A C 1
ATOM 2954 O O . PHE A 1 368 ? 11.295 -1.923 36.524 1.00 92.31 368 PHE A O 1
ATOM 2961 N N . ILE A 1 369 ? 11.654 0.273 36.258 1.00 94.31 369 ILE A N 1
ATOM 2962 C CA . ILE A 1 369 ? 12.996 0.133 35.663 1.00 94.31 369 ILE A CA 1
ATOM 2963 C C . ILE A 1 369 ? 13.920 -0.702 36.558 1.00 94.31 369 ILE A C 1
ATOM 2965 O O . ILE A 1 369 ? 14.549 -1.649 36.093 1.00 94.31 369 ILE A O 1
ATOM 2969 N N . LYS A 1 370 ? 13.954 -0.425 37.870 1.00 94.62 370 LYS A N 1
ATOM 2970 C CA . LYS A 1 370 ? 14.735 -1.237 38.823 1.00 94.62 370 LYS A CA 1
ATOM 2971 C C . LYS A 1 370 ? 14.310 -2.704 38.823 1.00 94.62 370 LYS A C 1
ATOM 2973 O O . LYS A 1 370 ? 15.145 -3.586 39.003 1.00 94.62 370 LYS A O 1
ATOM 2978 N N . THR A 1 371 ? 13.014 -2.961 38.671 1.00 93.12 371 THR A N 1
ATOM 2979 C CA . THR A 1 371 ? 12.466 -4.319 38.619 1.00 93.12 371 THR A CA 1
ATOM 2980 C C . THR A 1 371 ? 12.872 -5.014 37.324 1.00 93.12 371 THR A C 1
ATOM 2982 O O . THR A 1 371 ? 13.343 -6.145 37.389 1.00 93.12 371 THR A O 1
ATOM 2985 N N . LEU A 1 372 ? 12.805 -4.317 36.185 1.00 92.50 372 LEU A N 1
ATOM 2986 C CA . LEU A 1 372 ? 13.288 -4.805 34.893 1.00 92.50 372 LEU A CA 1
ATOM 2987 C C . LEU A 1 372 ? 14.762 -5.226 34.961 1.00 92.50 372 LEU A C 1
ATOM 2989 O O . LEU A 1 372 ? 15.097 -6.351 34.595 1.00 92.50 372 LEU A O 1
ATOM 2993 N N . THR A 1 373 ? 15.634 -4.380 35.519 1.00 93.62 373 THR A N 1
ATOM 2994 C CA . THR A 1 373 ? 17.058 -4.715 35.689 1.00 93.62 373 THR A CA 1
ATOM 2995 C C . THR A 1 373 ? 17.259 -5.963 36.554 1.00 93.62 373 THR A C 1
ATOM 2997 O O . THR A 1 373 ? 18.103 -6.799 36.242 1.00 93.62 373 THR A O 1
ATOM 3000 N N . ARG A 1 374 ? 16.472 -6.132 37.628 1.00 93.56 374 ARG A N 1
ATOM 3001 C CA . ARG A 1 374 ? 16.568 -7.308 38.515 1.00 93.56 374 ARG A CA 1
ATOM 3002 C C . ARG A 1 374 ? 16.159 -8.612 37.835 1.00 93.56 374 ARG A C 1
ATOM 3004 O O . ARG A 1 374 ? 16.703 -9.650 38.192 1.00 93.56 374 ARG A O 1
ATOM 3011 N N . VAL A 1 375 ? 15.213 -8.570 36.895 1.00 90.50 375 VAL A N 1
ATOM 3012 C CA . VAL A 1 375 ? 14.766 -9.759 36.146 1.00 90.50 375 VAL A CA 1
ATOM 3013 C C . VAL A 1 375 ? 15.598 -10.028 34.888 1.00 90.50 375 VAL A C 1
ATOM 3015 O O . VAL A 1 375 ? 15.266 -10.926 34.125 1.00 90.50 375 VAL A O 1
ATOM 3018 N N . GLY A 1 376 ? 16.688 -9.282 34.678 1.00 91.75 376 GLY A N 1
ATOM 3019 C CA . GLY A 1 376 ? 17.627 -9.514 33.580 1.00 91.75 376 GLY A CA 1
ATOM 3020 C C . GLY A 1 376 ? 17.300 -8.778 32.279 1.00 91.75 376 GLY A C 1
ATOM 3021 O O . GLY A 1 376 ? 17.962 -9.029 31.273 1.00 91.75 376 GLY A O 1
ATOM 3022 N N . TYR A 1 377 ? 16.335 -7.850 32.282 1.00 94.56 377 TYR A N 1
ATOM 3023 C CA . TYR A 1 377 ? 16.082 -6.999 31.120 1.00 94.56 377 TYR A CA 1
ATOM 3024 C C . TYR A 1 377 ? 17.313 -6.138 30.819 1.00 94.56 377 TYR A C 1
ATOM 3026 O O . TYR A 1 377 ? 17.769 -5.351 31.656 1.00 94.56 377 TYR A O 1
ATOM 3034 N N . LYS A 1 378 ? 17.849 -6.293 29.610 1.00 95.25 378 LYS A N 1
ATOM 3035 C CA . LYS A 1 378 ? 18.986 -5.511 29.117 1.00 95.25 378 LYS A CA 1
ATOM 3036 C C . LYS A 1 378 ? 18.522 -4.118 28.720 1.00 95.25 378 LYS A C 1
ATOM 3038 O O . LYS A 1 378 ? 17.578 -3.967 27.954 1.00 95.25 378 LYS A O 1
ATOM 3043 N N . GLU A 1 379 ? 19.218 -3.117 29.236 1.00 96.19 379 GLU A N 1
ATOM 3044 C CA . GLU A 1 379 ? 18.984 -1.725 28.881 1.00 96.19 379 GLU A CA 1
ATOM 3045 C C . GLU A 1 379 ? 19.251 -1.486 27.380 1.00 96.19 379 GLU A C 1
ATOM 3047 O O . GLU A 1 379 ? 20.325 -1.861 26.897 1.00 96.19 379 GLU A O 1
ATOM 3052 N N . PRO A 1 380 ? 18.311 -0.862 26.645 1.00 95.56 380 PRO A N 1
ATOM 3053 C CA . PRO A 1 380 ? 18.506 -0.500 25.245 1.00 95.56 380 PRO A CA 1
ATOM 3054 C C . PRO A 1 380 ? 19.686 0.454 25.043 1.00 95.56 380 PRO A C 1
ATOM 3056 O O . PRO A 1 380 ? 19.897 1.394 25.815 1.00 95.56 380 PRO A O 1
ATOM 3059 N N . ALA A 1 381 ? 20.437 0.246 23.962 1.00 92.12 381 ALA A N 1
ATOM 3060 C CA . ALA A 1 381 ? 21.522 1.143 23.592 1.00 92.12 381 ALA A CA 1
ATOM 3061 C C . ALA A 1 381 ? 20.966 2.420 22.948 1.00 92.12 381 ALA A C 1
ATOM 3063 O O . ALA A 1 381 ? 20.227 2.359 21.966 1.00 92.12 381 ALA A O 1
ATOM 3064 N N . ARG A 1 382 ? 21.368 3.584 23.473 1.00 90.94 382 ARG A N 1
ATOM 3065 C CA . ARG A 1 382 ? 21.057 4.871 22.840 1.00 90.94 382 ARG A CA 1
ATOM 3066 C C . ARG A 1 382 ? 21.753 4.990 21.491 1.00 90.94 382 ARG A C 1
ATOM 3068 O O . ARG A 1 382 ? 22.927 4.638 21.354 1.00 90.94 382 ARG A O 1
ATOM 3075 N N . VAL A 1 383 ? 21.058 5.582 20.531 1.00 83.88 383 VAL A N 1
ATOM 3076 C CA . VAL A 1 383 ? 21.626 6.006 19.253 1.00 83.88 383 VAL A CA 1
ATOM 3077 C C . VAL A 1 383 ? 21.918 7.499 19.359 1.00 83.88 383 VAL A C 1
ATOM 3079 O O . VAL A 1 383 ? 21.013 8.304 19.561 1.00 83.88 383 VAL A O 1
ATOM 3082 N N . PHE A 1 384 ? 23.191 7.892 19.272 1.00 67.25 384 PHE A N 1
ATOM 3083 C CA . PHE A 1 384 ? 23.546 9.306 19.396 1.00 67.25 384 PHE A CA 1
ATOM 3084 C C . PHE A 1 384 ? 22.958 10.117 18.221 1.00 67.25 384 PHE A C 1
ATOM 3086 O O . PHE A 1 384 ? 23.118 9.694 17.072 1.00 67.25 384 PHE A O 1
ATOM 3093 N N . PRO A 1 385 ? 22.324 11.286 18.457 1.00 53.72 385 PRO A N 1
ATOM 3094 C CA . PRO A 1 385 ? 21.290 11.835 17.562 1.00 53.72 385 PRO A CA 1
ATOM 3095 C C . PRO A 1 385 ? 21.778 12.474 16.248 1.00 53.72 385 PRO A C 1
ATOM 3097 O O . PRO A 1 385 ? 21.023 13.203 15.613 1.00 53.72 385 PRO A O 1
ATOM 3100 N N . ASN A 1 386 ? 23.023 12.236 15.827 1.00 48.34 386 ASN A N 1
ATOM 3101 C CA . ASN A 1 386 ? 23.647 12.950 14.704 1.00 48.34 386 ASN A CA 1
ATOM 3102 C C . ASN A 1 386 ? 23.924 12.091 13.467 1.00 48.34 386 ASN A C 1
ATOM 3104 O O . ASN A 1 386 ? 24.557 12.578 12.531 1.00 48.34 386 ASN A O 1
ATOM 3108 N N . LEU A 1 387 ? 23.459 10.843 13.419 1.00 43.62 387 LEU A N 1
ATOM 3109 C CA . LEU A 1 387 ? 23.388 10.146 12.139 1.00 43.62 387 LEU A CA 1
ATOM 3110 C C . LEU A 1 387 ? 22.076 10.565 11.465 1.00 43.62 387 LEU A C 1
ATOM 3112 O O . LEU A 1 387 ? 21.011 10.331 12.041 1.00 43.62 387 LEU A O 1
ATOM 3116 N N . PRO A 1 388 ? 22.121 11.203 10.276 1.00 44.62 388 PRO A N 1
ATOM 3117 C CA . PRO A 1 388 ? 20.930 11.376 9.455 1.00 44.62 388 PRO A CA 1
ATOM 3118 C C . PRO A 1 388 ? 20.207 10.031 9.368 1.00 44.62 388 PRO A C 1
ATOM 3120 O O . PRO A 1 388 ? 20.890 9.003 9.286 1.00 44.62 388 PRO A O 1
ATOM 3123 N N . ARG A 1 389 ? 18.859 10.019 9.371 1.00 50.28 389 ARG A N 1
ATOM 3124 C CA . ARG A 1 389 ? 18.100 8.801 9.017 1.00 50.28 389 ARG A CA 1
ATOM 3125 C C . ARG A 1 389 ? 18.815 8.191 7.807 1.00 50.28 389 ARG A C 1
ATOM 3127 O O . ARG A 1 389 ? 19.016 8.956 6.859 1.00 50.28 389 ARG A O 1
ATOM 3134 N N . PRO A 1 390 ? 19.271 6.921 7.831 1.00 41.12 390 PRO A N 1
ATOM 3135 C CA . PRO A 1 390 ? 19.912 6.323 6.670 1.00 41.12 390 PRO A CA 1
ATOM 3136 C C . PRO A 1 390 ? 18.918 6.415 5.518 1.00 41.12 390 PRO A C 1
ATOM 3138 O O . PRO A 1 390 ? 17.899 5.732 5.468 1.00 41.12 390 PRO A O 1
ATOM 3141 N N . PHE A 1 391 ? 19.173 7.400 4.672 1.00 40.56 391 PHE A N 1
ATOM 3142 C CA . PHE A 1 391 ? 18.268 7.864 3.654 1.00 40.56 391 PHE A CA 1
ATOM 3143 C C . PHE A 1 391 ? 18.585 7.056 2.410 1.00 40.56 391 PHE A C 1
ATOM 3145 O O . PHE A 1 391 ? 19.677 7.189 1.858 1.00 40.56 391 PHE A O 1
ATOM 3152 N N . VAL A 1 392 ? 17.653 6.204 1.991 1.00 41.66 392 VAL A N 1
ATOM 3153 C CA . VAL A 1 392 ? 17.748 5.481 0.721 1.00 41.66 392 VAL A CA 1
ATOM 3154 C C . VAL A 1 392 ? 16.701 6.073 -0.236 1.00 41.66 392 VAL A C 1
ATOM 3156 O O . VAL A 1 392 ? 15.534 5.694 -0.167 1.00 41.66 392 VAL A O 1
ATOM 3159 N N . PRO A 1 393 ? 17.071 7.069 -1.063 1.00 52.28 393 PRO A N 1
ATOM 3160 C CA . PRO A 1 393 ? 16.237 7.592 -2.148 1.00 52.28 393 PRO A CA 1
ATOM 3161 C C . PRO A 1 393 ? 16.166 6.620 -3.347 1.00 52.28 393 PRO A C 1
ATOM 3163 O O . PRO A 1 393 ? 17.011 5.728 -3.445 1.00 52.28 393 PRO A O 1
ATOM 3166 N N . PRO A 1 394 ? 15.218 6.822 -4.292 1.00 50.09 394 PRO A N 1
ATOM 3167 C CA . PRO A 1 394 ? 14.342 7.989 -4.424 1.00 50.09 394 PRO A CA 1
ATOM 3168 C C . PRO A 1 394 ? 13.076 7.903 -3.569 1.00 50.09 394 PRO A C 1
ATOM 3170 O O . PRO A 1 394 ? 12.400 6.883 -3.490 1.00 50.09 394 PRO A O 1
ATOM 3173 N N . LEU A 1 395 ? 12.758 9.029 -2.934 1.00 60.25 395 LEU A N 1
ATOM 3174 C CA . LEU A 1 395 ? 11.498 9.240 -2.239 1.00 60.25 395 LEU A CA 1
ATOM 3175 C C . LEU A 1 395 ? 10.397 9.435 -3.277 1.00 60.25 395 LEU A C 1
ATOM 3177 O O . LEU A 1 395 ? 10.374 10.463 -3.951 1.00 60.25 395 LEU A O 1
ATOM 3181 N N . ASN A 1 396 ? 9.470 8.491 -3.381 1.00 73.38 396 ASN A N 1
ATOM 3182 C CA . ASN A 1 396 ? 8.244 8.734 -4.131 1.00 73.38 396 ASN A CA 1
ATOM 3183 C C . ASN A 1 396 ? 7.389 9.750 -3.359 1.00 73.38 396 ASN A C 1
ATOM 3185 O O . ASN A 1 396 ? 7.121 9.553 -2.169 1.00 73.38 396 ASN A O 1
ATOM 3189 N N . GLN A 1 397 ? 6.991 10.838 -4.023 1.00 83.94 397 GLN A N 1
ATOM 3190 C CA . GLN A 1 397 ? 6.065 11.809 -3.449 1.00 83.94 397 GLN A CA 1
ATOM 3191 C C . GLN A 1 397 ? 4.643 11.275 -3.525 1.00 83.94 397 GLN A C 1
ATOM 3193 O O . GLN A 1 397 ? 4.219 10.729 -4.545 1.00 83.94 397 GLN A O 1
ATOM 3198 N N . ILE A 1 398 ? 3.898 11.446 -2.439 1.00 89.69 398 ILE A N 1
ATOM 3199 C CA . ILE A 1 398 ? 2.531 10.945 -2.337 1.00 89.69 398 ILE A CA 1
ATOM 3200 C C . ILE A 1 398 ? 1.635 12.042 -1.819 1.00 89.69 398 ILE A C 1
ATOM 3202 O O . ILE A 1 398 ? 1.973 12.729 -0.854 1.00 89.69 398 ILE A O 1
ATOM 3206 N N . ILE A 1 399 ? 0.466 12.129 -2.434 1.00 89.81 399 ILE A N 1
ATOM 3207 C CA . ILE A 1 399 ? -0.701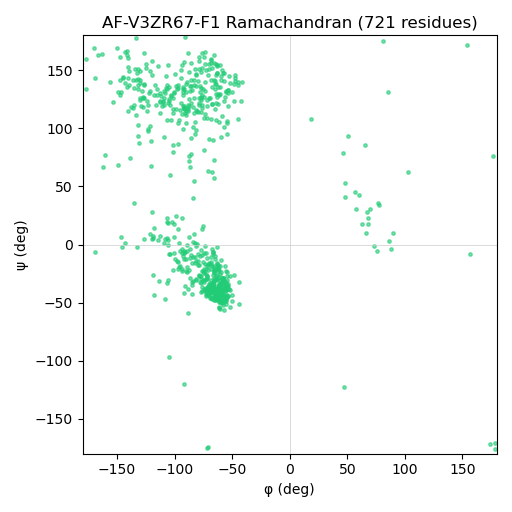 12.785 -1.869 1.00 89.81 399 ILE A CA 1
ATOM 3208 C C . ILE A 1 399 ? -1.635 11.672 -1.414 1.00 89.81 399 ILE A C 1
ATOM 3210 O O . ILE A 1 399 ? -1.978 10.799 -2.209 1.00 89.81 399 ILE A O 1
ATOM 3214 N N . TYR A 1 400 ? -2.048 11.673 -0.152 1.00 91.19 400 TYR A N 1
ATOM 3215 C CA . TYR A 1 400 ? -2.984 10.674 0.357 1.00 91.19 400 TYR A CA 1
ATOM 3216 C C . TYR A 1 400 ? -4.191 11.309 1.040 1.00 91.19 400 TYR A C 1
ATOM 3218 O O . TYR A 1 400 ? -4.067 12.244 1.833 1.00 91.19 400 TYR A O 1
ATOM 3226 N N . TRP A 1 401 ? -5.351 10.729 0.742 1.00 89.44 401 TRP A N 1
ATOM 3227 C CA . TRP A 1 401 ? -6.628 10.985 1.382 1.00 89.44 401 TRP A CA 1
ATOM 3228 C C . TRP A 1 401 ? -7.341 9.670 1.722 1.00 89.44 401 TRP A C 1
ATOM 3230 O O . TRP A 1 401 ? -7.324 8.751 0.896 1.00 89.44 401 TRP A O 1
ATOM 3240 N N . PRO A 1 402 ? -8.015 9.596 2.887 1.00 89.50 402 PRO A N 1
ATOM 3241 C CA . PRO A 1 402 ? -8.809 8.436 3.274 1.00 89.50 402 PRO A CA 1
ATOM 3242 C C . PRO A 1 402 ? -9.976 8.193 2.319 1.00 89.50 402 PRO A C 1
ATOM 3244 O O . PRO A 1 402 ? -10.496 9.126 1.693 1.00 89.50 402 PRO A O 1
ATOM 3247 N N . ALA A 1 403 ? -10.419 6.937 2.261 1.00 87.38 403 ALA A N 1
ATOM 3248 C CA . ALA A 1 403 ? -11.498 6.474 1.403 1.00 87.38 403 ALA A CA 1
ATOM 3249 C C . ALA A 1 403 ? -12.719 7.403 1.404 1.00 87.38 403 ALA A C 1
ATOM 3251 O O . ALA A 1 403 ? -13.213 7.872 2.437 1.00 87.38 403 ALA A O 1
ATOM 3252 N N . ALA A 1 404 ? -13.260 7.629 0.210 1.00 76.00 404 ALA A N 1
ATOM 3253 C CA . ALA A 1 404 ? -14.481 8.391 0.014 1.00 76.00 404 ALA A CA 1
ATOM 3254 C C . ALA A 1 404 ? -15.631 7.452 -0.337 1.00 76.00 404 ALA A C 1
ATOM 3256 O O . ALA A 1 404 ? -15.714 6.934 -1.449 1.00 76.00 404 ALA A O 1
ATOM 3257 N N . ARG A 1 405 ? -16.547 7.254 0.617 1.00 77.06 405 ARG A N 1
ATOM 3258 C CA . ARG A 1 405 ? -17.810 6.560 0.357 1.00 77.06 405 ARG A CA 1
ATOM 3259 C C . ARG A 1 405 ? -18.767 7.524 -0.330 1.00 77.06 405 ARG A C 1
ATOM 3261 O O . ARG A 1 405 ? -19.100 8.577 0.208 1.00 77.06 405 ARG A O 1
ATOM 3268 N N . VAL A 1 406 ? -19.198 7.164 -1.534 1.00 74.38 406 VAL A N 1
ATOM 3269 C CA . VAL A 1 406 ? -20.136 7.964 -2.328 1.00 74.38 406 VAL A CA 1
ATOM 3270 C C . VAL A 1 406 ? -21.542 7.398 -2.166 1.00 74.38 406 VAL A C 1
ATOM 3272 O O . VAL A 1 406 ? -21.745 6.186 -2.218 1.00 74.38 406 VAL A O 1
ATOM 3275 N N . ASP A 1 407 ? -22.530 8.275 -1.990 1.00 68.94 407 ASP A N 1
ATOM 3276 C CA . ASP A 1 407 ? -23.937 7.881 -2.018 1.00 68.94 407 ASP A CA 1
ATOM 3277 C C . ASP A 1 407 ? -24.313 7.388 -3.426 1.00 68.94 407 ASP A C 1
ATOM 3279 O O . ASP A 1 407 ? -24.271 8.134 -4.405 1.00 68.94 407 ASP A O 1
ATOM 3283 N N . ARG A 1 408 ? -24.682 6.105 -3.499 1.00 72.19 408 ARG A N 1
ATOM 3284 C CA . ARG A 1 408 ? -25.012 5.376 -4.732 1.00 72.19 408 ARG A CA 1
ATOM 3285 C C . ARG A 1 408 ? -26.505 5.388 -5.054 1.00 72.19 408 ARG A C 1
ATOM 3287 O O . ARG A 1 408 ? -26.999 4.462 -5.696 1.00 72.19 408 ARG A O 1
ATOM 3294 N N . SER A 1 409 ? -27.259 6.358 -4.547 1.00 71.12 409 SER A N 1
ATOM 3295 C CA . SER A 1 409 ? -28.621 6.605 -5.017 1.00 71.12 409 SER A CA 1
ATOM 3296 C C . SER A 1 409 ? -28.585 6.988 -6.497 1.00 71.12 409 SER A C 1
ATOM 3298 O O . SER A 1 409 ? -27.745 7.775 -6.939 1.00 71.12 409 SER A O 1
ATOM 3300 N N . LEU A 1 410 ? -29.501 6.412 -7.279 1.00 67.56 410 LEU A N 1
ATOM 3301 C CA . LEU A 1 410 ? -29.549 6.598 -8.732 1.00 67.56 410 LEU A CA 1
ATOM 3302 C C . LEU A 1 410 ? -29.617 8.085 -9.119 1.00 67.56 410 LEU A C 1
ATOM 3304 O O . LEU A 1 410 ? -28.965 8.505 -10.068 1.00 67.56 410 LEU A O 1
ATOM 3308 N N . SER A 1 411 ? -30.339 8.898 -8.341 1.00 65.56 411 SER A N 1
ATOM 3309 C CA . SER A 1 411 ? -30.428 10.351 -8.528 1.00 65.56 411 SER A CA 1
ATOM 3310 C C . SER A 1 411 ? -29.068 11.046 -8.417 1.00 65.56 411 SER A C 1
ATOM 3312 O O . SER A 1 411 ? -28.711 11.823 -9.301 1.00 65.56 411 SER A O 1
ATOM 3314 N N . LYS A 1 412 ? -28.274 10.742 -7.383 1.00 72.81 412 LYS A N 1
ATOM 3315 C CA . LYS A 1 412 ? -26.938 11.329 -7.199 1.00 72.81 412 LYS A CA 1
ATOM 3316 C C . LYS A 1 412 ? -25.936 10.832 -8.232 1.00 72.81 412 LYS A C 1
ATOM 3318 O O . LYS A 1 412 ? -25.121 11.619 -8.710 1.00 72.81 412 LYS A O 1
ATOM 3323 N N . MET A 1 413 ? -26.021 9.563 -8.625 1.00 71.50 413 MET A N 1
ATOM 3324 C CA . MET A 1 413 ? -25.180 9.022 -9.694 1.00 71.50 413 MET A CA 1
ATOM 3325 C C . MET A 1 413 ? -25.499 9.680 -11.044 1.00 71.50 413 MET A C 1
ATOM 3327 O O . MET A 1 413 ? -24.582 10.140 -11.720 1.00 71.50 413 MET A O 1
ATOM 3331 N N . ASN A 1 414 ? -26.782 9.849 -11.383 1.00 70.94 414 ASN A N 1
ATOM 3332 C CA . ASN A 1 414 ? -27.215 10.548 -12.597 1.00 70.94 414 ASN A CA 1
ATOM 3333 C C . ASN A 1 414 ? -26.788 12.025 -12.613 1.00 70.94 414 ASN A C 1
ATOM 3335 O O . ASN A 1 414 ? -26.300 12.515 -13.630 1.00 70.94 414 ASN A O 1
ATOM 3339 N N . MET A 1 415 ? -26.900 12.734 -11.483 1.00 70.69 415 MET A N 1
ATOM 3340 C CA . MET A 1 415 ? -26.372 14.102 -11.360 1.00 70.69 415 MET A CA 1
ATOM 3341 C C . MET A 1 415 ? -24.854 14.153 -11.560 1.00 70.69 415 MET A C 1
ATOM 3343 O O . MET A 1 415 ? -24.338 15.095 -12.155 1.00 70.69 415 MET A O 1
ATOM 3347 N N . SER A 1 416 ? -24.138 13.137 -11.075 1.00 74.56 416 SER A N 1
ATOM 3348 C CA . SER A 1 416 ? -22.687 13.054 -11.199 1.00 74.56 416 SER A CA 1
ATOM 3349 C C . SER A 1 416 ? -22.243 12.899 -12.656 1.00 74.56 416 SER A C 1
ATOM 3351 O O . SER A 1 416 ? -21.250 13.485 -13.056 1.00 74.56 416 SER A O 1
ATOM 3353 N N . ILE A 1 417 ? -22.969 12.164 -13.489 1.00 80.75 417 ILE A N 1
ATOM 3354 C CA . ILE A 1 417 ? -22.570 11.925 -14.888 1.00 80.75 417 ILE A CA 1
ATOM 3355 C C . ILE A 1 417 ? -23.129 12.941 -15.886 1.00 80.75 417 ILE A C 1
ATOM 3357 O O . ILE A 1 417 ? -22.647 12.997 -17.016 1.00 80.75 417 ILE A O 1
ATOM 3361 N N . ALA A 1 418 ? -24.102 13.766 -15.492 1.00 79.06 418 ALA A N 1
ATOM 3362 C CA . ALA A 1 418 ? -24.713 14.769 -16.366 1.00 79.06 418 ALA A CA 1
ATOM 3363 C C . ALA A 1 418 ? -23.702 15.699 -17.080 1.00 79.06 418 ALA A C 1
ATOM 3365 O O . ALA A 1 418 ? -23.891 15.940 -18.273 1.00 79.06 418 ALA A O 1
ATOM 3366 N N . PRO A 1 419 ? -22.598 16.162 -16.447 1.00 80.12 419 PRO A N 1
ATOM 3367 C CA . PRO A 1 419 ? -21.581 16.960 -17.140 1.00 80.12 419 PRO A CA 1
ATOM 3368 C C . PRO A 1 419 ? -20.869 16.206 -18.273 1.00 80.12 419 PRO A C 1
ATOM 3370 O O . PRO A 1 419 ? -20.430 16.818 -19.240 1.00 80.12 419 PRO A O 1
ATOM 3373 N N . MET A 1 420 ? -20.759 14.878 -18.164 1.00 81.81 420 MET A N 1
ATOM 3374 C CA . MET A 1 420 ? -20.143 14.015 -19.175 1.00 81.81 420 MET A CA 1
ATOM 3375 C C . MET A 1 420 ? -21.137 13.626 -20.279 1.00 81.81 420 MET A C 1
ATOM 3377 O O . MET A 1 420 ? -20.752 13.509 -21.441 1.00 81.81 420 MET A O 1
ATOM 3381 N N . CYS A 1 421 ? -22.411 13.447 -19.918 1.00 85.88 421 CYS A N 1
ATOM 3382 C CA . CYS A 1 421 ? -23.481 12.957 -20.784 1.00 85.88 421 CYS A CA 1
ATOM 3383 C C . CYS A 1 421 ? -24.618 13.975 -20.911 1.00 85.88 421 CYS A C 1
ATOM 3385 O O . CYS A 1 421 ? -25.739 13.736 -20.465 1.00 85.88 421 CYS A O 1
ATOM 3387 N N . VAL A 1 422 ? -24.329 15.111 -21.554 1.00 74.50 422 VAL A N 1
ATOM 3388 C CA . VAL A 1 422 ? -25.257 16.252 -21.708 1.00 74.50 422 VAL A CA 1
ATOM 3389 C C . VAL A 1 422 ? -26.567 15.862 -22.418 1.00 74.50 422 VAL A C 1
ATOM 3391 O O . VAL A 1 422 ? -27.619 16.419 -22.125 1.00 74.50 422 VAL A O 1
ATOM 3394 N N . GLY A 1 423 ? -26.528 14.862 -23.307 1.00 68.44 423 GLY A N 1
ATOM 3395 C CA . GLY A 1 423 ? -27.707 14.304 -23.989 1.00 68.44 423 GLY A CA 1
ATOM 3396 C C . GLY A 1 423 ? -28.488 13.253 -23.188 1.00 68.44 423 GLY A C 1
ATOM 3397 O O . GLY A 1 423 ? -29.356 12.590 -23.752 1.00 68.44 423 GLY A O 1
ATOM 3398 N N . GLY A 1 424 ? -28.163 13.071 -21.905 1.00 70.94 424 GLY A N 1
ATOM 3399 C CA . GLY A 1 424 ? -28.697 12.009 -21.061 1.00 70.94 424 GLY A CA 1
ATOM 3400 C C . GLY A 1 424 ? -27.997 10.664 -21.263 1.00 70.94 424 GLY A C 1
ATOM 3401 O O . GLY A 1 424 ? -27.117 10.495 -22.112 1.00 70.94 424 GLY A O 1
ATOM 3402 N N . THR A 1 425 ? -28.389 9.696 -20.441 1.00 76.00 425 THR A N 1
ATOM 3403 C CA . THR A 1 425 ? -27.918 8.314 -20.515 1.00 76.00 425 THR A CA 1
ATOM 3404 C C . THR A 1 425 ? -28.936 7.427 -21.216 1.00 76.00 425 THR A C 1
ATOM 3406 O O . THR A 1 425 ? -30.144 7.640 -21.130 1.00 76.00 425 THR A O 1
ATOM 3409 N N . GLY A 1 426 ? -28.437 6.424 -21.940 1.00 73.50 426 GLY A N 1
ATOM 3410 C CA . GLY A 1 426 ? -29.284 5.360 -22.481 1.00 73.50 426 GLY A CA 1
ATOM 3411 C C . GLY A 1 426 ? -29.785 4.406 -21.390 1.00 73.50 426 GLY A C 1
ATOM 3412 O O . GLY A 1 426 ? -29.511 4.576 -20.204 1.00 73.50 426 GLY A O 1
ATOM 3413 N N . THR A 1 427 ? -30.477 3.348 -21.800 1.00 74.31 427 THR A N 1
ATOM 3414 C CA . THR A 1 427 ? -30.743 2.171 -20.960 1.00 74.31 427 THR A CA 1
ATOM 3415 C C . THR A 1 427 ? -29.676 1.116 -21.222 1.00 74.31 427 THR A C 1
ATOM 3417 O O . THR A 1 427 ? -29.283 0.946 -22.374 1.00 74.31 427 THR A O 1
ATOM 3420 N N . CYS A 1 428 ? -29.234 0.362 -20.212 1.00 76.00 428 CYS A N 1
ATOM 3421 C CA . CYS A 1 428 ? -28.371 -0.797 -20.464 1.00 76.00 428 CYS A CA 1
ATOM 3422 C C . CYS A 1 428 ? -29.173 -1.827 -21.283 1.00 76.00 428 CYS A C 1
ATOM 3424 O O . CYS A 1 428 ? -30.126 -2.415 -20.779 1.00 76.00 428 CYS A O 1
ATOM 3426 N N . GLN A 1 429 ? -28.852 -1.972 -22.572 1.00 63.06 429 GLN A N 1
ATOM 3427 C CA . GLN A 1 429 ? -29.655 -2.749 -23.531 1.00 63.06 429 GLN A CA 1
ATOM 3428 C C . GLN A 1 429 ? -29.392 -4.260 -23.474 1.00 63.06 429 GLN A C 1
ATOM 3430 O O . GLN A 1 429 ? -30.001 -5.028 -24.217 1.00 63.06 429 GLN A O 1
ATOM 3435 N N . GLU A 1 430 ? -28.475 -4.711 -22.622 1.00 65.56 430 GLU A N 1
ATOM 3436 C CA . GLU A 1 430 ? -27.923 -6.057 -22.716 1.00 65.56 430 GLU A CA 1
ATOM 3437 C C . GLU A 1 430 ? -28.657 -7.007 -21.751 1.00 65.56 430 GLU A C 1
ATOM 3439 O O . GLU A 1 430 ? -28.310 -7.216 -20.589 1.00 65.56 430 GLU A O 1
ATOM 3444 N N . VAL A 1 431 ? -29.763 -7.527 -22.298 1.00 47.81 431 VAL A N 1
ATOM 3445 C CA . VAL A 1 431 ? -30.679 -8.555 -21.785 1.00 47.81 431 VAL A CA 1
ATOM 3446 C C . VAL A 1 431 ? -29.883 -9.726 -21.197 1.00 47.81 431 VAL A C 1
ATOM 3448 O O . VAL A 1 431 ? -29.250 -10.486 -21.929 1.00 47.81 431 VAL A O 1
ATOM 3451 N N . GLY A 1 432 ? -29.876 -9.876 -19.870 1.00 49.47 432 GLY A N 1
ATOM 3452 C CA . GLY A 1 432 ? -29.185 -11.002 -19.231 1.00 49.47 432 GLY A CA 1
ATOM 3453 C C . GLY A 1 432 ? -28.747 -10.824 -17.780 1.00 49.47 432 GLY A C 1
ATOM 3454 O O . GLY A 1 432 ? -28.364 -11.822 -17.175 1.00 49.47 432 GLY A O 1
ATOM 3455 N N . ARG A 1 433 ? -28.839 -9.626 -17.177 1.00 53.41 433 ARG A N 1
ATOM 3456 C CA . ARG A 1 433 ? -28.856 -9.540 -15.705 1.00 53.41 433 ARG A CA 1
ATOM 3457 C C . ARG A 1 433 ? -30.152 -10.186 -15.219 1.00 53.41 433 ARG A C 1
ATOM 3459 O O . ARG A 1 433 ? -31.189 -9.540 -15.132 1.00 53.41 433 ARG A O 1
ATOM 3466 N N . THR A 1 434 ? -30.098 -11.488 -14.957 1.00 43.00 434 THR A N 1
ATOM 3467 C CA . THR A 1 434 ? -31.216 -12.296 -14.450 1.00 43.00 434 THR A CA 1
ATOM 3468 C C . THR A 1 434 ? -31.652 -11.887 -13.048 1.00 43.00 434 THR A C 1
ATOM 3470 O O . THR A 1 434 ? -32.732 -12.273 -12.623 1.00 43.00 434 THR A O 1
ATOM 3473 N N . ASN A 1 435 ? -30.882 -11.033 -12.372 1.00 41.12 435 ASN A N 1
ATOM 3474 C CA . ASN A 1 435 ? -31.299 -10.337 -11.168 1.00 41.12 435 ASN A CA 1
ATOM 3475 C C . ASN A 1 435 ? -31.005 -8.845 -11.364 1.00 41.12 435 ASN A C 1
ATOM 3477 O O . ASN A 1 435 ? -29.842 -8.485 -11.545 1.00 41.12 435 ASN A O 1
ATOM 3481 N N . GLY A 1 436 ? -32.031 -7.987 -11.322 1.00 49.69 436 GLY A N 1
ATOM 3482 C CA . GLY A 1 436 ? -31.906 -6.523 -11.187 1.00 49.69 436 GLY A CA 1
ATOM 3483 C C . GLY A 1 436 ? -31.316 -6.137 -9.827 1.00 49.69 436 GLY A C 1
ATOM 3484 O O . GLY A 1 436 ? -31.977 -5.522 -8.992 1.00 49.69 436 GLY A O 1
ATOM 3485 N N . GLY A 1 437 ? -30.123 -6.665 -9.552 1.00 59.22 437 GLY A N 1
ATOM 3486 C CA . GLY A 1 437 ? -29.364 -6.492 -8.335 1.00 59.22 437 GLY A CA 1
ATOM 3487 C C . GLY A 1 437 ? -28.274 -5.451 -8.540 1.00 59.22 437 GLY A C 1
ATOM 3488 O O . GLY A 1 437 ? -27.464 -5.533 -9.466 1.00 59.22 437 GLY A O 1
ATOM 3489 N N . LYS A 1 438 ? -28.223 -4.510 -7.598 1.00 74.00 438 LYS A N 1
ATOM 3490 C CA . LYS A 1 438 ? -27.203 -3.468 -7.496 1.00 74.00 438 LYS A CA 1
ATOM 3491 C C . LYS A 1 438 ? -25.794 -4.069 -7.575 1.00 74.00 438 LYS A C 1
ATOM 3493 O O . LYS A 1 438 ? -25.470 -4.982 -6.818 1.00 74.00 438 LYS A O 1
ATOM 3498 N N . ILE A 1 439 ? -24.940 -3.496 -8.425 1.00 82.69 439 ILE A N 1
ATOM 3499 C CA . ILE A 1 439 ? -23.516 -3.856 -8.515 1.00 82.69 439 ILE A CA 1
ATOM 3500 C C . ILE A 1 439 ? -22.862 -3.754 -7.117 1.00 82.69 439 ILE A C 1
ATOM 3502 O O . ILE A 1 439 ? -23.066 -2.745 -6.416 1.00 82.69 439 ILE A O 1
ATOM 3506 N N . PRO A 1 440 ? -22.081 -4.765 -6.685 1.00 87.81 440 PRO A N 1
ATOM 3507 C CA . PRO A 1 440 ? -21.427 -4.737 -5.382 1.00 87.81 440 PRO A CA 1
ATOM 3508 C C . PRO A 1 440 ? -20.393 -3.608 -5.282 1.00 87.81 440 PRO A C 1
ATOM 3510 O O . PRO A 1 440 ? -19.860 -3.130 -6.283 1.00 87.81 440 PRO A O 1
ATOM 3513 N N . THR A 1 441 ? -20.125 -3.164 -4.055 1.00 90.06 441 THR A N 1
ATOM 3514 C CA . THR A 1 441 ? -18.900 -2.414 -3.754 1.00 90.06 441 THR A CA 1
ATOM 3515 C C . THR A 1 441 ? -17.748 -3.381 -3.566 1.00 90.06 441 THR A C 1
ATOM 3517 O O . THR A 1 441 ? -17.911 -4.471 -3.020 1.00 90.06 441 THR A O 1
ATOM 3520 N N . TYR A 1 442 ? -16.569 -2.944 -3.975 1.00 93.12 442 TYR A N 1
ATOM 3521 C CA . TYR A 1 442 ? -15.301 -3.610 -3.736 1.00 93.12 442 TYR A CA 1
ATOM 3522 C C . TYR A 1 442 ? -14.571 -2.863 -2.628 1.00 93.12 442 TYR A C 1
ATOM 3524 O O . TYR A 1 442 ? -13.494 -2.311 -2.832 1.00 93.12 442 TYR A O 1
ATOM 3532 N N . ASP A 1 443 ? -15.208 -2.807 -1.455 1.00 89.19 443 ASP A N 1
ATOM 3533 C CA . ASP A 1 443 ? -14.726 -2.002 -0.334 1.00 89.19 443 ASP A CA 1
ATOM 3534 C C . ASP A 1 443 ? -13.318 -2.420 0.093 1.00 89.19 443 ASP A C 1
ATOM 3536 O O . ASP A 1 443 ? -12.566 -1.552 0.496 1.00 89.19 443 ASP A O 1
ATOM 3540 N N . ASN A 1 444 ? -12.950 -3.701 -0.033 1.00 92.19 444 ASN A N 1
ATOM 3541 C CA . ASN A 1 444 ? -11.652 -4.251 0.377 1.00 92.19 444 ASN A CA 1
ATOM 3542 C C . ASN A 1 444 ? -10.630 -4.380 -0.769 1.00 92.19 444 ASN A C 1
ATOM 3544 O O . ASN A 1 444 ? -9.652 -5.106 -0.612 1.00 92.19 444 ASN A O 1
ATOM 3548 N N . LEU A 1 445 ? -10.847 -3.771 -1.938 1.00 96.88 445 LEU A N 1
ATOM 3549 C CA . LEU A 1 445 ? -9.879 -3.801 -3.043 1.00 96.88 445 LEU A CA 1
ATOM 3550 C C . LEU A 1 445 ? -9.352 -2.393 -3.310 1.00 96.88 445 LEU A C 1
ATOM 3552 O O . LEU A 1 445 ? -10.142 -1.461 -3.440 1.00 96.88 445 LEU A O 1
ATOM 3556 N N . LEU A 1 446 ? -8.033 -2.247 -3.460 1.00 98.06 446 LEU A N 1
ATOM 3557 C CA . LEU A 1 446 ? -7.434 -0.984 -3.891 1.00 98.06 446 LEU A CA 1
ATOM 3558 C C . LEU A 1 446 ? -7.342 -0.936 -5.419 1.00 98.06 446 LEU A C 1
ATOM 3560 O O . LEU A 1 446 ? -6.613 -1.727 -6.021 1.00 98.06 446 LEU A O 1
ATOM 3564 N N . LEU A 1 447 ? -8.037 0.018 -6.040 1.00 98.50 447 LEU A N 1
ATOM 3565 C CA . LEU A 1 447 ? -7.886 0.320 -7.462 1.00 98.50 447 LEU A CA 1
ATOM 3566 C C . LEU A 1 447 ? -6.765 1.348 -7.677 1.00 98.50 447 LEU A C 1
ATOM 3568 O O . LEU A 1 447 ? -6.875 2.496 -7.247 1.00 98.50 447 LEU A O 1
ATOM 3572 N N . VAL A 1 448 ? -5.706 0.952 -8.376 1.00 98.44 448 VAL A N 1
ATOM 3573 C CA . VAL A 1 448 ? -4.592 1.822 -8.766 1.00 98.44 448 VAL A CA 1
ATOM 3574 C C . VAL A 1 448 ? -4.747 2.180 -10.238 1.00 98.44 448 VAL A C 1
ATOM 3576 O O . VAL A 1 448 ? -4.531 1.336 -11.109 1.00 98.44 448 VAL A O 1
ATOM 3579 N N . VAL A 1 449 ? -5.126 3.429 -10.515 1.00 97.88 449 VAL A N 1
ATOM 3580 C CA . VAL A 1 449 ? -5.256 3.925 -11.890 1.00 97.88 449 VAL A CA 1
ATOM 3581 C C . VAL A 1 449 ? -3.954 4.569 -12.346 1.00 97.88 449 VAL A C 1
ATOM 3583 O O . VAL A 1 449 ? -3.520 5.570 -11.775 1.00 97.88 449 VAL A O 1
ATOM 3586 N N . VAL A 1 450 ? -3.338 3.995 -13.375 1.00 96.56 450 VAL A N 1
ATOM 3587 C CA . VAL A 1 450 ? -1.998 4.355 -13.844 1.00 96.56 450 VAL A CA 1
ATOM 3588 C C . VAL A 1 450 ? -2.076 5.189 -15.113 1.00 96.56 450 VAL A C 1
ATOM 3590 O O . VAL A 1 450 ? -2.580 4.736 -16.135 1.00 96.56 450 VAL A O 1
ATOM 3593 N N . PHE A 1 451 ? -1.544 6.406 -15.052 1.00 94.56 451 PHE A N 1
ATOM 3594 C CA . PHE A 1 451 ? -1.379 7.275 -16.207 1.00 94.56 451 PHE A CA 1
ATOM 3595 C C . PHE A 1 451 ? -0.041 7.004 -16.875 1.00 94.56 451 PHE A C 1
ATOM 3597 O O . PHE A 1 451 ? 1.025 7.305 -16.336 1.00 94.56 451 PHE A O 1
ATOM 3604 N N . ASN A 1 452 ? -0.097 6.501 -18.104 1.00 87.50 452 ASN A N 1
ATOM 3605 C CA . ASN A 1 452 ? 1.104 6.130 -18.848 1.00 87.50 452 ASN A CA 1
ATOM 3606 C C . ASN A 1 452 ? 1.927 7.342 -19.332 1.00 87.50 452 ASN A C 1
ATOM 3608 O O . ASN A 1 452 ? 3.046 7.183 -19.823 1.00 87.50 452 ASN A O 1
ATOM 3612 N N . ARG A 1 453 ? 1.386 8.566 -19.260 1.00 83.31 453 ARG A N 1
ATOM 3613 C CA . ARG A 1 453 ? 2.038 9.786 -19.759 1.00 83.31 453 ARG A CA 1
ATOM 3614 C C . ARG A 1 453 ? 1.678 11.015 -18.912 1.00 83.31 453 ARG A C 1
ATOM 3616 O O . ARG A 1 453 ? 0.502 11.170 -18.573 1.00 83.31 453 ARG A O 1
ATOM 3623 N N . PRO A 1 454 ? 2.634 11.930 -18.657 1.00 78.00 454 PRO A N 1
ATOM 3624 C CA . PRO A 1 454 ? 2.323 13.224 -18.053 1.00 78.00 454 PRO A CA 1
ATOM 3625 C C . PRO A 1 454 ? 1.409 14.047 -18.976 1.00 78.00 454 PRO A C 1
ATOM 3627 O O . PRO A 1 454 ? 1.410 13.864 -20.196 1.00 78.00 454 PRO A O 1
ATOM 3630 N N . GLY A 1 455 ? 0.612 14.952 -18.407 1.00 81.00 455 GLY A N 1
ATOM 3631 C CA . GLY A 1 455 ? -0.306 15.822 -19.154 1.00 81.00 455 GLY A CA 1
ATOM 3632 C C . GLY A 1 455 ? -1.698 15.238 -19.412 1.00 81.00 455 GLY A C 1
ATOM 3633 O O . GLY A 1 455 ? -2.560 15.939 -19.939 1.00 81.00 455 GLY A O 1
ATOM 3634 N N . HIS A 1 456 ? -1.956 13.984 -19.031 1.00 86.25 456 HIS A N 1
ATOM 3635 C CA . HIS A 1 456 ? -3.227 13.302 -19.305 1.00 86.25 456 HIS A CA 1
ATOM 3636 C C . HIS A 1 456 ? -4.204 13.267 -18.117 1.00 86.25 456 HIS A C 1
ATOM 3638 O O . HIS A 1 456 ? -5.286 12.698 -18.231 1.00 86.25 456 HIS A O 1
ATOM 3644 N N . TYR A 1 457 ? -3.900 13.954 -17.012 1.00 91.25 457 TYR A N 1
ATOM 3645 C CA . TYR A 1 457 ? -4.735 13.963 -15.801 1.00 91.25 457 TYR A CA 1
ATOM 3646 C C . TYR A 1 457 ? -6.103 14.646 -15.959 1.00 91.25 457 TYR A C 1
ATOM 3648 O O . TYR A 1 457 ? -6.955 14.529 -15.080 1.00 91.25 457 TYR A O 1
ATOM 3656 N N . GLY A 1 458 ? -6.374 15.313 -17.086 1.00 89.00 458 GLY A N 1
ATOM 3657 C CA . GLY A 1 458 ? -7.663 15.964 -17.352 1.00 89.00 458 GLY A CA 1
ATOM 3658 C C . GLY A 1 458 ? -8.877 15.020 -17.341 1.00 89.00 458 GLY A C 1
ATOM 3659 O O . GLY A 1 458 ? -10.009 15.492 -17.285 1.00 89.00 458 GLY A O 1
ATOM 3660 N N . VAL A 1 459 ? -8.668 13.696 -17.364 1.00 90.62 459 VAL A N 1
ATOM 3661 C CA . VAL A 1 459 ? -9.753 12.698 -17.304 1.00 90.62 459 VAL A CA 1
ATOM 3662 C C . VAL A 1 459 ? -10.074 12.183 -15.903 1.00 90.62 459 VAL A C 1
ATOM 3664 O O . VAL A 1 459 ? -11.025 11.418 -15.743 1.00 90.62 459 VAL A O 1
ATOM 3667 N N . VAL A 1 460 ? -9.320 12.609 -14.887 1.00 92.31 460 VAL A N 1
ATOM 3668 C CA . VAL A 1 460 ? -9.493 12.168 -13.495 1.00 92.31 460 VAL A CA 1
ATOM 3669 C C . VAL A 1 460 ? -10.923 12.402 -12.995 1.00 92.31 460 VAL A C 1
ATOM 3671 O O . VAL A 1 460 ? -11.485 11.528 -12.341 1.00 92.31 460 VAL A O 1
ATOM 3674 N N . ASP A 1 461 ? -11.569 13.519 -13.356 1.00 89.44 461 ASP A N 1
ATOM 3675 C CA . ASP A 1 461 ? -12.964 13.764 -12.959 1.00 89.44 461 ASP A CA 1
ATOM 3676 C C . ASP A 1 461 ? -13.921 12.679 -13.475 1.00 89.44 461 ASP A C 1
ATOM 3678 O O . ASP A 1 461 ? -14.807 12.242 -12.742 1.00 89.44 461 ASP A O 1
ATOM 3682 N N . TYR A 1 462 ? -13.729 12.211 -14.712 1.00 90.12 462 TYR A N 1
ATOM 3683 C CA . TYR A 1 462 ? -14.561 11.168 -15.313 1.00 90.12 462 TYR A CA 1
ATOM 3684 C C . TYR A 1 462 ? -14.291 9.803 -14.679 1.00 90.12 462 TYR A C 1
ATOM 3686 O O . TYR A 1 462 ? -15.233 9.074 -14.372 1.00 90.12 462 TYR A O 1
ATOM 3694 N N . LEU A 1 463 ? -13.021 9.475 -14.430 1.00 93.00 463 LEU A N 1
ATOM 3695 C CA . LEU A 1 463 ? -12.620 8.237 -13.756 1.00 93.00 463 LEU A CA 1
ATOM 3696 C C . LEU A 1 463 ? -13.193 8.160 -12.334 1.00 93.00 463 LEU A C 1
ATOM 3698 O O . LEU A 1 463 ? -13.758 7.133 -11.962 1.00 93.00 463 LEU A O 1
ATOM 3702 N N . GLU A 1 464 ? -13.158 9.266 -11.582 1.00 89.94 464 GLU A N 1
ATOM 3703 C CA . GLU A 1 464 ? -13.819 9.372 -10.277 1.00 89.94 464 GLU A CA 1
ATOM 3704 C C . GLU A 1 464 ? -15.315 9.059 -10.372 1.00 89.94 464 GLU A C 1
ATOM 3706 O O . GLU A 1 464 ? -15.854 8.317 -9.555 1.00 89.94 464 GLU A O 1
ATOM 3711 N N . ARG A 1 465 ? -16.010 9.602 -11.377 1.00 88.12 465 ARG A N 1
ATOM 3712 C CA . ARG A 1 465 ? -17.456 9.384 -11.541 1.00 88.12 465 ARG A CA 1
ATOM 3713 C C . ARG A 1 465 ? -17.774 7.930 -11.890 1.00 88.12 465 ARG A C 1
ATOM 3715 O O . ARG A 1 465 ? -18.764 7.398 -11.385 1.00 88.12 465 ARG A O 1
ATOM 3722 N N . MET A 1 466 ? -16.940 7.296 -12.717 1.00 90.25 466 MET A N 1
ATOM 3723 C CA . MET A 1 466 ? -17.140 5.921 -13.180 1.00 90.25 466 MET A CA 1
ATOM 3724 C C . MET A 1 466 ? -16.770 4.869 -12.131 1.00 90.25 466 MET A C 1
ATOM 3726 O O . MET A 1 466 ? -17.498 3.889 -11.999 1.00 90.25 466 MET A O 1
ATOM 3730 N N . TYR A 1 467 ? -15.673 5.047 -11.387 1.00 93.31 467 TYR A N 1
ATOM 3731 C CA . TYR A 1 467 ? -15.095 3.968 -10.575 1.00 93.31 467 TYR A CA 1
ATOM 3732 C C . TYR A 1 467 ? -15.164 4.184 -9.057 1.00 93.31 467 TYR A C 1
ATOM 3734 O O . TYR A 1 467 ? -15.368 3.201 -8.340 1.00 93.31 467 TYR A O 1
ATOM 3742 N N . ARG A 1 468 ? -15.110 5.424 -8.541 1.00 91.69 468 ARG A N 1
ATOM 3743 C CA . ARG A 1 468 ? -15.194 5.698 -7.086 1.00 91.69 468 ARG A CA 1
ATOM 3744 C C . ARG A 1 468 ? -16.440 5.107 -6.405 1.00 91.69 468 ARG A C 1
ATOM 3746 O O . ARG A 1 468 ? -16.312 4.638 -5.276 1.00 91.69 468 ARG A O 1
ATOM 3753 N N . PRO A 1 469 ? -17.637 5.065 -7.036 1.00 90.06 469 PRO A N 1
ATOM 3754 C CA . PRO A 1 469 ? -18.804 4.422 -6.426 1.00 90.06 469 PRO A CA 1
ATOM 3755 C C . PRO A 1 469 ? -18.623 2.922 -6.153 1.00 90.06 469 PRO A C 1
ATOM 3757 O O . PRO A 1 469 ? -19.342 2.369 -5.326 1.00 90.06 469 PRO A O 1
ATOM 3760 N N . PHE A 1 470 ? -17.705 2.249 -6.846 1.00 91.62 470 PHE A N 1
ATOM 3761 C CA . PHE A 1 470 ? -17.470 0.809 -6.703 1.00 91.62 470 PHE A CA 1
ATOM 3762 C C . PHE A 1 470 ? -16.186 0.512 -5.932 1.00 91.62 470 PHE A C 1
ATOM 3764 O O . PHE A 1 470 ? -16.143 -0.483 -5.219 1.00 91.62 470 PHE A O 1
ATOM 3771 N N . PHE A 1 471 ? -15.188 1.390 -6.030 1.00 94.50 471 PHE A N 1
ATOM 3772 C CA . PHE A 1 471 ? -13.901 1.288 -5.349 1.00 94.50 471 PHE A CA 1
ATOM 3773 C C . PHE A 1 471 ? -13.697 2.514 -4.447 1.00 94.50 471 PHE A C 1
ATOM 3775 O O . PHE A 1 471 ? -13.144 3.522 -4.896 1.00 94.50 471 PHE A O 1
ATOM 3782 N N . PRO A 1 472 ? -14.140 2.471 -3.174 1.00 92.44 472 PRO A N 1
ATOM 3783 C CA . PRO A 1 472 ? -13.871 3.559 -2.234 1.00 92.44 472 PRO A CA 1
ATOM 3784 C C . PRO A 1 472 ? -12.368 3.788 -2.068 1.00 92.44 472 PRO A C 1
ATOM 3786 O O . PRO A 1 472 ? -11.929 4.941 -2.012 1.00 92.44 472 PRO A O 1
ATOM 3789 N N . GLN A 1 473 ? -11.605 2.688 -2.059 1.00 94.50 473 GLN A N 1
ATOM 3790 C CA . GLN A 1 473 ? -10.154 2.686 -2.134 1.00 94.50 473 GLN A CA 1
ATOM 3791 C C . GLN A 1 473 ? -9.695 2.765 -3.581 1.00 94.50 473 GLN A C 1
ATOM 3793 O O . GLN A 1 473 ? -9.694 1.788 -4.330 1.00 94.50 473 GLN A O 1
ATOM 3798 N N . MET A 1 474 ? -9.295 3.966 -3.974 1.00 95.62 474 MET A N 1
ATOM 3799 C CA . MET A 1 474 ? -8.797 4.231 -5.313 1.00 95.62 474 MET A CA 1
ATOM 3800 C C . MET A 1 474 ? -7.764 5.350 -5.265 1.00 95.62 474 MET A C 1
ATOM 3802 O O . MET A 1 474 ? -8.003 6.403 -4.660 1.00 95.62 474 MET A O 1
ATOM 3806 N N . ILE A 1 475 ? -6.631 5.099 -5.913 1.00 96.25 475 ILE A N 1
ATOM 3807 C CA . ILE A 1 475 ? -5.463 5.973 -5.971 1.00 96.25 475 ILE A CA 1
ATOM 3808 C C . ILE A 1 475 ? -5.000 6.114 -7.419 1.00 96.25 475 ILE A C 1
ATOM 3810 O O . ILE A 1 475 ? -5.053 5.159 -8.195 1.00 96.25 475 ILE A O 1
ATOM 3814 N N . TYR A 1 476 ? -4.557 7.310 -7.785 1.00 96.50 476 TYR A N 1
ATOM 3815 C CA . TYR A 1 476 ? -3.952 7.565 -9.086 1.00 96.50 476 TYR A CA 1
ATOM 3816 C C . TYR A 1 476 ? -2.436 7.439 -8.996 1.00 96.50 476 TYR A C 1
ATOM 3818 O O . TYR A 1 476 ? -1.845 7.643 -7.939 1.00 96.50 476 TYR A O 1
ATOM 3826 N N . CYS A 1 477 ? -1.795 7.119 -10.108 1.00 95.88 477 CYS A N 1
ATOM 3827 C CA . CYS A 1 477 ? -0.347 7.090 -10.185 1.00 95.88 477 CYS A CA 1
ATOM 3828 C C . CYS A 1 477 ? 0.135 7.544 -11.557 1.00 95.88 477 CYS A C 1
ATOM 3830 O O . CYS A 1 477 ? -0.504 7.253 -12.568 1.00 95.88 477 CYS A O 1
ATOM 3832 N N . GLY A 1 478 ? 1.256 8.255 -11.594 1.00 93.38 478 GLY A N 1
ATOM 3833 C CA . GLY A 1 478 ? 1.867 8.718 -12.833 1.00 93.38 478 GLY A CA 1
ATOM 3834 C C . GLY A 1 478 ? 3.123 9.547 -12.587 1.00 93.38 478 GLY A C 1
ATOM 3835 O O . GLY A 1 478 ? 3.613 9.645 -11.463 1.00 93.38 478 GLY A O 1
ATOM 3836 N N . HIS A 1 479 ? 3.627 10.155 -13.656 1.00 89.88 479 HIS A N 1
ATOM 3837 C CA . HIS A 1 479 ? 4.807 11.019 -13.640 1.00 89.88 479 HIS A CA 1
ATOM 3838 C C . HIS A 1 479 ? 4.428 12.502 -13.502 1.00 89.88 479 HIS A C 1
ATOM 3840 O O . HIS A 1 479 ? 3.396 12.922 -14.027 1.00 89.88 479 HIS A O 1
ATOM 3846 N N . ASP A 1 480 ? 5.294 13.306 -12.884 1.00 88.44 480 ASP A N 1
ATOM 3847 C CA . ASP A 1 480 ? 5.131 14.756 -12.703 1.00 88.44 480 ASP A CA 1
ATOM 3848 C C . ASP A 1 480 ? 3.944 15.131 -11.791 1.00 88.44 480 ASP A C 1
ATOM 3850 O O . ASP A 1 480 ? 2.830 15.447 -12.232 1.00 88.44 480 ASP A O 1
ATOM 3854 N N . MET A 1 481 ? 4.212 15.136 -10.481 1.00 88.38 481 MET A N 1
ATOM 3855 C CA . MET A 1 481 ? 3.278 15.575 -9.439 1.00 88.38 481 MET A CA 1
ATOM 3856 C C . MET A 1 481 ? 2.771 17.008 -9.668 1.00 88.38 481 MET A C 1
ATOM 3858 O O . MET A 1 481 ? 1.612 17.303 -9.380 1.00 88.38 481 MET A O 1
ATOM 3862 N N . ASN A 1 482 ? 3.592 17.914 -10.213 1.00 88.56 482 ASN A N 1
ATOM 3863 C CA . ASN A 1 482 ? 3.178 19.302 -10.445 1.00 88.56 482 ASN A CA 1
ATOM 3864 C C . ASN A 1 482 ? 2.099 19.382 -11.528 1.00 88.56 482 ASN A C 1
ATOM 3866 O O . ASN A 1 482 ? 1.125 20.132 -11.394 1.00 88.56 482 ASN A O 1
ATOM 3870 N N . ASN A 1 483 ? 2.234 18.574 -12.581 1.00 89.06 483 ASN A N 1
ATOM 3871 C CA . ASN A 1 483 ? 1.202 18.453 -13.599 1.00 89.06 483 ASN A CA 1
ATOM 3872 C C . ASN A 1 483 ? -0.108 17.902 -13.013 1.00 89.06 483 ASN A C 1
ATOM 3874 O O . ASN A 1 483 ? -1.172 18.455 -13.303 1.00 89.06 483 ASN A O 1
ATOM 3878 N N . PHE A 1 484 ? -0.050 16.896 -12.134 1.00 89.44 484 PHE A N 1
ATOM 3879 C CA . PHE A 1 484 ? -1.235 16.412 -11.415 1.00 89.44 484 PHE A CA 1
ATOM 3880 C C . PHE A 1 484 ? -1.860 17.504 -10.533 1.00 89.44 484 PHE A C 1
ATOM 3882 O O . PHE A 1 484 ? -3.064 17.752 -10.623 1.00 89.44 484 PHE A O 1
ATOM 3889 N N . LEU A 1 485 ? -1.048 18.217 -9.744 1.00 87.50 485 LEU A N 1
ATOM 3890 C CA . LEU A 1 485 ? -1.492 19.292 -8.852 1.00 87.50 485 LEU A CA 1
ATOM 3891 C C . LEU A 1 485 ? -2.226 20.419 -9.595 1.00 87.50 485 LEU A C 1
ATOM 3893 O O . LEU A 1 485 ? -3.180 20.994 -9.064 1.00 87.50 485 LEU A O 1
ATOM 3897 N N . SER A 1 486 ? -1.831 20.711 -10.838 1.00 87.00 486 SER A N 1
ATOM 3898 C CA . SER A 1 486 ? -2.513 21.706 -11.675 1.00 87.00 486 SER A CA 1
ATOM 3899 C C . SER A 1 486 ? -3.981 21.350 -11.951 1.00 87.00 486 SER A C 1
ATOM 3901 O O . SER A 1 486 ? -4.833 22.235 -11.960 1.00 87.00 486 SER A O 1
ATOM 3903 N N . ILE A 1 487 ? -4.292 20.057 -12.098 1.00 83.31 487 ILE A N 1
ATOM 3904 C CA . ILE A 1 487 ? -5.659 19.557 -12.284 1.00 83.31 487 ILE A CA 1
ATOM 3905 C C . ILE A 1 487 ? -6.348 19.357 -10.936 1.00 83.31 487 ILE A C 1
ATOM 3907 O O . ILE A 1 487 ? -7.499 19.750 -10.768 1.00 83.31 487 ILE A O 1
ATOM 3911 N N . TYR A 1 488 ? -5.641 18.796 -9.957 1.00 83.19 488 TYR A N 1
ATOM 3912 C CA . TYR A 1 488 ? -6.140 18.547 -8.606 1.00 83.19 488 TYR A CA 1
ATOM 3913 C C . TYR A 1 488 ? -6.792 19.791 -7.981 1.00 83.19 488 TYR A C 1
ATOM 3915 O O . TYR A 1 488 ? -7.936 19.730 -7.524 1.00 83.19 488 TYR A O 1
ATOM 3923 N N . ASN A 1 489 ? -6.111 20.940 -8.055 1.00 79.25 489 ASN A N 1
ATOM 3924 C CA . ASN A 1 489 ? -6.609 22.208 -7.515 1.00 79.25 489 ASN A CA 1
ATOM 3925 C C . ASN A 1 489 ? -7.899 22.698 -8.205 1.00 79.25 489 ASN A C 1
ATOM 3927 O O . ASN A 1 489 ? -8.688 23.413 -7.589 1.00 79.25 489 ASN A O 1
ATOM 3931 N N . LEU A 1 490 ? -8.139 22.310 -9.463 1.00 81.31 490 LEU A N 1
ATOM 3932 C CA . LEU A 1 490 ? -9.351 22.663 -10.213 1.00 81.31 490 LEU A CA 1
ATOM 3933 C C . LEU A 1 490 ? -10.535 21.753 -9.871 1.00 81.31 490 LEU A C 1
ATOM 3935 O O . LEU A 1 490 ? -11.684 22.184 -9.937 1.00 81.31 490 LEU A O 1
ATOM 3939 N N . LEU A 1 491 ? -10.267 20.494 -9.516 1.00 78.69 491 LEU A N 1
ATOM 3940 C CA . LEU A 1 491 ? -11.311 19.507 -9.244 1.00 78.69 491 LEU A CA 1
ATOM 3941 C C . LEU A 1 491 ? -12.001 19.725 -7.895 1.00 78.69 491 LEU A C 1
ATOM 3943 O O . LEU A 1 491 ? -13.138 19.286 -7.731 1.00 78.69 491 LEU A O 1
ATOM 3947 N N . ASN A 1 492 ? -11.332 20.380 -6.938 1.00 77.19 492 ASN A N 1
ATOM 3948 C CA . ASN A 1 492 ? -11.802 20.516 -5.553 1.00 77.19 492 ASN A CA 1
ATOM 3949 C C . ASN A 1 492 ? -12.269 19.162 -4.968 1.00 77.19 492 ASN A C 1
ATOM 3951 O O . ASN A 1 492 ? -13.305 19.059 -4.306 1.00 77.19 492 ASN A O 1
ATOM 3955 N N . LYS A 1 493 ? -11.516 18.096 -5.268 1.00 79.94 493 LYS A N 1
ATOM 3956 C CA . LYS A 1 493 ? -11.745 16.729 -4.788 1.00 79.94 493 LYS A CA 1
ATOM 3957 C C . LYS A 1 493 ? -10.541 16.260 -3.985 1.00 79.94 493 LYS A C 1
ATOM 3959 O O . LYS A 1 493 ? -9.406 16.567 -4.322 1.00 79.94 493 LYS A O 1
ATOM 3964 N N . LYS A 1 494 ? -10.802 15.447 -2.966 1.00 83.62 494 LYS A N 1
ATOM 3965 C CA . LYS A 1 494 ? -9.773 14.750 -2.191 1.00 83.62 494 LYS A CA 1
ATOM 3966 C C . LYS A 1 494 ? -9.353 13.491 -2.937 1.00 83.62 494 LYS A C 1
ATOM 3968 O O . LYS A 1 494 ? -10.121 12.535 -2.994 1.00 83.62 494 LYS A O 1
ATOM 3973 N N . LEU A 1 495 ? -8.175 13.528 -3.544 1.00 88.06 495 LEU A N 1
ATOM 3974 C CA . LEU A 1 495 ? -7.668 12.487 -4.433 1.00 88.06 495 LEU A CA 1
ATOM 3975 C C . LEU A 1 495 ? -6.275 12.075 -3.989 1.00 88.06 495 LEU A C 1
ATOM 3977 O O . LEU A 1 495 ? -5.418 12.931 -3.777 1.00 88.06 495 LEU A O 1
ATOM 3981 N N . SER A 1 496 ? -6.054 10.771 -3.887 1.00 92.81 496 SER A N 1
ATOM 3982 C CA . SER A 1 496 ? -4.731 10.222 -3.615 1.00 92.81 496 SER A CA 1
ATOM 3983 C C . SER A 1 496 ? -3.946 10.064 -4.919 1.00 92.81 496 SER A C 1
ATOM 3985 O O . SER A 1 496 ? -4.516 9.658 -5.937 1.00 92.81 496 SER A O 1
ATOM 3987 N N . PHE A 1 497 ? -2.646 10.350 -4.884 1.00 93.94 497 PHE A N 1
ATOM 3988 C CA . PHE A 1 497 ? -1.737 10.253 -6.022 1.00 93.94 497 PHE A CA 1
ATOM 3989 C C . PHE A 1 497 ? -0.354 9.754 -5.592 1.00 93.94 497 PHE A C 1
ATOM 3991 O O . PHE A 1 497 ? 0.170 10.199 -4.571 1.00 93.94 497 PHE A O 1
ATOM 3998 N N . ILE A 1 498 ? 0.242 8.866 -6.387 1.00 93.81 498 ILE A N 1
ATOM 3999 C CA . ILE A 1 498 ? 1.628 8.405 -6.245 1.00 93.81 498 ILE A CA 1
ATOM 4000 C C . ILE A 1 498 ? 2.432 8.915 -7.439 1.00 93.81 498 ILE A C 1
ATOM 4002 O O . ILE A 1 498 ? 2.105 8.603 -8.585 1.00 93.81 498 ILE A O 1
ATOM 4006 N N . GLU A 1 499 ? 3.508 9.651 -7.175 1.00 91.25 499 GLU A N 1
ATOM 4007 C CA . GLU A 1 499 ? 4.482 9.986 -8.209 1.00 91.25 499 GLU A CA 1
ATOM 4008 C C . GLU A 1 499 ? 5.489 8.851 -8.394 1.00 91.25 499 GLU A C 1
ATOM 4010 O O . GLU A 1 499 ? 6.158 8.415 -7.448 1.00 91.25 499 GLU A O 1
ATOM 4015 N N . VAL A 1 500 ? 5.618 8.398 -9.638 1.00 89.56 500 VAL A N 1
ATOM 4016 C CA . VAL A 1 500 ? 6.642 7.446 -10.064 1.00 89.56 500 VAL A CA 1
ATOM 4017 C C . VAL A 1 500 ? 7.395 8.025 -11.255 1.00 89.56 500 VAL A C 1
ATOM 4019 O O . VAL A 1 500 ? 6.811 8.634 -12.155 1.00 89.56 500 VAL A O 1
ATOM 4022 N N . ASP A 1 501 ? 8.712 7.850 -11.248 1.00 83.69 501 ASP A N 1
ATOM 4023 C CA . ASP A 1 501 ? 9.594 8.397 -12.269 1.00 83.69 501 ASP A CA 1
ATOM 4024 C C . ASP A 1 501 ? 9.735 7.444 -13.465 1.00 83.69 501 ASP A C 1
ATOM 4026 O O . ASP A 1 501 ? 10.739 6.756 -13.627 1.00 83.69 501 ASP A O 1
ATOM 4030 N N . PHE A 1 502 ? 8.712 7.395 -14.322 1.00 80.06 502 PHE A N 1
ATOM 4031 C CA . PHE A 1 502 ? 8.812 6.743 -15.627 1.00 80.06 502 PHE A CA 1
ATOM 4032 C C . PHE A 1 502 ? 8.303 7.640 -16.754 1.00 80.06 502 PHE A C 1
ATOM 4034 O O . PHE A 1 502 ? 7.360 8.417 -16.603 1.00 80.06 502 PHE A O 1
ATOM 4041 N N . ASN A 1 503 ? 8.884 7.468 -17.942 1.00 67.31 503 ASN A N 1
ATOM 4042 C CA . ASN A 1 503 ? 8.390 8.082 -19.169 1.00 67.31 503 ASN A CA 1
ATOM 4043 C C . ASN A 1 503 ? 7.715 7.011 -20.041 1.00 67.31 503 ASN A C 1
ATOM 4045 O O . ASN A 1 503 ? 8.269 5.936 -20.261 1.00 67.31 503 ASN A O 1
ATOM 4049 N N . LEU A 1 504 ? 6.524 7.314 -20.567 1.00 77.50 504 LEU A N 1
ATOM 4050 C CA . LEU A 1 504 ? 5.754 6.458 -21.488 1.00 77.50 504 LEU A CA 1
ATOM 4051 C C . LEU A 1 504 ? 5.184 5.156 -20.896 1.00 77.50 504 LEU A C 1
ATOM 4053 O O . LEU A 1 504 ? 4.919 4.224 -21.653 1.00 77.50 504 LEU A O 1
ATOM 4057 N N . GLY A 1 505 ? 4.989 5.079 -19.579 1.00 78.56 505 GLY A N 1
ATOM 4058 C CA . GLY A 1 505 ? 4.290 3.963 -18.935 1.00 78.56 505 GLY A CA 1
ATOM 4059 C C . GLY A 1 505 ? 5.081 2.660 -18.877 1.00 78.56 505 GLY A C 1
ATOM 4060 O O . GLY A 1 505 ? 4.590 1.706 -18.298 1.00 78.56 505 GLY A O 1
ATOM 4061 N N . GLN A 1 506 ? 6.307 2.615 -19.413 1.00 87.25 506 GLN A N 1
ATOM 4062 C CA . GLN A 1 506 ? 7.123 1.400 -19.584 1.00 87.25 506 GLN A CA 1
ATOM 4063 C C . GLN A 1 506 ? 7.325 0.600 -18.293 1.00 87.25 506 GLN A C 1
ATOM 4065 O O . GLN A 1 506 ? 7.483 -0.619 -18.354 1.00 87.25 506 GLN A O 1
ATOM 4070 N N . TYR A 1 507 ? 7.277 1.275 -17.144 1.00 90.31 507 TYR A N 1
ATOM 4071 C CA . TYR A 1 507 ? 7.424 0.694 -15.811 1.00 90.31 507 TYR A CA 1
ATOM 4072 C C . TYR A 1 507 ? 6.176 0.915 -14.948 1.00 90.31 507 TYR A C 1
ATOM 4074 O O . TYR A 1 507 ? 6.249 0.937 -13.728 1.00 90.31 507 TYR A O 1
ATOM 4082 N N . GLY A 1 508 ? 4.991 1.044 -15.556 1.00 90.69 508 GLY A N 1
ATOM 4083 C C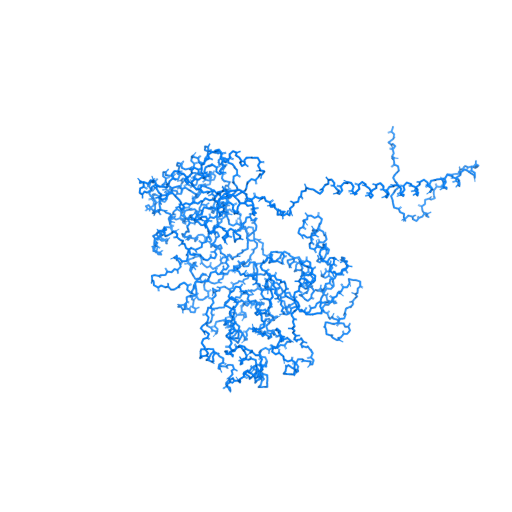A . GLY A 1 508 ? 3.741 1.337 -14.842 1.00 90.69 508 GLY A CA 1
ATOM 4084 C C . GLY A 1 50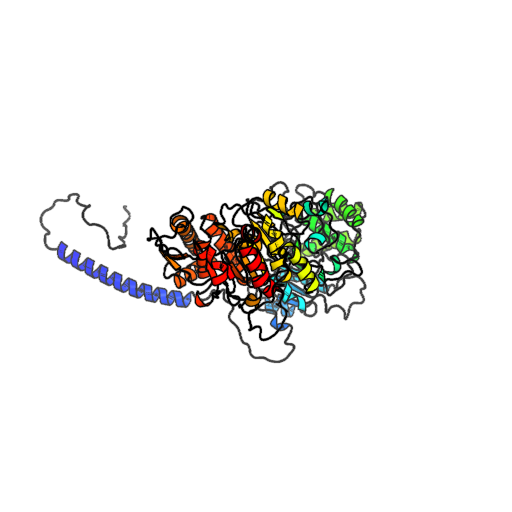8 ? 3.392 0.348 -13.718 1.00 90.69 508 GLY A C 1
ATOM 4085 O O . GLY A 1 508 ? 2.616 0.680 -12.825 1.00 90.69 508 GLY A O 1
ATOM 4086 N N . TYR A 1 509 ? 3.982 -0.853 -13.701 1.00 95.50 509 TYR A N 1
ATOM 4087 C CA . TYR A 1 509 ? 3.849 -1.805 -12.591 1.00 95.50 509 TYR A CA 1
ATOM 4088 C C . TYR A 1 509 ? 4.480 -1.309 -11.280 1.00 95.50 509 TYR A C 1
ATOM 4090 O O . TYR A 1 509 ? 4.030 -1.723 -10.209 1.00 95.50 509 TYR A O 1
ATOM 4098 N N . GLU A 1 510 ? 5.434 -0.375 -11.342 1.00 93.75 510 GLU A N 1
ATOM 4099 C CA . GLU A 1 510 ? 5.967 0.322 -10.172 1.00 93.75 510 GLU A CA 1
ATOM 4100 C C . GLU A 1 510 ? 4.856 1.036 -9.396 1.00 93.75 510 GLU A C 1
ATOM 4102 O O . GLU A 1 510 ? 4.857 1.012 -8.170 1.00 93.75 510 GLU A O 1
ATOM 4107 N N . CYS A 1 511 ? 3.845 1.597 -10.069 1.00 95.44 511 CYS A N 1
ATOM 4108 C CA . CYS A 1 511 ? 2.696 2.198 -9.389 1.00 95.44 511 CYS A CA 1
ATOM 4109 C C . CYS A 1 511 ? 2.002 1.218 -8.440 1.00 95.44 511 CYS A C 1
ATOM 4111 O O . CYS A 1 511 ? 1.655 1.576 -7.313 1.00 95.44 511 CYS A O 1
ATOM 4113 N N . LEU A 1 512 ? 1.820 -0.032 -8.881 1.00 96.69 512 LEU A N 1
ATOM 4114 C CA . LEU A 1 512 ? 1.212 -1.064 -8.050 1.00 96.69 512 LEU A CA 1
ATOM 4115 C C . LEU A 1 512 ? 2.155 -1.473 -6.913 1.00 96.69 512 LEU A C 1
ATOM 4117 O O . LEU A 1 512 ? 1.713 -1.598 -5.774 1.00 96.69 512 LEU A O 1
ATOM 4121 N N . GLN A 1 513 ? 3.453 -1.613 -7.197 1.00 95.25 513 GLN A N 1
ATOM 4122 C CA . GLN A 1 513 ? 4.477 -1.871 -6.182 1.00 95.25 513 GLN A CA 1
ATOM 4123 C C . GLN A 1 513 ? 4.467 -0.792 -5.089 1.00 95.25 513 GLN A C 1
ATOM 4125 O O . GLN A 1 513 ? 4.415 -1.129 -3.907 1.00 95.25 513 GLN A O 1
ATOM 4130 N N . LYS A 1 514 ? 4.463 0.498 -5.448 1.00 94.12 514 LYS A N 1
ATOM 4131 C CA . LYS A 1 514 ? 4.410 1.606 -4.479 1.00 94.12 514 LYS A CA 1
ATOM 4132 C C . LYS A 1 514 ? 3.095 1.604 -3.696 1.00 94.12 514 LYS A C 1
ATOM 4134 O O . LYS A 1 514 ? 3.117 1.737 -2.477 1.00 94.12 514 LYS A O 1
ATOM 4139 N N . ALA A 1 515 ? 1.958 1.357 -4.347 1.00 96.19 515 ALA A N 1
ATOM 4140 C CA . ALA A 1 515 ? 0.674 1.228 -3.654 1.00 96.19 515 ALA A CA 1
ATOM 4141 C C . ALA A 1 515 ? 0.656 0.058 -2.647 1.00 96.19 515 ALA A C 1
ATOM 4143 O O . ALA A 1 515 ? 0.092 0.177 -1.558 1.00 96.19 515 ALA A O 1
ATOM 4144 N N . MET A 1 516 ? 1.315 -1.062 -2.960 1.00 95.81 516 MET A N 1
ATOM 4145 C CA . MET A 1 516 ? 1.499 -2.167 -2.012 1.00 95.81 516 MET A CA 1
ATOM 4146 C C . MET A 1 516 ? 2.413 -1.779 -0.847 1.00 95.81 516 MET A C 1
ATOM 4148 O O . MET A 1 516 ? 2.128 -2.161 0.288 1.00 95.81 516 MET A O 1
ATOM 4152 N N . GLN A 1 517 ? 3.462 -0.986 -1.097 1.00 93.25 517 GLN A N 1
ATOM 4153 C CA . GLN A 1 517 ? 4.351 -0.451 -0.058 1.00 93.25 517 GLN A CA 1
ATOM 4154 C C . GLN A 1 517 ? 3.645 0.537 0.885 1.00 93.25 517 GLN A C 1
ATOM 4156 O O . GLN A 1 517 ? 4.078 0.691 2.021 1.00 93.25 517 GLN A O 1
ATOM 4161 N N . MET A 1 518 ? 2.535 1.162 0.473 1.00 93.94 518 MET A N 1
ATOM 4162 C CA . MET A 1 518 ? 1.671 1.909 1.402 1.00 93.94 518 MET A CA 1
ATOM 4163 C C . MET A 1 518 ? 1.012 0.981 2.424 1.00 93.94 518 MET A C 1
ATOM 4165 O O . MET A 1 518 ? 0.674 1.423 3.509 1.00 93.94 518 MET A O 1
ATOM 4169 N N . ASN A 1 519 ? 0.869 -0.311 2.112 1.00 92.50 519 ASN A N 1
ATOM 4170 C CA . ASN A 1 519 ? 0.384 -1.349 3.019 1.00 92.50 519 ASN A CA 1
ATOM 4171 C C . ASN A 1 519 ? -1.042 -1.112 3.558 1.00 92.50 519 ASN A C 1
ATOM 4173 O O . ASN A 1 519 ? -1.330 -1.390 4.719 1.00 92.50 519 ASN A O 1
ATOM 4177 N N . PHE A 1 520 ? -1.951 -0.675 2.681 1.00 94.06 520 PHE A N 1
ATOM 4178 C CA . PHE A 1 520 ? -3.397 -0.690 2.938 1.00 94.06 520 PHE A CA 1
ATOM 4179 C C . PHE A 1 520 ? -3.872 -2.047 3.486 1.00 94.06 520 PHE A C 1
ATOM 4181 O O . PHE A 1 520 ? -3.373 -3.107 3.078 1.00 94.06 520 PHE A O 1
ATOM 4188 N N . ASP A 1 521 ? -4.876 -2.015 4.361 1.00 93.00 521 ASP A N 1
ATOM 4189 C CA . ASP A 1 521 ? -5.546 -3.205 4.900 1.00 93.00 521 ASP A CA 1
ATOM 4190 C C . ASP A 1 521 ? -6.678 -3.651 3.958 1.00 93.00 521 ASP A C 1
ATOM 4192 O O . ASP A 1 521 ? -7.863 -3.529 4.254 1.00 93.00 521 ASP A O 1
ATOM 4196 N N . VAL A 1 522 ? -6.270 -4.109 2.772 1.00 95.06 522 VAL A N 1
ATOM 4197 C CA . VAL A 1 522 ? -7.117 -4.568 1.660 1.00 95.06 522 VAL A CA 1
ATOM 4198 C C . VAL A 1 522 ? -6.830 -6.034 1.326 1.00 95.06 522 VAL A C 1
ATOM 4200 O O . VAL A 1 522 ? -5.729 -6.529 1.573 1.00 95.06 522 VAL A O 1
ATOM 4203 N N . ASP A 1 523 ? -7.789 -6.704 0.689 1.00 95.88 523 ASP A N 1
ATOM 4204 C CA . ASP A 1 523 ? -7.684 -8.100 0.245 1.00 95.88 523 ASP A CA 1
ATOM 4205 C C . ASP A 1 523 ? -6.823 -8.240 -1.024 1.00 95.88 523 ASP A C 1
ATOM 4207 O O . ASP A 1 523 ? -6.250 -9.297 -1.292 1.00 95.88 523 ASP A O 1
ATOM 4211 N N . GLY A 1 524 ? -6.677 -7.166 -1.806 1.00 97.88 524 GLY A N 1
ATOM 4212 C CA . GLY A 1 524 ? -5.746 -7.120 -2.931 1.00 97.88 524 GLY A CA 1
ATOM 4213 C C . GLY A 1 524 ? -5.777 -5.816 -3.721 1.00 97.88 524 GLY A C 1
ATOM 4214 O O . GLY A 1 524 ? -6.474 -4.861 -3.373 1.00 97.88 524 GLY A O 1
ATOM 4215 N N . TYR A 1 525 ? -4.998 -5.801 -4.799 1.00 98.69 525 TYR A N 1
ATOM 4216 C CA . TYR A 1 525 ? -4.643 -4.606 -5.558 1.00 98.69 525 TYR A CA 1
ATOM 4217 C C . TYR A 1 525 ? -4.941 -4.808 -7.043 1.00 98.69 525 TYR A C 1
ATOM 4219 O O . TYR A 1 525 ? -4.473 -5.783 -7.630 1.00 98.69 525 TYR A O 1
ATOM 4227 N N . ILE A 1 526 ? -5.689 -3.891 -7.656 1.00 98.56 526 ILE A N 1
ATOM 4228 C CA . ILE A 1 526 ? -5.971 -3.884 -9.097 1.00 98.56 526 ILE A CA 1
ATOM 4229 C C . ILE A 1 526 ? -5.127 -2.792 -9.749 1.00 98.56 526 ILE A C 1
ATOM 4231 O O . ILE A 1 526 ? -5.248 -1.625 -9.387 1.00 98.56 526 ILE A O 1
ATOM 4235 N N . HIS A 1 527 ? -4.313 -3.160 -10.732 1.00 98.38 527 HIS A N 1
ATOM 4236 C CA . HIS A 1 527 ? -3.707 -2.218 -11.666 1.00 98.38 527 HIS A CA 1
ATOM 4237 C C . HIS A 1 527 ? -4.678 -1.973 -12.824 1.00 98.38 527 HIS A C 1
ATOM 4239 O O . HIS A 1 527 ? -5.193 -2.933 -13.400 1.00 98.38 527 HIS A O 1
ATOM 4245 N N . LEU A 1 528 ? -4.903 -0.709 -13.183 1.00 97.62 528 LEU A N 1
ATOM 4246 C CA . LEU A 1 528 ? -5.721 -0.308 -14.327 1.00 97.62 528 LEU A CA 1
ATOM 4247 C C . LEU A 1 528 ? -5.069 0.885 -15.039 1.00 97.62 528 LEU A C 1
ATOM 4249 O O . LEU A 1 528 ? -4.995 1.966 -14.462 1.00 97.62 528 LEU A O 1
ATOM 4253 N N . SER A 1 529 ? -4.617 0.734 -16.282 1.00 95.50 529 SER A N 1
ATOM 4254 C CA . SER A 1 529 ? -4.143 1.881 -17.068 1.00 95.50 529 SER A CA 1
ATOM 4255 C C . SER A 1 529 ? -5.287 2.847 -17.414 1.00 95.50 529 SER A C 1
ATOM 4257 O O . SER A 1 529 ? -6.453 2.453 -17.513 1.00 95.50 529 SER A O 1
ATOM 4259 N N . ASP A 1 530 ? -4.963 4.129 -17.594 1.00 93.12 530 ASP A N 1
ATOM 4260 C CA . ASP A 1 530 ? -5.922 5.227 -17.797 1.00 93.12 530 ASP A CA 1
ATOM 4261 C C . ASP A 1 530 ? -6.776 5.108 -19.072 1.00 93.12 530 ASP A C 1
ATOM 4263 O O . ASP A 1 530 ? -7.821 5.754 -19.195 1.00 93.12 530 ASP A O 1
ATOM 4267 N N . ASP A 1 531 ? -6.361 4.256 -20.007 1.00 92.38 531 ASP A N 1
ATOM 4268 C CA . ASP A 1 531 ? -7.064 3.919 -21.238 1.00 92.38 531 ASP A CA 1
ATOM 4269 C C . ASP A 1 531 ? -7.692 2.516 -21.232 1.00 92.38 531 ASP A C 1
ATOM 4271 O O . ASP A 1 531 ? -7.993 1.963 -22.292 1.00 92.38 531 ASP A O 1
ATOM 4275 N N . VAL A 1 532 ? -7.968 1.945 -20.058 1.00 94.94 532 VAL A N 1
ATOM 4276 C CA . VAL A 1 532 ? -8.761 0.716 -19.917 1.00 94.94 532 VAL A CA 1
ATOM 4277 C C . VAL A 1 532 ? -10.182 1.033 -19.448 1.00 94.94 532 VAL A C 1
ATOM 4279 O O . VAL A 1 532 ? -10.414 1.683 -18.425 1.00 94.94 532 VAL A O 1
ATOM 4282 N N . LEU A 1 533 ? -11.168 0.512 -20.178 1.00 95.50 533 LEU A N 1
ATOM 4283 C CA . LEU A 1 533 ? -12.568 0.516 -19.771 1.00 95.50 533 LEU A CA 1
ATOM 4284 C C . LEU A 1 533 ? -12.873 -0.762 -18.976 1.00 95.50 533 LEU A C 1
ATOM 4286 O O . LEU A 1 533 ? -12.806 -1.855 -19.535 1.00 95.50 533 LEU A O 1
ATOM 4290 N N . LEU A 1 534 ? -13.200 -0.632 -17.689 1.00 95.94 534 LEU A N 1
ATOM 4291 C CA . LEU A 1 534 ? -13.437 -1.749 -16.770 1.00 95.94 534 LEU A CA 1
ATOM 4292 C C . LEU A 1 534 ? -14.936 -1.989 -16.567 1.00 95.94 534 LEU A C 1
ATOM 4294 O O . LEU A 1 534 ? -15.617 -1.206 -15.909 1.00 95.94 534 LEU A O 1
ATOM 4298 N N . ASN A 1 535 ? -15.445 -3.128 -17.027 1.00 94.31 535 ASN A N 1
ATOM 4299 C CA . ASN A 1 535 ? -16.814 -3.551 -16.746 1.00 94.31 535 ASN A CA 1
ATOM 4300 C C . ASN A 1 535 ? -16.913 -4.047 -15.291 1.00 94.31 535 ASN A C 1
ATOM 4302 O O . ASN A 1 535 ? -16.882 -5.246 -15.010 1.00 94.31 535 ASN A O 1
ATOM 4306 N N . VAL A 1 536 ? -17.034 -3.108 -14.347 1.00 92.62 536 VAL A N 1
ATOM 4307 C CA . VAL A 1 536 ? -16.983 -3.356 -12.891 1.00 92.62 536 VAL A CA 1
ATOM 4308 C C . VAL A 1 536 ? -17.977 -4.408 -12.403 1.00 92.62 536 VAL A C 1
ATOM 4310 O O . VAL A 1 536 ? -17.757 -5.014 -11.361 1.00 92.62 536 VAL A O 1
ATOM 4313 N N . TRP A 1 537 ? -19.068 -4.650 -13.131 1.00 89.88 537 TRP A N 1
ATOM 4314 C CA . TRP A 1 537 ? -20.066 -5.656 -12.772 1.00 89.88 537 TRP A CA 1
ATOM 4315 C C . TRP A 1 537 ? -19.579 -7.097 -12.940 1.00 89.88 537 TRP A C 1
ATOM 4317 O O . TRP A 1 537 ? -20.107 -7.970 -12.263 1.00 89.88 537 TRP A O 1
ATOM 4327 N N . ASN A 1 538 ? -18.554 -7.344 -13.759 1.00 92.06 538 ASN A N 1
ATOM 4328 C CA . ASN A 1 538 ? -17.994 -8.687 -13.934 1.00 92.06 538 ASN A CA 1
ATOM 4329 C C . ASN A 1 538 ? -16.859 -9.000 -12.942 1.00 92.06 538 ASN A C 1
ATOM 4331 O O . ASN A 1 538 ? -16.472 -10.154 -12.787 1.00 92.06 538 ASN A O 1
ATOM 4335 N N . VAL A 1 539 ? -16.330 -7.997 -12.228 1.00 93.06 539 VAL A N 1
ATOM 4336 C CA . VAL A 1 539 ? -15.256 -8.195 -11.229 1.00 93.06 539 VAL A CA 1
ATOM 4337 C C . VAL A 1 539 ? -15.735 -9.058 -10.054 1.00 93.06 539 VAL A C 1
ATOM 4339 O O . VAL A 1 539 ? -14.960 -9.812 -9.464 1.00 93.06 539 VAL A O 1
ATOM 4342 N N . ALA A 1 540 ? -17.032 -9.005 -9.740 1.00 89.00 540 ALA A N 1
ATOM 4343 C CA . ALA A 1 540 ? -17.651 -9.787 -8.677 1.00 89.00 540 ALA A CA 1
ATOM 4344 C C . ALA A 1 540 ? -17.461 -11.302 -8.857 1.00 89.00 540 ALA A C 1
ATOM 4346 O O . ALA A 1 540 ? -17.381 -12.014 -7.857 1.00 89.00 540 ALA A O 1
ATOM 4347 N N . GLU A 1 541 ? -17.330 -11.781 -10.093 1.00 87.69 541 GLU A N 1
ATOM 4348 C CA . GLU A 1 541 ? -17.232 -13.206 -10.425 1.00 87.69 541 GLU A CA 1
ATOM 4349 C C . GLU A 1 541 ? -15.801 -13.761 -10.314 1.00 87.69 541 GLU A C 1
ATOM 4351 O O . GLU A 1 541 ? -15.614 -14.973 -10.227 1.00 87.69 541 GLU A O 1
ATOM 4356 N N . LEU A 1 542 ? -14.778 -12.899 -10.264 1.00 94.38 542 LEU A N 1
ATOM 4357 C CA . LEU A 1 542 ? -13.377 -13.330 -10.242 1.00 94.38 542 LEU A CA 1
ATOM 4358 C C . LEU A 1 542 ? -12.935 -13.780 -8.832 1.00 94.38 542 LEU A C 1
ATOM 4360 O O . LEU A 1 542 ? -13.329 -13.153 -7.842 1.00 94.38 542 LEU A O 1
ATOM 4364 N N . PRO A 1 543 ? -12.121 -14.843 -8.684 1.00 96.19 543 PRO A N 1
ATOM 4365 C CA . PRO A 1 543 ? -11.682 -15.335 -7.375 1.00 96.19 543 PRO A CA 1
ATOM 4366 C C . PRO A 1 543 ? -10.530 -14.482 -6.818 1.00 96.19 543 PRO A C 1
ATOM 4368 O O . PRO A 1 543 ? -9.439 -14.444 -7.378 1.00 96.19 543 PRO A O 1
ATOM 4371 N N . LYS A 1 544 ? -10.774 -13.774 -5.709 1.00 95.56 544 LYS A N 1
ATOM 4372 C CA . LYS A 1 544 ? -9.889 -12.731 -5.142 1.00 95.56 544 LYS A CA 1
ATOM 4373 C C . LYS A 1 544 ? -8.662 -13.300 -4.417 1.00 95.56 544 LYS A C 1
ATOM 4375 O O . LYS A 1 544 ? -7.741 -12.581 -4.067 1.00 95.56 544 LYS A O 1
ATOM 4380 N N . ASP A 1 545 ? -8.615 -14.605 -4.205 1.00 96.38 545 ASP A N 1
ATOM 4381 C CA . ASP A 1 545 ? -7.461 -15.304 -3.649 1.00 96.38 545 ASP A CA 1
ATOM 4382 C C . ASP A 1 545 ? -6.381 -15.611 -4.704 1.00 96.38 545 ASP A C 1
ATOM 4384 O O . ASP A 1 545 ? -5.265 -15.993 -4.341 1.00 96.38 545 ASP A O 1
ATOM 4388 N N . LYS A 1 546 ? -6.672 -15.421 -5.998 1.00 98.19 546 LYS A N 1
ATOM 4389 C CA . LYS A 1 546 ? -5.782 -15.749 -7.123 1.00 98.19 546 LYS A CA 1
ATOM 4390 C C . LYS A 1 546 ? -5.312 -14.514 -7.891 1.00 98.19 546 LYS A C 1
ATOM 4392 O O . LYS A 1 546 ? -6.000 -13.501 -7.932 1.00 98.19 546 LYS A O 1
ATOM 4397 N N . LEU A 1 547 ? -4.144 -14.620 -8.526 1.00 98.62 547 LEU A N 1
ATOM 4398 C CA . LEU A 1 547 ? -3.638 -13.619 -9.471 1.00 98.62 547 LEU A CA 1
ATOM 4399 C C . LEU A 1 547 ? -4.569 -13.536 -10.686 1.00 98.62 547 LEU A C 1
ATOM 4401 O O . LEU A 1 547 ? -4.994 -14.579 -11.186 1.00 98.62 547 LEU A O 1
ATOM 4405 N N . TRP A 1 548 ? -4.873 -12.331 -11.181 1.00 98.12 548 TRP A N 1
ATOM 4406 C CA . TRP A 1 548 ? -5.635 -12.165 -12.430 1.00 98.12 548 TRP A CA 1
ATOM 4407 C C . TRP A 1 548 ? -4.778 -11.508 -13.491 1.00 98.12 548 TRP A C 1
ATOM 4409 O O . TRP A 1 548 ? -4.215 -10.436 -13.268 1.00 98.12 548 TRP A O 1
ATOM 4419 N N . PHE A 1 549 ? -4.732 -12.128 -14.660 1.00 97.31 549 PHE A N 1
ATOM 4420 C CA . PHE A 1 549 ? -3.987 -11.622 -15.797 1.00 97.31 549 PHE A CA 1
ATOM 4421 C C . PHE A 1 549 ? -4.765 -11.851 -17.087 1.00 97.31 549 PHE A C 1
ATOM 4423 O O . PHE A 1 549 ? -5.721 -12.626 -17.122 1.00 97.31 549 PHE A O 1
ATOM 4430 N N . GLN A 1 550 ? -4.401 -11.157 -18.157 1.00 91.62 550 GLN A N 1
ATOM 4431 C CA . GLN A 1 550 ? -5.075 -11.355 -19.433 1.00 91.62 550 GLN A CA 1
ATOM 4432 C C . GLN A 1 550 ? -4.644 -12.642 -20.149 1.00 91.62 550 GLN A C 1
ATOM 4434 O O . GLN A 1 550 ? -3.647 -13.281 -19.812 1.00 91.62 550 GLN A O 1
ATOM 4439 N N . LYS A 1 551 ? -5.436 -13.034 -21.150 1.00 88.56 551 LYS A N 1
ATOM 4440 C CA . LYS A 1 551 ? -5.182 -14.220 -21.980 1.00 88.56 551 LYS A CA 1
ATOM 4441 C C . LYS A 1 551 ? -3.921 -14.076 -22.836 1.00 88.56 551 LYS A C 1
ATOM 4443 O O . LYS A 1 551 ? -3.491 -12.971 -23.129 1.00 88.56 551 LYS A O 1
ATOM 4448 N N . ASN A 1 552 ? -3.443 -15.216 -23.338 1.00 87.94 552 ASN A N 1
ATOM 4449 C CA . ASN A 1 552 ? -2.402 -15.338 -24.367 1.00 87.94 552 ASN A CA 1
ATOM 4450 C C . ASN A 1 552 ? -0.976 -14.943 -23.950 1.00 87.94 552 ASN A C 1
ATOM 4452 O O . ASN A 1 552 ? -0.184 -14.579 -24.814 1.00 87.94 552 ASN A O 1
ATOM 4456 N N . MET A 1 553 ? -0.607 -15.112 -22.675 1.00 92.94 553 MET A N 1
ATOM 4457 C CA . MET A 1 553 ? 0.796 -15.007 -22.252 1.00 92.94 553 MET A CA 1
ATOM 4458 C C . MET A 1 553 ? 1.722 -15.824 -23.171 1.00 92.94 553 MET A C 1
ATOM 4460 O O . MET A 1 553 ? 1.527 -17.027 -23.358 1.00 92.94 553 MET A O 1
ATOM 4464 N N . ARG A 1 554 ? 2.729 -15.168 -23.758 1.00 94.81 554 ARG A N 1
ATOM 4465 C CA . ARG A 1 554 ? 3.687 -15.782 -24.690 1.00 94.81 554 ARG A CA 1
ATOM 4466 C C . ARG A 1 554 ? 5.031 -15.976 -24.017 1.00 94.81 554 ARG A C 1
ATOM 4468 O O . ARG A 1 554 ? 5.395 -15.232 -23.115 1.00 94.81 554 ARG A O 1
ATOM 4475 N N . ILE A 1 555 ? 5.801 -16.940 -24.509 1.00 96.69 555 ILE A N 1
ATOM 4476 C CA . ILE A 1 555 ? 7.158 -17.204 -24.031 1.00 96.69 555 ILE A CA 1
ATOM 4477 C C . ILE A 1 555 ? 8.165 -16.614 -25.018 1.00 96.69 555 ILE A C 1
ATOM 4479 O O . ILE A 1 555 ? 8.135 -16.910 -26.214 1.00 96.69 555 ILE A O 1
ATOM 4483 N N . ALA A 1 556 ? 9.075 -15.792 -24.507 1.00 96.94 556 ALA A N 1
ATOM 4484 C CA . ALA A 1 556 ? 10.235 -15.293 -25.226 1.00 96.94 556 ALA A CA 1
ATOM 4485 C C . ALA A 1 556 ? 11.494 -15.994 -24.719 1.00 96.94 556 ALA A C 1
ATOM 4487 O O . ALA A 1 556 ? 11.697 -16.148 -23.520 1.00 96.94 556 ALA A O 1
ATOM 4488 N N . HIS A 1 557 ? 12.369 -16.386 -25.635 1.00 96.81 557 HIS A N 1
ATOM 4489 C CA . HIS A 1 557 ? 13.648 -17.011 -25.337 1.00 96.81 557 HIS A CA 1
ATOM 4490 C C . HIS A 1 557 ? 14.759 -16.005 -25.623 1.00 96.81 557 HIS A C 1
ATOM 4492 O O . HIS A 1 557 ? 14.765 -15.373 -26.679 1.00 96.81 557 HIS A O 1
ATOM 4498 N N . PHE A 1 558 ? 15.729 -15.866 -24.718 1.00 97.00 558 PHE A N 1
ATOM 4499 C CA . PHE A 1 558 ? 16.797 -14.869 -24.847 1.00 97.00 558 PHE A CA 1
ATOM 4500 C C . PHE A 1 558 ? 17.681 -15.022 -26.094 1.00 97.00 558 PHE A C 1
ATOM 4502 O O . PHE A 1 558 ? 18.342 -14.059 -26.481 1.00 97.00 558 PHE A O 1
ATOM 4509 N N . ILE A 1 559 ? 17.691 -16.189 -26.750 1.00 95.69 559 ILE A N 1
ATOM 4510 C CA . ILE A 1 559 ? 18.394 -16.372 -28.032 1.00 95.69 559 ILE A CA 1
ATOM 4511 C C . ILE A 1 559 ? 17.671 -15.685 -29.200 1.00 95.69 559 ILE A C 1
ATOM 4513 O O . ILE A 1 559 ? 18.287 -15.387 -30.219 1.00 95.69 559 ILE A O 1
ATOM 4517 N N . MET A 1 560 ? 16.372 -15.408 -29.064 1.00 94.06 560 MET A N 1
ATOM 4518 C CA . MET A 1 560 ? 15.588 -14.758 -30.107 1.00 94.06 560 MET A CA 1
ATOM 4519 C C . MET A 1 560 ? 15.892 -13.258 -30.140 1.00 94.06 560 MET A C 1
ATOM 4521 O O . MET A 1 560 ? 15.809 -12.556 -29.130 1.00 94.06 560 MET A O 1
ATOM 4525 N N . HIS A 1 561 ? 16.259 -12.747 -31.314 1.00 93.62 561 HIS A N 1
ATOM 4526 C CA . HIS A 1 561 ? 16.498 -11.314 -31.528 1.00 93.62 561 HIS A CA 1
ATOM 4527 C C . HIS A 1 561 ? 15.211 -10.514 -31.701 1.00 93.62 561 HIS A C 1
ATOM 4529 O O . HIS A 1 561 ? 15.173 -9.338 -31.360 1.00 93.62 561 HIS A O 1
ATOM 4535 N N . VAL A 1 562 ? 14.160 -11.167 -32.179 1.00 94.75 562 VAL A N 1
ATOM 4536 C CA . VAL A 1 562 ? 12.810 -10.629 -32.319 1.00 94.75 562 VAL A CA 1
ATOM 4537 C C . VAL A 1 562 ? 11.837 -11.670 -31.794 1.00 94.75 562 VAL A C 1
ATOM 4539 O O . VAL A 1 562 ? 12.118 -12.866 -31.866 1.00 94.75 562 VAL A O 1
ATOM 4542 N N . VAL A 1 563 ? 10.700 -11.221 -31.284 1.00 94.69 563 VAL A N 1
ATOM 4543 C CA . VAL A 1 563 ? 9.586 -12.095 -30.914 1.00 94.69 563 VAL A CA 1
ATOM 4544 C C . VAL A 1 563 ? 8.325 -11.629 -31.629 1.00 94.69 563 VAL A C 1
ATOM 4546 O O . VAL A 1 563 ? 8.259 -10.450 -32.004 1.00 94.69 563 VAL A O 1
ATOM 4549 N N . PRO A 1 564 ? 7.352 -12.532 -31.849 1.00 92.44 564 PRO A N 1
ATOM 4550 C CA . PRO A 1 564 ? 6.059 -12.152 -32.388 1.00 92.44 564 PRO A CA 1
ATOM 4551 C C . PRO A 1 564 ? 5.457 -11.003 -31.590 1.00 92.44 564 PRO A C 1
ATOM 4553 O O . PRO A 1 564 ? 5.539 -10.965 -30.365 1.00 92.44 564 PRO A O 1
ATOM 4556 N N . ASP A 1 565 ? 4.858 -10.066 -32.307 1.00 87.69 565 ASP A N 1
ATOM 4557 C CA . ASP A 1 565 ? 4.070 -9.009 -31.700 1.00 87.69 565 ASP A CA 1
ATOM 4558 C C . ASP A 1 565 ? 2.903 -9.603 -30.903 1.00 87.69 565 ASP A C 1
ATOM 4560 O O . ASP A 1 565 ? 2.317 -10.619 -31.297 1.00 87.69 565 ASP A O 1
ATOM 4564 N N . ILE A 1 566 ? 2.546 -8.970 -29.783 1.00 83.50 566 ILE A N 1
ATOM 4565 C CA . ILE A 1 566 ? 1.431 -9.438 -28.949 1.00 83.50 566 ILE A CA 1
ATOM 4566 C C . ILE A 1 566 ? 0.066 -9.303 -29.654 1.00 83.50 566 ILE A C 1
ATOM 4568 O O . ILE A 1 566 ? -0.930 -9.860 -29.190 1.00 83.50 566 ILE A O 1
ATOM 4572 N N . TRP A 1 567 ? 0.023 -8.672 -30.834 1.00 77.38 567 TRP A N 1
ATOM 4573 C CA . TRP A 1 567 ? -1.117 -8.692 -31.746 1.00 77.38 567 TRP A CA 1
ATOM 4574 C C . TRP A 1 567 ? -0.876 -9.600 -32.955 1.00 77.38 567 TRP A C 1
ATOM 4576 O O . TRP A 1 567 ? -1.168 -10.796 -32.906 1.00 77.38 567 TRP A O 1
ATOM 4586 N N . LYS A 1 568 ? -0.452 -9.016 -34.084 1.00 73.88 568 LYS A N 1
ATOM 4587 C CA . LYS A 1 568 ? -0.429 -9.670 -35.410 1.00 73.88 568 LYS A CA 1
ATOM 4588 C C . LYS A 1 568 ? 0.772 -9.283 -36.274 1.00 73.88 568 LYS A C 1
ATOM 4590 O O . LYS A 1 568 ? 0.865 -9.731 -37.416 1.00 73.88 568 LYS A O 1
ATOM 4595 N N . HIS A 1 569 ? 1.675 -8.446 -35.769 1.00 77.56 569 HIS A N 1
ATOM 4596 C CA . HIS A 1 569 ? 2.893 -8.094 -36.492 1.00 77.56 569 HIS A CA 1
ATOM 4597 C C . HIS A 1 569 ? 4.008 -9.124 -36.244 1.00 77.56 569 HIS A C 1
ATOM 4599 O O . HIS A 1 569 ? 4.019 -9.832 -35.238 1.00 77.56 569 HIS A O 1
ATOM 4605 N N . PRO A 1 570 ? 4.980 -9.248 -37.159 1.00 80.50 570 PRO A N 1
ATOM 4606 C CA . PRO A 1 570 ? 6.064 -10.212 -36.985 1.00 80.50 570 PRO A CA 1
ATOM 4607 C C . PRO A 1 570 ? 7.036 -9.836 -35.855 1.00 80.50 570 PRO A C 1
ATOM 4609 O O . PRO A 1 570 ? 7.819 -10.683 -35.425 1.00 80.50 570 PRO A O 1
ATOM 4612 N N . HIS A 1 571 ? 7.021 -8.581 -35.394 1.00 88.25 571 HIS A N 1
ATOM 4613 C CA . HIS A 1 571 ? 8.029 -8.038 -34.487 1.00 88.25 571 HIS A CA 1
ATOM 4614 C C . HIS A 1 571 ? 7.396 -7.177 -33.397 1.00 88.25 571 HIS A C 1
ATOM 4616 O O . HIS A 1 571 ? 6.825 -6.129 -33.690 1.00 88.25 571 HIS A O 1
ATOM 4622 N N . TRP A 1 572 ? 7.569 -7.591 -32.144 1.00 92.19 572 TRP A N 1
ATOM 4623 C CA . TRP A 1 572 ? 7.223 -6.782 -30.983 1.00 92.19 572 TRP A CA 1
ATOM 4624 C C . TRP A 1 572 ? 8.351 -5.793 -30.658 1.00 92.19 572 TRP A C 1
ATOM 4626 O O . TRP A 1 572 ? 9.450 -6.191 -30.262 1.00 92.19 572 TRP A O 1
ATOM 4636 N N . GLY A 1 573 ? 8.088 -4.496 -30.829 1.00 90.31 573 GLY A N 1
ATOM 4637 C CA . GLY A 1 573 ? 9.078 -3.427 -30.638 1.00 90.31 573 GLY A CA 1
ATOM 4638 C C . GLY A 1 573 ? 9.808 -3.466 -29.285 1.00 90.31 573 GLY A C 1
ATOM 4639 O O . GLY A 1 573 ? 11.043 -3.517 -29.294 1.00 90.31 573 GLY A O 1
ATOM 4640 N N . PRO A 1 574 ? 9.093 -3.502 -28.139 1.00 92.69 574 PRO A N 1
ATOM 4641 C CA . PRO A 1 574 ? 9.701 -3.465 -26.807 1.00 92.69 574 PRO A CA 1
ATOM 4642 C C . PRO A 1 574 ? 10.758 -4.540 -26.551 1.00 92.69 574 PRO A C 1
ATOM 4644 O O . PRO A 1 574 ? 11.714 -4.275 -25.837 1.00 92.69 574 PRO A O 1
ATOM 4647 N N . TRP A 1 575 ? 10.666 -5.724 -27.165 1.00 96.00 575 TRP A N 1
ATOM 4648 C CA . TRP A 1 575 ? 11.681 -6.771 -26.996 1.00 96.00 575 TRP A CA 1
ATOM 4649 C C . TRP A 1 575 ? 13.083 -6.342 -27.450 1.00 96.00 575 TRP A C 1
ATOM 4651 O O . TRP A 1 575 ? 14.088 -6.773 -26.880 1.00 96.00 575 TRP A O 1
ATOM 4661 N N . THR A 1 576 ? 13.153 -5.498 -28.480 1.00 94.56 576 THR A N 1
ATOM 4662 C CA . THR A 1 576 ? 14.404 -5.103 -29.149 1.00 94.56 576 THR A CA 1
ATOM 4663 C C . THR A 1 576 ? 15.076 -3.875 -28.535 1.00 94.56 576 THR A C 1
ATOM 4665 O O . THR A 1 576 ? 16.178 -3.509 -28.939 1.00 94.56 576 THR A O 1
ATOM 4668 N N . THR A 1 577 ? 14.434 -3.235 -27.560 1.00 94.44 577 THR A N 1
ATOM 4669 C CA . THR A 1 577 ? 14.926 -2.015 -26.917 1.00 94.44 577 THR A CA 1
ATOM 4670 C C . THR A 1 577 ? 15.782 -2.337 -25.686 1.00 94.44 577 THR A C 1
ATOM 4672 O O . THR A 1 577 ? 15.964 -3.495 -25.299 1.00 94.44 577 THR A O 1
ATOM 4675 N N . VAL A 1 578 ? 16.301 -1.290 -25.037 1.00 93.94 578 VAL A N 1
ATOM 4676 C CA . VAL A 1 578 ? 17.097 -1.411 -23.804 1.00 93.94 578 VAL A CA 1
ATOM 4677 C C . VAL A 1 578 ? 16.305 -1.992 -22.628 1.00 93.94 578 VAL A C 1
ATOM 4679 O O . VAL A 1 578 ? 16.888 -2.718 -21.832 1.00 93.94 578 VAL A O 1
ATOM 4682 N N . TYR A 1 579 ? 14.991 -1.756 -22.576 1.00 94.62 579 TYR A N 1
ATOM 4683 C CA . TYR A 1 579 ? 14.072 -2.257 -21.543 1.00 94.62 579 TYR A CA 1
ATOM 4684 C C . TYR A 1 579 ? 13.464 -3.637 -21.865 1.00 94.62 579 TYR A C 1
ATOM 4686 O O . TYR A 1 579 ? 12.671 -4.178 -21.095 1.00 94.62 579 TYR A O 1
ATOM 4694 N N . GLY A 1 580 ? 13.819 -4.215 -23.017 1.00 96.38 580 GLY A N 1
ATOM 4695 C CA . GLY A 1 580 ? 13.327 -5.505 -23.490 1.00 96.38 580 GLY A CA 1
ATOM 4696 C C . GLY A 1 580 ? 14.205 -6.683 -23.081 1.00 96.38 580 GLY A C 1
ATOM 4697 O O . GLY A 1 580 ? 14.443 -6.957 -21.905 1.00 96.38 580 GLY A O 1
ATOM 4698 N N . ARG A 1 581 ? 14.722 -7.398 -24.086 1.00 97.38 581 ARG A N 1
ATOM 4699 C CA . ARG A 1 581 ? 15.504 -8.632 -23.925 1.00 97.38 581 ARG A CA 1
ATOM 4700 C C . ARG A 1 581 ? 16.709 -8.481 -22.998 1.00 97.38 581 ARG A C 1
ATOM 4702 O O . ARG A 1 581 ? 16.972 -9.369 -22.190 1.00 97.38 581 ARG A O 1
ATOM 4709 N N . THR A 1 582 ? 17.480 -7.406 -23.161 1.00 97.38 582 THR A N 1
ATOM 4710 C CA . THR A 1 582 ? 18.727 -7.204 -22.406 1.00 97.38 582 THR A CA 1
ATOM 4711 C C . THR A 1 582 ? 18.436 -6.953 -20.929 1.00 97.38 582 THR A C 1
ATOM 4713 O O . THR A 1 582 ? 19.042 -7.610 -20.085 1.00 97.38 582 THR A O 1
ATOM 4716 N N . ALA A 1 583 ? 17.468 -6.082 -20.631 1.00 97.62 583 ALA A N 1
ATOM 4717 C CA . ALA A 1 583 ? 16.972 -5.842 -19.278 1.00 97.62 583 ALA A CA 1
ATOM 4718 C C . ALA A 1 583 ? 16.428 -7.127 -18.639 1.00 97.62 583 ALA A C 1
ATOM 4720 O O . ALA A 1 583 ? 16.853 -7.507 -17.551 1.00 97.62 583 ALA A O 1
ATOM 4721 N N . ALA A 1 584 ? 15.556 -7.859 -19.342 1.00 98.12 584 ALA A N 1
ATOM 4722 C CA . ALA A 1 584 ? 14.977 -9.102 -18.830 1.00 98.12 584 ALA A CA 1
ATOM 4723 C C . ALA A 1 584 ? 16.056 -10.150 -18.511 1.00 98.12 584 ALA A C 1
ATOM 4725 O O . ALA A 1 584 ? 16.021 -10.791 -17.463 1.00 98.12 584 ALA A O 1
ATOM 4726 N N . LYS A 1 585 ? 17.070 -10.285 -19.376 1.00 98.19 585 LYS A N 1
ATOM 4727 C CA . LYS A 1 585 ? 18.215 -11.167 -19.125 1.00 98.19 585 LYS A CA 1
ATOM 4728 C C . LYS A 1 585 ? 19.014 -10.737 -17.891 1.00 98.19 585 LYS A C 1
ATOM 4730 O O . LYS A 1 585 ? 19.458 -11.602 -17.140 1.00 98.19 585 LYS A O 1
ATOM 4735 N N . ALA A 1 586 ? 19.200 -9.433 -17.681 1.00 98.25 586 ALA A N 1
ATOM 4736 C CA . ALA A 1 586 ? 19.878 -8.907 -16.499 1.00 98.25 586 ALA A CA 1
ATOM 4737 C C . ALA A 1 586 ? 19.082 -9.191 -15.213 1.00 98.25 586 ALA A C 1
ATOM 4739 O O . ALA A 1 586 ? 19.661 -9.697 -14.255 1.00 98.25 586 ALA A O 1
ATOM 4740 N N . ALA A 1 587 ? 17.762 -8.973 -15.217 1.00 98.19 587 ALA A N 1
ATOM 4741 C CA . ALA A 1 587 ? 16.889 -9.292 -14.085 1.00 98.19 587 ALA A CA 1
ATOM 4742 C C . ALA A 1 587 ? 16.942 -10.785 -13.721 1.00 98.19 587 ALA A C 1
ATOM 4744 O O . ALA A 1 587 ? 17.166 -11.135 -12.563 1.00 98.19 587 ALA A O 1
ATOM 4745 N N . ILE A 1 588 ? 16.820 -11.675 -14.713 1.00 98.44 588 ILE A N 1
ATOM 4746 C CA . ILE A 1 588 ? 16.912 -13.124 -14.485 1.00 98.44 588 ILE A CA 1
ATOM 4747 C C . ILE A 1 588 ? 18.299 -13.528 -13.965 1.00 98.44 588 ILE A C 1
ATOM 4749 O O . ILE A 1 588 ? 18.389 -14.348 -13.056 1.00 98.44 588 ILE A O 1
ATOM 4753 N N . ALA A 1 589 ? 19.384 -12.937 -14.473 1.00 98.00 589 ALA A N 1
ATOM 4754 C CA . ALA A 1 589 ? 20.726 -13.196 -13.949 1.00 98.00 589 ALA A CA 1
ATOM 4755 C C . ALA A 1 589 ? 20.867 -12.771 -12.475 1.00 98.00 589 ALA A C 1
ATOM 4757 O O . ALA A 1 589 ? 21.438 -13.516 -11.676 1.00 98.00 589 ALA A O 1
ATOM 4758 N N . SER A 1 590 ? 20.307 -11.617 -12.097 1.00 98.06 590 SER A N 1
ATOM 4759 C CA . SER A 1 590 ? 20.256 -11.170 -10.701 1.00 98.06 590 SER A CA 1
ATOM 4760 C C . SER A 1 590 ? 19.475 -12.147 -9.822 1.00 98.06 590 SER A C 1
ATOM 4762 O O . SER A 1 590 ? 19.959 -12.517 -8.755 1.00 98.06 590 SER A O 1
ATOM 4764 N N . LEU A 1 591 ? 18.320 -12.636 -10.281 1.00 97.62 591 LEU A N 1
ATOM 4765 C CA . LEU A 1 591 ? 17.517 -13.610 -9.535 1.00 97.62 591 LEU A CA 1
ATOM 4766 C C . LEU A 1 591 ? 18.197 -14.973 -9.401 1.00 97.62 591 LEU A C 1
ATOM 4768 O O . LEU A 1 591 ? 18.109 -15.593 -8.346 1.00 97.62 591 LEU A O 1
ATOM 4772 N N . ILE A 1 592 ? 18.924 -15.428 -10.424 1.00 97.06 592 ILE A N 1
ATOM 4773 C CA . ILE A 1 592 ? 19.751 -16.637 -10.329 1.00 97.06 592 ILE A CA 1
ATOM 4774 C C . ILE A 1 592 ? 20.811 -16.454 -9.240 1.00 97.06 592 ILE A C 1
ATOM 4776 O O . ILE A 1 592 ? 20.969 -17.329 -8.395 1.00 97.06 592 ILE A O 1
ATOM 4780 N N . ASN A 1 593 ? 21.499 -15.311 -9.207 1.00 96.88 593 ASN A N 1
ATOM 4781 C CA . ASN A 1 593 ? 22.487 -15.042 -8.163 1.00 96.88 593 ASN A CA 1
ATOM 4782 C C . ASN A 1 593 ? 21.853 -15.020 -6.765 1.00 96.88 593 ASN A C 1
ATOM 4784 O O . ASN A 1 593 ? 22.374 -15.650 -5.847 1.00 96.88 593 ASN A O 1
ATOM 4788 N N . LEU A 1 594 ? 20.705 -14.355 -6.623 1.00 96.25 594 LEU A N 1
ATOM 4789 C CA . LEU A 1 594 ? 19.942 -14.314 -5.376 1.00 96.25 594 LEU A CA 1
ATOM 4790 C C . LEU A 1 594 ? 19.449 -15.702 -4.947 1.00 96.25 594 LEU A C 1
ATOM 4792 O O . LEU A 1 594 ? 19.490 -16.020 -3.765 1.00 96.25 594 LEU A O 1
ATOM 4796 N N . SER A 1 595 ? 19.083 -16.580 -5.885 1.00 96.62 595 SER A N 1
ATOM 4797 C CA . SER A 1 595 ? 18.616 -17.940 -5.577 1.00 96.62 595 SER A CA 1
ATOM 4798 C C . SER A 1 595 ? 19.654 -18.828 -4.878 1.00 96.62 595 SER A C 1
ATOM 4800 O O . SER A 1 595 ? 19.288 -19.804 -4.223 1.00 96.62 595 SER A O 1
ATOM 4802 N N . TYR A 1 596 ? 20.946 -18.497 -4.985 1.00 95.81 596 TYR A N 1
ATOM 4803 C CA . TYR A 1 596 ? 22.002 -19.172 -4.224 1.00 95.81 596 TYR A CA 1
ATOM 4804 C C . TYR A 1 596 ? 22.112 -18.671 -2.779 1.00 95.81 596 TYR A C 1
ATOM 4806 O O . TYR A 1 596 ? 22.738 -19.337 -1.957 1.00 95.81 596 TYR A O 1
ATOM 4814 N N . LEU A 1 597 ? 21.543 -17.501 -2.482 1.00 94.44 597 LEU A N 1
ATOM 4815 C CA . LEU A 1 597 ? 21.676 -16.802 -1.204 1.00 94.44 597 LEU A CA 1
ATOM 4816 C C . LEU A 1 597 ? 20.398 -16.864 -0.362 1.00 94.44 597 LEU A C 1
ATOM 4818 O O . LEU A 1 597 ? 20.482 -16.895 0.862 1.00 94.44 597 LEU A O 1
ATOM 4822 N N . GLU A 1 598 ? 19.226 -16.882 -0.996 1.00 93.38 598 GLU A N 1
ATOM 4823 C CA . GLU A 1 598 ? 17.937 -16.775 -0.314 1.00 93.38 598 GLU A CA 1
ATOM 4824 C C . GLU A 1 598 ? 16.869 -17.714 -0.892 1.00 93.38 598 GLU A C 1
ATOM 4826 O O . GLU A 1 598 ? 16.685 -17.844 -2.106 1.00 93.38 598 GLU A O 1
ATOM 4831 N N . THR A 1 599 ? 16.109 -18.341 0.011 1.00 94.31 599 THR A N 1
ATOM 4832 C CA . THR A 1 599 ? 15.040 -19.295 -0.321 1.00 94.31 599 THR A CA 1
ATOM 4833 C C . THR A 1 599 ? 13.947 -18.662 -1.178 1.00 94.31 599 THR A C 1
ATOM 4835 O O . THR A 1 599 ? 13.534 -19.267 -2.162 1.00 94.31 599 THR A O 1
ATOM 4838 N N . ARG A 1 600 ? 13.552 -17.413 -0.882 1.00 93.31 600 ARG A N 1
ATOM 4839 C CA . ARG A 1 600 ? 12.506 -16.693 -1.628 1.00 93.31 600 ARG A CA 1
ATOM 4840 C C . ARG A 1 600 ? 12.813 -16.626 -3.131 1.00 93.31 600 ARG A C 1
ATOM 4842 O O . ARG A 1 600 ? 11.972 -16.996 -3.947 1.00 93.31 600 ARG A O 1
ATOM 4849 N N . ALA A 1 601 ? 14.016 -16.192 -3.524 1.00 96.69 601 ALA A N 1
ATOM 4850 C CA . ALA A 1 601 ? 14.392 -16.151 -4.941 1.00 96.69 601 ALA A CA 1
ATOM 4851 C C . ALA A 1 601 ? 14.560 -17.550 -5.543 1.00 96.69 601 ALA A C 1
ATOM 4853 O O . ALA A 1 601 ? 14.249 -17.752 -6.716 1.00 96.69 601 ALA A O 1
ATOM 4854 N N . LYS A 1 602 ? 15.019 -18.531 -4.759 1.00 97.62 602 LYS A N 1
ATOM 4855 C CA . LYS A 1 602 ? 15.129 -19.924 -5.207 1.00 97.62 602 LYS A CA 1
ATOM 4856 C C . LYS A 1 602 ? 13.777 -20.527 -5.573 1.00 97.62 602 LYS A C 1
ATOM 4858 O O . LYS A 1 602 ? 13.664 -21.135 -6.635 1.00 97.62 602 LYS A O 1
ATOM 4863 N N . GLU A 1 603 ? 12.770 -20.339 -4.729 1.00 97.69 603 GLU A N 1
ATOM 4864 C CA . GLU A 1 603 ? 11.403 -20.806 -4.971 1.00 97.69 603 GLU A CA 1
ATOM 4865 C C . GLU A 1 603 ? 10.801 -20.123 -6.195 1.00 97.69 603 GLU A C 1
ATOM 4867 O O . GLU A 1 603 ? 10.329 -20.805 -7.102 1.00 97.69 603 GLU A O 1
ATOM 4872 N N . PHE A 1 604 ? 10.928 -18.799 -6.289 1.00 98.31 604 PHE A N 1
ATOM 4873 C CA . PHE A 1 604 ? 10.468 -18.051 -7.456 1.00 98.31 604 PHE A CA 1
ATOM 4874 C C . PHE A 1 604 ? 11.114 -18.538 -8.755 1.00 98.31 604 PHE A C 1
ATOM 4876 O O . PHE A 1 604 ? 10.431 -18.768 -9.751 1.00 98.31 604 PHE A O 1
ATOM 4883 N N . MET A 1 605 ? 12.435 -18.735 -8.760 1.00 98.00 605 MET A N 1
ATOM 4884 C CA . MET A 1 605 ? 13.152 -19.204 -9.945 1.00 98.00 605 MET A CA 1
ATOM 4885 C C . MET A 1 605 ? 12.780 -20.643 -10.309 1.00 98.00 605 MET A C 1
ATOM 4887 O O . MET A 1 605 ? 12.658 -20.955 -11.494 1.00 98.00 605 MET A O 1
ATOM 4891 N N . PHE A 1 606 ? 12.560 -21.512 -9.320 1.00 97.62 606 PHE A N 1
ATOM 4892 C CA . PHE A 1 606 ? 12.052 -22.862 -9.548 1.00 97.62 606 PHE A CA 1
ATOM 4893 C C . PHE A 1 606 ? 10.662 -22.830 -10.200 1.00 97.62 606 PHE A C 1
ATOM 4895 O O . PHE A 1 606 ? 10.464 -23.453 -11.249 1.00 97.62 606 PHE A O 1
ATOM 4902 N N . MET A 1 607 ? 9.738 -22.044 -9.644 1.00 98.12 607 MET A N 1
ATOM 4903 C CA . MET A 1 607 ? 8.380 -21.865 -10.164 1.00 98.12 607 MET A CA 1
ATOM 4904 C C . MET A 1 607 ? 8.381 -21.293 -11.581 1.00 98.12 607 MET A C 1
ATOM 4906 O O . MET A 1 607 ? 7.784 -21.877 -12.488 1.00 98.12 607 MET A O 1
ATOM 4910 N N . LEU A 1 608 ? 9.143 -20.221 -11.810 1.00 98.00 608 LEU A N 1
ATOM 4911 C CA . LEU A 1 608 ? 9.281 -19.614 -13.128 1.00 98.00 608 LEU A CA 1
ATOM 4912 C C . LEU A 1 608 ? 9.832 -20.614 -14.142 1.00 98.00 608 LEU A C 1
ATOM 4914 O O . LEU A 1 608 ? 9.253 -20.772 -15.215 1.00 98.00 608 LEU A O 1
ATOM 4918 N N . SER A 1 609 ? 10.911 -21.328 -13.799 1.00 96.94 609 SER A N 1
ATOM 4919 C CA . SER A 1 609 ? 11.520 -22.316 -14.697 1.00 96.94 609 SER A CA 1
ATOM 4920 C C . SER A 1 609 ? 10.565 -23.460 -15.046 1.00 96.94 609 SER A C 1
ATOM 4922 O O . SER A 1 609 ? 10.577 -23.929 -16.184 1.00 96.94 609 SER A O 1
ATOM 4924 N N . THR A 1 610 ? 9.701 -23.848 -14.102 1.00 96.56 610 THR A N 1
ATOM 4925 C CA . THR A 1 610 ? 8.658 -24.864 -14.291 1.00 96.56 610 THR A CA 1
ATOM 4926 C C . THR A 1 610 ? 7.595 -24.376 -15.271 1.00 96.56 610 THR A C 1
ATOM 4928 O O . THR A 1 610 ? 7.268 -25.080 -16.223 1.00 96.56 610 THR A O 1
ATOM 4931 N N . ASN A 1 611 ? 7.110 -23.145 -15.096 1.00 97.38 611 ASN A N 1
ATOM 4932 C CA . ASN A 1 611 ? 6.081 -22.565 -15.955 1.00 97.38 611 ASN A CA 1
ATOM 4933 C C . ASN A 1 611 ? 6.593 -22.219 -17.362 1.00 97.38 611 ASN A C 1
ATOM 4935 O O . ASN A 1 611 ? 5.844 -22.335 -18.328 1.00 97.38 611 ASN A O 1
ATOM 4939 N N . VAL A 1 612 ? 7.838 -21.753 -17.506 1.00 95.94 612 VAL A N 1
ATOM 4940 C CA . VAL A 1 612 ? 8.381 -21.263 -18.790 1.00 95.94 612 VAL A CA 1
ATOM 4941 C C . VAL A 1 612 ? 9.224 -22.312 -19.541 1.00 95.94 612 VAL A C 1
ATOM 4943 O O . VAL A 1 612 ? 9.531 -22.157 -20.728 1.00 95.94 612 VAL A O 1
ATOM 4946 N N . GLY A 1 613 ? 9.605 -23.397 -18.861 1.00 94.88 613 GLY A N 1
ATOM 4947 C CA . GLY A 1 613 ? 10.411 -24.486 -19.413 1.00 94.88 613 GLY A CA 1
ATOM 4948 C C . GLY A 1 613 ? 11.907 -24.171 -19.534 1.00 94.88 613 GLY A C 1
ATOM 4949 O O . GLY A 1 613 ? 12.539 -24.618 -20.493 1.00 94.88 613 GLY A O 1
ATOM 4950 N N . GLY A 1 614 ? 12.472 -23.384 -18.611 1.00 93.25 614 GLY A N 1
ATOM 4951 C CA . GLY A 1 614 ? 13.908 -23.070 -18.569 1.00 93.25 614 GLY A CA 1
ATOM 4952 C C . GLY A 1 614 ? 14.252 -21.737 -17.894 1.00 93.25 614 GLY A C 1
ATOM 4953 O O . GLY A 1 614 ? 13.378 -20.939 -17.588 1.00 93.25 614 GLY A O 1
ATOM 4954 N N . PHE A 1 615 ? 15.544 -21.477 -17.676 1.00 92.81 615 PHE A N 1
ATOM 4955 C CA . PHE A 1 615 ? 16.043 -20.207 -17.108 1.00 92.81 615 PHE A CA 1
ATOM 4956 C C . PHE A 1 615 ? 16.404 -19.157 -18.170 1.00 92.81 615 PHE A C 1
ATOM 4958 O O . PHE A 1 615 ? 16.776 -18.031 -17.854 1.00 92.81 615 PHE A O 1
ATOM 4965 N N . ASP A 1 616 ? 16.338 -19.524 -19.446 1.00 95.44 616 ASP A N 1
ATOM 4966 C CA . ASP A 1 616 ? 16.716 -18.703 -20.596 1.00 95.44 616 ASP A CA 1
ATOM 4967 C C . ASP A 1 616 ? 15.505 -18.096 -21.321 1.00 95.44 616 ASP A C 1
ATOM 4969 O O . ASP A 1 616 ? 15.590 -17.704 -22.497 1.00 95.44 616 ASP A O 1
ATOM 4973 N N . ARG A 1 617 ? 14.372 -18.048 -20.613 1.00 96.88 617 ARG A N 1
ATOM 4974 C CA . ARG A 1 617 ? 13.060 -17.667 -21.123 1.00 96.88 617 ARG A CA 1
ATOM 4975 C C . ARG A 1 617 ? 12.297 -16.823 -20.111 1.00 96.88 617 ARG A C 1
ATOM 4977 O O . ARG A 1 617 ? 12.493 -16.948 -18.907 1.00 96.88 617 ARG A O 1
ATOM 4984 N N . VAL A 1 618 ? 11.405 -15.992 -20.630 1.00 98.12 618 VAL A N 1
ATOM 4985 C CA . VAL A 1 618 ? 10.509 -15.117 -19.866 1.00 98.12 618 VAL A CA 1
ATOM 4986 C C . VAL A 1 618 ? 9.135 -15.091 -20.515 1.00 98.12 618 VAL A C 1
ATOM 4988 O O . VAL A 1 618 ? 8.998 -15.416 -21.699 1.00 98.12 618 VAL A O 1
ATOM 4991 N N . TYR A 1 619 ? 8.128 -14.684 -19.751 1.00 97.88 619 TYR A N 1
ATOM 4992 C CA . TYR A 1 619 ? 6.810 -14.416 -20.303 1.00 97.88 619 TYR A CA 1
ATOM 4993 C C . TYR A 1 619 ? 6.713 -12.972 -20.798 1.00 97.88 619 TYR A C 1
ATOM 4995 O O . TYR A 1 619 ? 7.345 -12.072 -20.248 1.00 97.88 619 TYR A O 1
ATOM 5003 N N . TYR A 1 620 ? 5.909 -12.753 -21.836 1.00 97.25 620 TYR A N 1
ATOM 5004 C CA . TYR A 1 620 ? 5.513 -11.423 -22.275 1.00 97.25 620 TYR A CA 1
ATOM 5005 C C . TYR A 1 620 ? 4.078 -11.405 -22.803 1.00 97.25 620 TYR A C 1
ATOM 5007 O O . TYR A 1 620 ? 3.622 -12.372 -23.421 1.00 97.25 620 TYR A O 1
ATOM 5015 N N . GLU A 1 621 ? 3.376 -10.313 -22.523 1.00 95.25 621 GLU A N 1
ATOM 5016 C CA . GLU A 1 621 ? 2.009 -9.984 -22.939 1.00 95.25 621 GLU A CA 1
ATOM 5017 C C . GLU A 1 621 ? 1.684 -8.576 -22.409 1.00 95.25 621 GLU A C 1
ATOM 5019 O O . GLU A 1 621 ? 2.333 -8.117 -21.470 1.00 95.25 621 GLU A O 1
ATOM 5024 N N . ALA A 1 622 ? 0.700 -7.879 -22.978 1.00 92.94 622 ALA A N 1
ATOM 5025 C CA . ALA A 1 622 ? 0.300 -6.582 -22.449 1.00 92.94 622 ALA A CA 1
ATOM 5026 C C . ALA A 1 622 ? -0.151 -6.676 -20.973 1.00 92.94 622 ALA A C 1
ATOM 5028 O O . ALA A 1 622 ? -0.661 -7.707 -20.522 1.00 92.94 622 ALA A O 1
ATOM 5029 N N . SER A 1 623 ? 0.048 -5.603 -20.208 1.00 95.00 623 SER A N 1
ATOM 5030 C CA . SER A 1 623 ? -0.234 -5.603 -18.761 1.00 95.00 623 SER A CA 1
ATOM 5031 C C . SER A 1 623 ? -0.975 -4.345 -18.306 1.00 95.00 623 SER A C 1
ATOM 5033 O O . SER A 1 623 ? -0.751 -3.867 -17.200 1.00 95.00 623 SER A O 1
ATOM 5035 N N . ASP A 1 624 ? -1.880 -3.817 -19.135 1.00 94.69 624 ASP A N 1
ATOM 5036 C CA . ASP A 1 624 ? -2.675 -2.619 -18.813 1.00 94.69 624 ASP A CA 1
ATOM 5037 C C . ASP A 1 624 ? -3.728 -2.866 -17.716 1.00 94.69 624 ASP A C 1
ATOM 5039 O O . ASP A 1 624 ? -4.274 -1.930 -17.131 1.00 94.69 624 ASP A O 1
ATOM 5043 N N . ILE A 1 625 ? -4.033 -4.132 -17.417 1.00 96.88 625 ILE A N 1
ATOM 5044 C CA . ILE A 1 625 ? -4.908 -4.533 -16.314 1.00 96.88 625 ILE A CA 1
ATOM 5045 C C . ILE A 1 625 ? -4.451 -5.860 -15.709 1.00 96.88 625 ILE A C 1
ATOM 5047 O O . ILE A 1 625 ? -4.222 -6.837 -16.423 1.00 96.88 625 ILE A O 1
ATOM 5051 N N . PHE A 1 626 ? -4.346 -5.905 -14.383 1.00 98.31 626 PHE A N 1
ATOM 5052 C CA . PHE A 1 626 ? -4.060 -7.125 -13.629 1.00 98.31 626 PHE A CA 1
ATOM 5053 C C . PHE A 1 626 ? -4.417 -6.961 -12.150 1.00 98.31 626 PHE A C 1
ATOM 5055 O O . PHE A 1 626 ? -4.605 -5.847 -11.661 1.00 98.31 626 PHE A O 1
ATOM 5062 N N . TYR A 1 627 ? -4.508 -8.079 -11.430 1.00 98.69 627 TYR A N 1
ATOM 5063 C CA . TYR A 1 627 ? -4.817 -8.102 -10.002 1.00 98.69 627 TYR A CA 1
ATOM 5064 C C . TYR A 1 627 ? -3.832 -8.964 -9.222 1.00 98.69 627 TYR A C 1
ATOM 5066 O O . TYR A 1 627 ? -3.477 -10.064 -9.653 1.00 98.69 627 TYR A O 1
ATOM 5074 N N . VAL A 1 628 ? -3.441 -8.465 -8.048 1.00 98.81 628 VAL A N 1
ATOM 5075 C CA . VAL A 1 628 ? -2.556 -9.149 -7.107 1.00 98.81 628 VAL A CA 1
ATOM 5076 C C . VAL A 1 628 ? -3.237 -9.266 -5.737 1.00 98.81 628 VAL A C 1
ATOM 5078 O O . VAL A 1 628 ? -3.462 -8.243 -5.079 1.00 98.81 628 VAL A O 1
ATOM 5081 N N . PRO A 1 629 ? -3.543 -10.490 -5.271 1.00 98.44 629 PRO A N 1
ATOM 5082 C CA . PRO A 1 629 ? -3.994 -10.736 -3.904 1.00 98.44 629 PRO A CA 1
ATOM 5083 C C . PRO A 1 629 ? -2.989 -10.237 -2.862 1.00 98.44 629 PRO A C 1
ATOM 5085 O O . PRO A 1 629 ? -1.776 -10.351 -3.055 1.00 98.44 629 PRO A O 1
ATOM 5088 N N . LYS A 1 630 ? -3.471 -9.784 -1.699 1.00 95.38 630 LYS A N 1
ATOM 5089 C CA . LYS A 1 630 ? -2.623 -9.291 -0.597 1.00 95.38 630 LYS A CA 1
ATOM 5090 C C . LYS A 1 630 ? -1.551 -10.296 -0.172 1.00 95.38 630 LYS A C 1
ATOM 5092 O O . LYS A 1 630 ? -0.432 -9.884 0.126 1.00 95.38 630 LYS A O 1
ATOM 5097 N N . ARG A 1 631 ? -1.854 -11.602 -0.208 1.00 94.50 631 ARG A N 1
ATOM 5098 C CA . ARG A 1 631 ? -0.894 -12.674 0.120 1.00 94.50 631 ARG A CA 1
ATOM 5099 C C . ARG A 1 631 ? 0.364 -12.667 -0.755 1.00 94.50 631 ARG A C 1
ATOM 5101 O O . ARG A 1 631 ? 1.417 -13.050 -0.273 1.00 94.50 631 ARG A O 1
ATOM 5108 N N . PHE A 1 632 ? 0.269 -12.180 -1.994 1.00 97.50 632 PHE A N 1
ATOM 5109 C CA . PHE A 1 632 ? 1.402 -12.058 -2.914 1.00 97.50 632 PHE A CA 1
ATOM 5110 C C . PHE A 1 632 ? 2.051 -10.671 -2.899 1.00 97.50 632 PHE A C 1
ATOM 5112 O O . PHE A 1 632 ? 3.070 -10.480 -3.552 1.00 97.50 632 PHE A O 1
ATOM 5119 N N . ALA A 1 633 ? 1.495 -9.689 -2.179 1.00 94.94 633 ALA A N 1
ATOM 5120 C CA . ALA A 1 633 ? 1.960 -8.305 -2.255 1.00 94.94 633 ALA A CA 1
ATOM 5121 C C . ALA A 1 633 ? 3.438 -8.163 -1.866 1.00 94.94 633 ALA A C 1
ATOM 5123 O O . ALA A 1 633 ? 4.172 -7.421 -2.513 1.00 94.94 633 ALA A O 1
ATOM 5124 N N . GLN A 1 634 ? 3.898 -8.898 -0.849 1.00 91.44 634 GLN A N 1
ATOM 5125 C CA . GLN A 1 634 ? 5.280 -8.774 -0.396 1.00 91.44 634 GLN A CA 1
ATOM 5126 C C . GLN A 1 634 ? 6.292 -9.362 -1.381 1.00 91.44 634 GLN A C 1
ATOM 5128 O O . GLN A 1 634 ? 7.340 -8.756 -1.622 1.00 91.44 634 GLN A O 1
ATOM 5133 N N . ASP A 1 635 ? 5.972 -10.513 -1.964 1.00 95.62 635 ASP A N 1
ATOM 5134 C CA . ASP A 1 635 ? 6.813 -11.128 -2.985 1.00 95.62 635 ASP A CA 1
ATOM 5135 C C . ASP A 1 635 ? 6.744 -10.329 -4.289 1.00 95.62 635 ASP A C 1
ATOM 5137 O O . ASP A 1 635 ? 7.774 -10.093 -4.915 1.00 95.62 635 ASP A O 1
ATOM 5141 N N . PHE A 1 636 ? 5.573 -9.795 -4.649 1.00 97.88 636 PHE A N 1
ATOM 5142 C CA . PHE A 1 636 ? 5.443 -8.876 -5.777 1.00 97.88 636 PHE A CA 1
ATOM 5143 C C . PHE A 1 636 ? 6.317 -7.633 -5.583 1.00 97.88 636 PHE A C 1
ATOM 5145 O O . PHE A 1 636 ? 7.073 -7.307 -6.489 1.00 97.88 636 PHE A O 1
ATOM 5152 N N . ILE A 1 637 ? 6.296 -6.977 -4.411 1.00 94.19 637 ILE A N 1
ATOM 5153 C CA . ILE A 1 637 ? 7.196 -5.847 -4.113 1.00 94.19 637 ILE A CA 1
ATOM 5154 C C . ILE A 1 637 ? 8.657 -6.256 -4.318 1.00 94.19 637 ILE A C 1
ATOM 5156 O O . ILE A 1 637 ? 9.422 -5.522 -4.947 1.00 94.19 637 ILE A O 1
ATOM 5160 N N . TYR A 1 638 ? 9.044 -7.414 -3.782 1.00 94.25 638 TYR A N 1
ATOM 5161 C CA . TYR A 1 638 ? 10.412 -7.908 -3.846 1.00 94.25 638 TYR A CA 1
ATOM 5162 C C . TYR A 1 638 ? 10.871 -8.124 -5.294 1.00 94.25 638 TYR A C 1
ATOM 5164 O O . TYR A 1 638 ? 11.857 -7.532 -5.730 1.00 94.25 638 TYR A O 1
ATOM 5172 N N . PHE A 1 639 ? 10.122 -8.908 -6.068 1.00 97.88 639 PHE A N 1
ATOM 5173 C CA . PHE A 1 639 ? 10.495 -9.236 -7.440 1.00 97.88 639 PHE A CA 1
ATOM 5174 C C . PHE A 1 639 ? 10.312 -8.057 -8.393 1.00 97.88 639 PHE A C 1
ATOM 5176 O O . PHE A 1 639 ? 11.185 -7.835 -9.227 1.00 97.88 639 PHE A O 1
ATOM 5183 N N . ALA A 1 640 ? 9.270 -7.237 -8.233 1.00 96.75 640 ALA A N 1
ATOM 5184 C CA . ALA A 1 640 ? 9.124 -6.003 -9.003 1.00 96.75 640 ALA A CA 1
ATOM 5185 C C . ALA A 1 640 ? 10.342 -5.088 -8.817 1.00 96.75 640 ALA A C 1
ATOM 5187 O O . ALA A 1 640 ? 10.843 -4.579 -9.809 1.00 96.75 640 ALA A O 1
ATOM 5188 N N . SER A 1 641 ? 10.898 -4.989 -7.600 1.00 93.50 641 SER A N 1
ATOM 5189 C CA . SER A 1 641 ? 12.128 -4.218 -7.343 1.00 93.50 641 SER A CA 1
ATOM 5190 C C . SER A 1 641 ? 13.340 -4.744 -8.126 1.00 93.50 641 SER A C 1
ATOM 5192 O O . SER A 1 641 ? 14.171 -3.959 -8.570 1.00 93.50 641 SER A O 1
ATOM 5194 N N . VAL A 1 642 ? 13.460 -6.065 -8.318 1.00 96.38 642 VAL A N 1
ATOM 5195 C CA . VAL A 1 642 ? 14.562 -6.658 -9.103 1.00 96.38 642 VAL A CA 1
ATOM 5196 C C . VAL A 1 642 ? 14.399 -6.377 -10.599 1.00 96.38 642 VAL A C 1
ATOM 5198 O O . VAL A 1 642 ? 15.380 -6.090 -11.285 1.00 96.38 642 VAL A O 1
ATOM 5201 N N . PHE A 1 643 ? 13.169 -6.454 -11.109 1.00 97.19 643 PHE A N 1
ATOM 5202 C CA . PHE A 1 643 ? 12.863 -6.150 -12.508 1.00 97.19 643 PHE A CA 1
ATOM 5203 C C . PHE A 1 643 ? 12.991 -4.650 -12.809 1.00 97.19 643 PHE A C 1
ATOM 5205 O O . PHE A 1 643 ? 13.541 -4.285 -13.849 1.00 97.19 643 PHE A O 1
ATOM 5212 N N . ASP A 1 644 ? 12.564 -3.798 -11.883 1.00 93.19 644 ASP A N 1
ATOM 5213 C CA . ASP A 1 644 ? 12.689 -2.344 -11.957 1.00 93.19 644 ASP A CA 1
ATOM 5214 C C . ASP A 1 644 ? 14.159 -1.897 -11.934 1.00 93.19 644 ASP A C 1
ATOM 5216 O O . ASP A 1 644 ? 14.602 -1.164 -12.815 1.00 93.19 644 ASP A O 1
ATOM 5220 N N . ALA A 1 645 ? 14.975 -2.455 -11.031 1.00 92.94 645 ALA A N 1
ATOM 5221 C CA . ALA A 1 645 ? 16.415 -2.178 -10.982 1.00 92.94 645 ALA A CA 1
ATOM 5222 C C . ALA A 1 645 ? 17.159 -2.552 -12.281 1.00 92.94 645 ALA A C 1
ATOM 5224 O O . ALA A 1 645 ? 18.236 -2.024 -12.561 1.00 92.94 645 ALA A O 1
ATOM 5225 N N . ALA A 1 646 ? 16.602 -3.471 -13.075 1.00 95.62 646 ALA A N 1
ATOM 5226 C CA . ALA A 1 646 ? 17.103 -3.838 -14.398 1.00 95.62 646 ALA A CA 1
ATOM 5227 C C . ALA A 1 646 ? 16.382 -3.107 -15.548 1.00 95.62 646 ALA A C 1
ATOM 5229 O O . ALA A 1 646 ? 16.709 -3.351 -16.710 1.00 95.62 646 ALA A O 1
ATOM 5230 N N . HIS A 1 647 ? 15.425 -2.228 -15.238 1.00 94.12 647 HIS A N 1
ATOM 5231 C CA . HIS A 1 647 ? 14.589 -1.473 -16.169 1.00 94.12 647 HIS A CA 1
ATOM 5232 C C . HIS A 1 647 ? 13.813 -2.360 -17.150 1.00 94.12 647 HIS A C 1
ATOM 5234 O O . HIS A 1 647 ? 13.786 -2.118 -18.358 1.00 94.12 647 HIS A O 1
ATOM 5240 N N . VAL A 1 648 ? 13.193 -3.433 -16.651 1.00 97.31 648 VAL A N 1
ATOM 5241 C CA . VAL A 1 648 ? 12.405 -4.348 -17.487 1.00 97.31 648 VAL A CA 1
ATOM 5242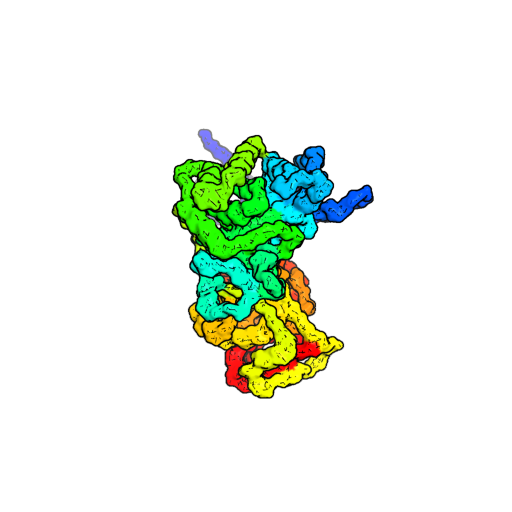 C C . VAL A 1 648 ? 11.031 -3.755 -17.792 1.00 97.31 648 VAL A C 1
ATOM 5244 O O . VAL A 1 648 ? 10.305 -3.346 -16.887 1.00 97.31 648 VAL A O 1
ATOM 5247 N N . HIS A 1 649 ? 10.645 -3.774 -19.068 1.00 96.62 649 HIS A N 1
ATOM 5248 C CA . HIS A 1 649 ? 9.330 -3.335 -19.539 1.00 96.62 649 HIS A CA 1
ATOM 5249 C C . HIS A 1 649 ? 8.180 -4.091 -18.858 1.00 96.62 649 HIS A C 1
ATOM 5251 O O . HIS A 1 649 ? 8.245 -5.314 -18.715 1.00 96.62 649 HIS A O 1
ATOM 5257 N N . LEU A 1 650 ? 7.086 -3.397 -18.533 1.00 96.00 650 LEU A N 1
ATOM 5258 C CA . LEU A 1 650 ? 5.914 -3.945 -17.832 1.00 96.00 650 LEU A CA 1
ATOM 5259 C C . LEU A 1 650 ? 5.318 -5.189 -18.504 1.00 96.00 650 LEU A C 1
ATOM 5261 O O . LEU A 1 650 ? 4.918 -6.137 -17.829 1.00 96.00 650 LEU A O 1
ATOM 5265 N N . GLU A 1 651 ? 5.306 -5.196 -19.837 1.00 96.25 651 GLU A N 1
ATOM 5266 C CA . GLU A 1 651 ? 4.759 -6.283 -20.658 1.00 96.25 651 GLU A CA 1
ATOM 5267 C C . GLU A 1 651 ? 5.652 -7.535 -20.633 1.00 96.25 651 GLU A C 1
ATOM 5269 O O . GLU A 1 651 ? 5.273 -8.567 -21.164 1.00 96.25 651 GLU A O 1
ATOM 5274 N N . ILE A 1 652 ? 6.842 -7.465 -20.025 1.00 98.12 652 ILE A N 1
ATOM 5275 C CA . ILE A 1 652 ? 7.705 -8.620 -19.722 1.00 98.12 652 ILE A CA 1
ATOM 5276 C C . ILE A 1 652 ? 7.700 -8.884 -18.215 1.00 98.12 652 ILE A C 1
ATOM 5278 O O . ILE A 1 652 ? 7.539 -10.024 -17.780 1.00 98.12 652 ILE A O 1
ATOM 5282 N N . ALA A 1 653 ? 7.871 -7.828 -17.415 1.00 98.31 653 ALA A N 1
ATOM 5283 C CA . ALA A 1 653 ? 8.029 -7.916 -15.971 1.00 98.31 653 ALA A CA 1
ATOM 5284 C C . ALA A 1 653 ? 6.811 -8.555 -15.300 1.00 98.31 653 ALA A C 1
ATOM 5286 O O . ALA A 1 653 ? 6.955 -9.576 -14.636 1.00 98.31 653 ALA A O 1
ATOM 5287 N N . VAL A 1 654 ? 5.607 -8.017 -15.514 1.00 98.44 654 VAL A N 1
ATOM 5288 C CA . VAL A 1 654 ? 4.394 -8.486 -14.826 1.00 98.44 654 VAL A CA 1
ATOM 5289 C C . VAL A 1 654 ? 4.072 -9.953 -15.134 1.00 98.44 654 VAL A C 1
ATOM 5291 O O . VAL A 1 654 ? 3.973 -10.728 -14.179 1.00 98.44 654 VAL A O 1
ATOM 5294 N N . PRO A 1 655 ? 3.959 -10.395 -16.406 1.00 98.38 655 PRO A N 1
ATOM 5295 C CA . PRO A 1 655 ? 3.642 -11.793 -16.676 1.00 98.38 655 PRO A CA 1
ATOM 5296 C C . PRO A 1 655 ? 4.765 -12.738 -16.222 1.00 98.38 655 PRO A C 1
ATOM 5298 O O . PRO A 1 655 ? 4.481 -13.852 -15.783 1.00 98.38 655 PRO A O 1
ATOM 5301 N N . THR A 1 656 ? 6.033 -12.309 -16.248 1.00 98.56 656 THR A N 1
ATOM 5302 C CA . THR A 1 656 ? 7.146 -13.116 -15.718 1.00 98.56 656 THR A CA 1
ATOM 5303 C C . THR A 1 656 ? 7.091 -13.232 -14.197 1.00 98.56 656 THR A C 1
ATOM 5305 O O . THR A 1 656 ? 7.238 -14.333 -13.676 1.00 98.56 656 THR A O 1
ATOM 5308 N N . ILE A 1 657 ? 6.826 -12.133 -13.483 1.00 98.69 657 ILE A N 1
ATOM 5309 C CA . ILE A 1 657 ? 6.656 -12.131 -12.024 1.00 98.69 657 ILE A CA 1
ATOM 5310 C C . ILE A 1 657 ? 5.492 -13.039 -11.634 1.00 98.69 657 ILE A C 1
ATOM 5312 O O . ILE A 1 657 ? 5.661 -13.909 -10.790 1.00 98.69 657 ILE A O 1
ATOM 5316 N N . PHE A 1 658 ? 4.338 -12.913 -12.289 1.00 98.62 658 PHE A N 1
ATOM 5317 C CA . PHE A 1 658 ? 3.166 -13.741 -11.998 1.00 98.62 658 PHE A CA 1
ATOM 5318 C C . PHE A 1 658 ? 3.472 -15.238 -12.127 1.00 98.62 658 PHE A C 1
ATOM 5320 O O . PHE A 1 658 ? 3.141 -16.013 -11.235 1.00 98.62 658 PHE A O 1
ATOM 5327 N N . ASN A 1 659 ? 4.173 -15.629 -13.194 1.00 98.25 659 ASN A N 1
ATOM 5328 C CA . ASN A 1 659 ? 4.574 -17.018 -13.421 1.00 98.25 659 ASN A CA 1
ATOM 5329 C C . ASN A 1 659 ? 5.777 -17.464 -12.568 1.00 98.25 659 ASN A C 1
ATOM 5331 O O . ASN A 1 659 ? 6.144 -18.632 -12.625 1.00 98.25 659 ASN A O 1
ATOM 5335 N N . GLY A 1 660 ? 6.411 -16.581 -11.797 1.00 98.25 660 GLY A N 1
ATOM 5336 C CA . GLY A 1 660 ? 7.338 -16.979 -10.736 1.00 98.25 660 GLY A CA 1
ATOM 5337 C C . GLY A 1 660 ? 6.687 -17.032 -9.351 1.00 98.25 660 GLY A C 1
ATOM 5338 O O . GLY A 1 660 ? 7.216 -17.692 -8.465 1.00 98.25 660 GLY A O 1
ATOM 5339 N N . LEU A 1 661 ? 5.537 -16.375 -9.158 1.00 98.31 661 LEU A N 1
ATOM 5340 C CA . LEU A 1 661 ? 4.800 -16.358 -7.889 1.00 98.31 661 LEU A CA 1
ATOM 5341 C C . LEU A 1 661 ? 3.862 -17.559 -7.707 1.00 98.31 661 LEU A C 1
ATOM 5343 O O . LEU A 1 661 ? 3.645 -17.988 -6.578 1.00 98.31 661 LEU A O 1
ATOM 5347 N N . ASP A 1 662 ? 3.285 -18.086 -8.788 1.00 97.81 662 ASP A N 1
ATOM 5348 C CA . ASP A 1 662 ? 2.360 -19.225 -8.731 1.00 97.81 662 ASP A CA 1
ATOM 5349 C C . ASP A 1 662 ? 2.433 -20.065 -10.021 1.00 97.81 662 ASP A C 1
ATOM 5351 O O . ASP A 1 662 ? 3.044 -19.666 -11.016 1.00 97.81 662 ASP A O 1
ATOM 5355 N N . LEU A 1 663 ? 1.818 -21.248 -10.017 1.00 95.81 663 LEU A N 1
ATOM 5356 C CA . LEU A 1 663 ? 1.635 -22.063 -11.218 1.00 95.81 663 LEU A CA 1
ATOM 5357 C C . LEU A 1 663 ? 0.729 -21.342 -12.218 1.00 95.81 663 LEU A C 1
ATOM 5359 O O . LEU A 1 663 ? -0.244 -20.692 -11.839 1.00 95.81 663 LEU A O 1
ATOM 5363 N N . ASN A 1 664 ? 0.997 -21.527 -13.511 1.00 93.56 664 ASN A N 1
ATOM 5364 C CA . ASN A 1 664 ? 0.200 -20.909 -14.573 1.00 93.56 664 ASN A CA 1
ATOM 5365 C C . ASN A 1 664 ? -1.305 -21.244 -14.458 1.00 93.56 664 ASN A C 1
ATOM 5367 O O . ASN A 1 664 ? -2.147 -20.368 -14.629 1.00 93.56 664 ASN A O 1
ATOM 5371 N N . GLU A 1 665 ? -1.643 -22.478 -14.067 1.00 92.88 665 GLU A N 1
ATOM 5372 C CA . GLU A 1 665 ? -3.026 -22.936 -13.845 1.00 92.88 665 GLU A CA 1
ATOM 5373 C C . GLU A 1 665 ? -3.747 -22.245 -12.671 1.00 92.88 665 GLU A C 1
ATOM 5375 O O . GLU A 1 665 ? -4.978 -22.249 -12.600 1.00 92.88 665 GLU A O 1
ATOM 5380 N N . ASN A 1 666 ? -2.995 -21.616 -11.764 1.00 96.75 666 ASN A N 1
ATOM 5381 C CA . ASN A 1 666 ? -3.535 -20.831 -10.657 1.00 96.75 666 ASN A CA 1
ATOM 5382 C C . ASN A 1 666 ? -3.722 -19.350 -11.008 1.00 96.75 666 ASN A C 1
ATOM 5384 O O . ASN A 1 666 ? -4.321 -18.616 -10.219 1.00 96.75 666 ASN A O 1
ATOM 5388 N N . ILE A 1 667 ? -3.278 -18.910 -12.188 1.00 97.69 667 ILE A N 1
ATOM 5389 C CA . ILE A 1 667 ? -3.493 -17.550 -12.676 1.00 97.69 667 ILE A CA 1
ATOM 5390 C C . ILE A 1 667 ? -4.830 -17.499 -13.419 1.00 97.69 667 ILE A C 1
ATOM 5392 O O . ILE A 1 667 ? -5.051 -18.166 -14.430 1.00 97.69 667 ILE A O 1
ATOM 5396 N N . VAL A 1 668 ? -5.745 -16.668 -12.927 1.00 97.75 668 VAL A N 1
ATOM 5397 C CA . VAL A 1 668 ? -7.051 -16.467 -13.553 1.00 97.75 668 VAL A CA 1
ATOM 5398 C C . VAL A 1 668 ? -6.870 -15.671 -14.831 1.00 97.75 668 VAL A C 1
ATOM 5400 O O . VAL A 1 668 ? -6.371 -14.545 -14.814 1.00 97.75 668 VAL A O 1
ATOM 5403 N N . THR A 1 669 ? -7.347 -16.234 -15.935 1.00 95.81 669 THR A N 1
ATOM 5404 C CA . THR A 1 669 ? -7.399 -15.532 -17.212 1.00 95.81 669 THR A CA 1
ATOM 5405 C C . THR A 1 669 ? -8.632 -14.634 -17.274 1.00 95.81 669 THR A C 1
ATOM 5407 O O . THR A 1 669 ? -9.765 -15.116 -17.287 1.00 95.81 669 THR A O 1
ATOM 5410 N N . MET A 1 670 ? -8.423 -13.323 -17.359 1.00 95.19 670 MET A N 1
ATOM 5411 C CA . MET A 1 670 ? -9.486 -12.351 -17.598 1.00 95.19 670 MET A CA 1
ATOM 5412 C C . MET A 1 670 ? -9.857 -12.339 -19.078 1.00 95.19 670 MET A C 1
ATOM 5414 O O . MET A 1 670 ? -9.006 -12.129 -19.948 1.00 95.19 670 MET A O 1
ATOM 5418 N N . ASN A 1 671 ? -11.143 -12.527 -19.375 1.00 93.12 671 ASN A N 1
ATOM 5419 C CA . ASN A 1 671 ? -11.634 -12.287 -20.723 1.00 93.12 671 ASN A CA 1
ATOM 5420 C C . ASN A 1 671 ? -11.749 -10.778 -20.969 1.00 93.12 671 ASN A C 1
ATOM 5422 O O . ASN A 1 671 ? -12.273 -10.038 -20.139 1.00 93.12 671 ASN A O 1
ATOM 5426 N N . GLY A 1 672 ? -11.267 -10.333 -22.119 1.00 92.25 672 GLY A N 1
ATOM 5427 C CA . GLY A 1 672 ? -11.199 -8.930 -22.476 1.00 92.25 672 GLY A CA 1
ATOM 5428 C C . GLY A 1 672 ? -10.923 -8.729 -23.951 1.00 92.25 672 GLY A C 1
ATOM 5429 O O . GLY A 1 672 ? -10.455 -9.637 -24.660 1.00 92.25 672 GLY A O 1
ATOM 5430 N N . SER A 1 673 ? -11.207 -7.510 -24.390 1.00 90.69 673 SER A N 1
ATOM 5431 C CA . SER A 1 673 ? -10.941 -7.049 -25.743 1.00 90.69 673 SER A CA 1
ATOM 5432 C C . SER A 1 673 ? -9.754 -6.101 -25.736 1.00 90.69 673 SER A C 1
ATOM 5434 O O . SER A 1 673 ? -9.777 -5.068 -25.074 1.00 90.69 673 SER A O 1
ATOM 5436 N N . TYR A 1 674 ? -8.722 -6.458 -26.496 1.00 89.44 674 TYR A N 1
ATOM 5437 C CA . TYR A 1 674 ? -7.523 -5.651 -26.655 1.00 89.44 674 TYR A CA 1
ATOM 5438 C C . TYR A 1 674 ? -7.437 -5.139 -28.101 1.00 89.44 674 TYR A C 1
ATOM 5440 O O . TYR A 1 674 ? -7.272 -5.906 -29.047 1.00 89.44 674 TYR A O 1
ATOM 5448 N N . LEU A 1 675 ? -7.565 -3.828 -28.261 1.00 90.62 675 LEU A N 1
ATOM 5449 C CA . LEU A 1 675 ? -7.699 -3.064 -29.491 1.00 90.62 675 LEU A CA 1
ATOM 5450 C C . LEU A 1 675 ? -6.451 -2.218 -29.691 1.00 90.62 675 LEU A C 1
ATOM 5452 O O . LEU A 1 675 ? -6.099 -1.378 -28.860 1.00 90.62 675 LEU A O 1
ATOM 5456 N N . TRP A 1 676 ? -5.803 -2.416 -30.828 1.00 86.88 676 TRP A N 1
ATOM 5457 C CA . TRP A 1 676 ? -4.571 -1.725 -31.170 1.00 86.88 676 TRP A CA 1
ATOM 5458 C C . TRP A 1 676 ? -4.528 -1.392 -32.658 1.00 86.88 676 TRP A C 1
ATOM 5460 O O . TRP A 1 676 ? -5.352 -1.874 -33.434 1.00 86.88 676 TRP A O 1
ATOM 5470 N N . TYR A 1 677 ? -3.611 -0.513 -33.061 1.00 86.38 677 TYR A N 1
ATOM 5471 C CA . TYR A 1 677 ? -3.554 0.021 -34.426 1.00 86.38 677 TYR A CA 1
ATOM 5472 C C . TYR A 1 677 ? -4.938 0.483 -34.928 1.00 86.38 677 TYR A C 1
ATOM 5474 O O . TYR A 1 677 ? -5.575 1.329 -34.300 1.00 86.38 677 TYR A O 1
ATOM 5482 N N . GLN A 1 678 ? -5.408 -0.070 -36.048 1.00 86.31 678 GLN A N 1
ATOM 5483 C CA . GLN A 1 678 ? -6.687 0.272 -36.667 1.00 86.31 678 GLN A CA 1
ATOM 5484 C C . GLN A 1 678 ? -7.892 -0.303 -35.905 1.00 86.31 678 GLN A C 1
ATOM 5486 O O . GLN A 1 678 ? -8.973 0.281 -35.973 1.00 86.31 678 GLN A O 1
ATOM 5491 N N . ASP A 1 679 ? -7.710 -1.376 -35.121 1.00 88.06 679 ASP A N 1
ATOM 5492 C CA . ASP A 1 679 ? -8.790 -1.985 -34.328 1.00 88.06 679 ASP A CA 1
ATOM 5493 C C . ASP A 1 679 ? -9.306 -1.029 -33.244 1.00 88.06 679 ASP A C 1
ATOM 5495 O O . ASP A 1 679 ? -10.449 -1.151 -32.805 1.00 88.06 679 ASP A O 1
ATOM 5499 N N . ARG A 1 680 ? -8.510 -0.018 -32.863 1.00 88.56 680 ARG A N 1
ATOM 5500 C CA . ARG A 1 680 ? -8.941 1.056 -31.956 1.00 88.56 680 ARG A CA 1
ATOM 5501 C C . ARG A 1 680 ? -10.148 1.825 -32.472 1.00 88.56 680 ARG A C 1
ATOM 5503 O O . ARG A 1 680 ? -10.931 2.298 -31.663 1.00 88.56 680 ARG A O 1
ATOM 5510 N N . ASN A 1 681 ? -10.333 1.921 -33.788 1.00 88.38 681 ASN A N 1
ATOM 5511 C CA . ASN A 1 681 ? -11.492 2.594 -34.381 1.00 88.38 681 ASN A CA 1
ATOM 5512 C C . ASN A 1 681 ? -12.759 1.723 -34.343 1.00 88.38 681 ASN A C 1
ATOM 5514 O O . ASN A 1 681 ? -13.850 2.205 -34.632 1.00 88.38 681 ASN A O 1
ATOM 5518 N N . LEU A 1 682 ? -12.630 0.442 -33.983 1.00 90.25 682 LEU A N 1
ATOM 5519 C CA . LEU A 1 682 ? -13.717 -0.537 -33.960 1.00 90.25 682 LEU A CA 1
ATOM 5520 C C . LEU A 1 682 ? -14.272 -0.764 -32.546 1.00 90.25 682 LEU A C 1
ATOM 5522 O O . LEU A 1 682 ? -14.954 -1.762 -32.312 1.00 90.25 682 LEU A O 1
ATOM 5526 N N . TYR A 1 683 ? -14.010 0.147 -31.603 1.00 90.44 683 TYR A N 1
ATOM 5527 C CA . TYR A 1 683 ? -14.397 0.002 -30.196 1.00 90.44 683 TYR A CA 1
ATOM 5528 C C . TYR A 1 683 ? -15.887 -0.319 -30.003 1.00 90.44 683 TYR A C 1
ATOM 5530 O O . TYR A 1 683 ? -16.226 -1.171 -29.192 1.00 90.44 683 TYR A O 1
ATOM 5538 N N . GLN A 1 684 ? -16.789 0.265 -30.798 1.00 89.81 684 GLN A N 1
ATOM 5539 C CA . GLN A 1 684 ? -18.231 -0.007 -30.698 1.00 89.81 684 GLN A CA 1
ATOM 5540 C C . GLN A 1 684 ? -18.605 -1.442 -31.092 1.00 89.81 684 GLN A C 1
ATOM 5542 O O . GLN A 1 684 ? -19.538 -2.017 -30.533 1.00 89.81 684 GLN A O 1
ATOM 5547 N N . LEU A 1 685 ? -17.889 -2.001 -32.072 1.00 90.31 685 LEU A N 1
ATOM 5548 C CA . LEU A 1 685 ? -18.111 -3.352 -32.591 1.00 90.31 685 LEU A CA 1
ATOM 5549 C C . LEU A 1 685 ? -17.453 -4.411 -31.708 1.00 90.31 685 LEU A C 1
ATOM 5551 O O . LEU A 1 685 ? -17.912 -5.548 -31.666 1.00 90.31 685 LEU A O 1
ATOM 5555 N N . LYS A 1 686 ? -16.351 -4.048 -31.047 1.00 91.31 686 LYS A N 1
ATOM 5556 C CA . LYS A 1 686 ? -15.563 -4.954 -30.210 1.00 91.31 686 LYS A CA 1
ATOM 5557 C C . LYS A 1 686 ? -15.962 -4.921 -28.741 1.00 91.31 686 LYS A C 1
ATOM 5559 O O . LYS A 1 686 ? -15.685 -5.883 -28.037 1.00 91.31 686 LYS A O 1
ATOM 5564 N N . TYR A 1 687 ? -16.620 -3.857 -28.285 1.00 92.00 687 TYR A N 1
ATOM 5565 C CA . TYR A 1 687 ? -17.121 -3.785 -26.922 1.00 92.00 687 TYR A CA 1
ATOM 5566 C C . TYR A 1 687 ? -18.152 -4.884 -26.651 1.00 92.00 687 TYR A C 1
ATOM 5568 O O . TYR A 1 687 ? -19.144 -5.027 -27.371 1.00 92.00 687 TYR A O 1
ATOM 5576 N N . ASN A 1 688 ? -17.924 -5.611 -25.562 1.00 91.00 688 ASN A N 1
ATOM 5577 C CA . ASN A 1 688 ? -18.793 -6.658 -25.058 1.00 91.00 688 ASN A CA 1
ATOM 5578 C C . ASN A 1 688 ? -18.937 -6.489 -23.541 1.00 91.00 688 ASN A C 1
ATOM 5580 O O . ASN A 1 688 ? -17.947 -6.563 -22.816 1.00 91.00 688 ASN A O 1
ATOM 5584 N N . TYR A 1 689 ? -20.155 -6.294 -23.037 1.00 88.81 689 TYR A N 1
ATOM 5585 C CA . TYR A 1 689 ? -20.394 -6.170 -21.596 1.00 88.81 689 TYR A CA 1
ATOM 5586 C C . TYR A 1 689 ? -20.039 -7.397 -20.767 1.00 88.81 689 TYR A C 1
ATOM 5588 O O . TYR A 1 689 ? -19.942 -7.264 -19.551 1.00 88.81 689 TYR A O 1
ATOM 5596 N N . LYS A 1 690 ? -19.908 -8.582 -21.375 1.00 89.81 690 LYS A N 1
ATOM 5597 C CA . LYS A 1 690 ? -19.503 -9.808 -20.668 1.00 89.81 690 LYS A CA 1
ATOM 5598 C C . LYS A 1 690 ? -17.991 -9.904 -20.477 1.00 89.81 690 LYS A C 1
ATOM 5600 O O . LYS A 1 690 ? -17.528 -10.737 -19.707 1.00 89.81 690 LYS A O 1
ATOM 5605 N N . ASP A 1 691 ? -17.220 -9.087 -21.188 1.00 93.56 691 ASP A N 1
ATOM 5606 C CA . ASP A 1 691 ? -15.776 -9.008 -20.990 1.00 93.56 691 ASP A CA 1
ATOM 5607 C C . ASP A 1 691 ? -15.481 -8.275 -19.670 1.00 93.56 691 ASP A C 1
ATOM 5609 O O . ASP A 1 691 ? -16.236 -7.393 -19.264 1.00 93.56 691 ASP A O 1
ATOM 5613 N N . ILE A 1 692 ? -14.377 -8.594 -18.993 1.00 95.00 692 ILE A N 1
ATOM 5614 C CA . ILE A 1 692 ? -13.926 -7.856 -17.802 1.00 95.00 692 ILE A CA 1
ATOM 5615 C C . ILE A 1 692 ? -13.505 -6.436 -18.190 1.00 95.00 692 ILE A C 1
ATOM 5617 O O . ILE A 1 692 ? -13.821 -5.477 -17.488 1.00 95.00 692 ILE A O 1
ATOM 5621 N N . TYR A 1 693 ? -12.816 -6.290 -19.320 1.00 95.69 693 TYR A N 1
ATOM 5622 C CA . TYR A 1 693 ? -12.257 -5.015 -19.748 1.00 95.69 693 TYR A CA 1
ATOM 5623 C C . TYR A 1 693 ? -12.228 -4.863 -21.271 1.00 95.69 693 TYR A C 1
ATOM 5625 O O . TYR A 1 693 ? -12.263 -5.839 -22.027 1.00 95.69 693 TYR A O 1
ATOM 5633 N N . MET A 1 694 ? -12.098 -3.614 -21.711 1.00 95.38 694 MET A N 1
ATOM 5634 C CA . MET A 1 694 ? -11.735 -3.253 -23.074 1.00 95.38 694 MET A CA 1
ATOM 5635 C C . MET A 1 694 ? -10.597 -2.234 -23.043 1.00 95.38 694 MET A C 1
ATOM 5637 O O . MET A 1 694 ? -10.723 -1.165 -22.453 1.00 95.38 694 MET A O 1
ATOM 5641 N N . HIS A 1 695 ? -9.506 -2.549 -23.721 1.00 93.50 695 HIS A N 1
ATOM 5642 C CA . HIS A 1 695 ? -8.370 -1.661 -23.935 1.00 93.50 695 HIS A CA 1
ATOM 5643 C C . HIS A 1 695 ? -8.108 -1.561 -25.445 1.00 93.50 695 HIS A C 1
ATOM 5645 O O . HIS A 1 695 ? -8.425 -2.501 -26.150 1.00 93.50 695 HIS A O 1
ATOM 5651 N N . SER A 1 696 ? -7.565 -0.492 -26.023 1.00 90.88 696 SER A N 1
ATOM 5652 C CA . SER A 1 696 ? -7.424 0.838 -25.425 1.00 90.88 696 SER A CA 1
ATOM 5653 C C . SER A 1 696 ? -8.665 1.689 -25.704 1.00 90.88 696 SER A C 1
ATOM 5655 O O . SER A 1 696 ? -9.151 1.712 -26.836 1.00 90.88 696 SER A O 1
ATOM 5657 N N . MET A 1 697 ? -9.107 2.465 -24.723 1.00 89.81 697 MET A N 1
ATOM 5658 C CA . MET A 1 697 ? -10.126 3.503 -24.822 1.00 89.81 697 MET A CA 1
ATOM 5659 C C . MET A 1 697 ? -9.614 4.777 -24.142 1.00 89.81 697 MET A C 1
ATOM 5661 O O . MET A 1 697 ? -9.778 4.974 -22.942 1.00 89.81 697 MET A O 1
ATOM 5665 N N . LYS A 1 698 ? -9.004 5.678 -24.917 1.00 88.94 698 LYS A N 1
ATOM 5666 C CA . LYS A 1 698 ? -8.511 6.954 -24.382 1.00 88.94 698 LYS A CA 1
ATOM 5667 C C . LYS A 1 698 ? -9.676 7.901 -24.107 1.00 88.94 698 LYS A C 1
ATOM 5669 O O . LYS A 1 698 ? -10.262 8.448 -25.040 1.00 88.94 698 LYS A O 1
ATOM 5674 N N . LEU A 1 699 ? -9.980 8.137 -22.832 1.00 89.12 699 LEU A N 1
ATOM 5675 C CA . LEU A 1 699 ? -11.143 8.933 -22.424 1.00 89.12 699 LEU A CA 1
ATOM 5676 C C . LEU A 1 699 ? -11.085 10.387 -22.906 1.00 89.12 699 LEU A C 1
ATOM 5678 O O . LEU A 1 699 ? -12.091 10.894 -23.388 1.00 89.12 699 LEU A O 1
ATOM 5682 N N . ALA A 1 700 ? -9.925 11.048 -22.839 1.00 88.19 700 ALA A N 1
ATOM 5683 C CA . ALA A 1 700 ? -9.795 12.457 -23.231 1.00 88.19 700 ALA A CA 1
ATOM 5684 C C . ALA A 1 700 ? -10.239 12.716 -24.688 1.00 88.19 700 ALA A C 1
ATOM 5686 O O . ALA A 1 700 ? -11.155 13.514 -24.890 1.00 88.19 700 ALA A O 1
ATOM 5687 N N . PRO A 1 701 ? -9.669 12.039 -25.709 1.00 89.06 701 PRO A N 1
ATOM 5688 C CA . PRO A 1 701 ? -10.143 12.197 -27.081 1.00 89.06 701 PRO A CA 1
ATOM 5689 C C . PRO A 1 701 ? -11.546 11.616 -27.290 1.00 89.06 701 PRO A C 1
ATOM 5691 O O . PRO A 1 701 ? -12.293 12.151 -28.099 1.00 89.06 701 PRO A O 1
ATOM 5694 N N . CYS A 1 702 ? -11.934 10.565 -26.558 1.00 89.62 702 CYS A N 1
ATOM 5695 C CA . CYS A 1 702 ? -13.272 9.985 -26.673 1.00 89.62 702 CYS A CA 1
ATOM 5696 C C . CYS A 1 702 ? -14.376 10.969 -26.266 1.00 89.62 702 CYS A C 1
ATOM 5698 O O . CYS A 1 702 ? -15.398 11.058 -26.931 1.00 89.62 702 CYS A O 1
ATOM 5700 N N . ILE A 1 703 ? -14.175 11.731 -25.191 1.00 87.94 703 ILE A N 1
ATOM 5701 C CA . ILE A 1 703 ? -15.167 12.700 -24.705 1.00 87.94 703 ILE A CA 1
ATOM 5702 C C . ILE A 1 703 ? -15.267 13.909 -25.645 1.00 87.94 703 ILE A C 1
ATOM 5704 O O . ILE A 1 703 ? -16.340 14.490 -25.775 1.00 87.94 703 ILE A O 1
ATOM 5708 N N . ALA A 1 704 ? -14.174 14.264 -26.326 1.00 88.75 704 ALA A N 1
ATOM 5709 C CA . ALA A 1 704 ? -14.172 15.307 -27.351 1.00 88.75 704 ALA A CA 1
ATOM 5710 C C . ALA A 1 704 ? -14.818 14.858 -28.680 1.00 88.75 704 ALA A C 1
ATOM 5712 O O . ALA A 1 704 ? -15.267 15.700 -29.456 1.00 88.75 704 ALA A O 1
ATOM 5713 N N . ASP A 1 705 ? -14.872 13.550 -28.950 1.00 91.50 705 ASP A N 1
ATOM 5714 C CA . ASP A 1 705 ? -15.512 12.975 -30.133 1.00 91.50 705 ASP A CA 1
ATOM 5715 C C . ASP A 1 705 ? -16.981 12.623 -29.857 1.00 91.50 705 ASP A C 1
ATOM 5717 O O . ASP A 1 705 ? -17.288 11.733 -29.067 1.00 91.50 705 ASP A O 1
ATOM 5721 N N . ALA A 1 706 ? -17.913 13.269 -30.562 1.00 91.00 706 ALA A N 1
ATOM 5722 C CA . ALA A 1 706 ? -19.349 13.066 -30.351 1.00 91.00 706 ALA A CA 1
ATOM 5723 C C . ALA A 1 706 ? -19.787 11.597 -30.518 1.00 91.00 706 ALA A C 1
ATOM 5725 O O . ALA A 1 706 ? -20.707 11.137 -29.838 1.00 91.00 706 ALA A O 1
ATOM 5726 N N . THR A 1 707 ? -19.128 10.842 -31.402 1.00 91.69 707 THR A N 1
ATOM 5727 C CA . THR A 1 707 ? -19.452 9.431 -31.656 1.00 91.69 707 THR A CA 1
ATOM 5728 C C . THR A 1 707 ? -19.016 8.542 -30.489 1.00 91.69 707 THR A C 1
ATOM 5730 O O . THR A 1 707 ? -19.788 7.695 -30.027 1.00 91.69 707 THR A O 1
ATOM 5733 N N . CYS A 1 708 ? -17.811 8.759 -29.968 1.00 91.44 708 CYS A N 1
ATOM 5734 C CA . CYS A 1 708 ? -17.268 8.025 -28.835 1.00 91.44 708 CYS A CA 1
ATOM 5735 C C . CYS A 1 708 ? -17.944 8.418 -27.517 1.00 91.44 708 CYS A C 1
ATOM 5737 O O . CYS A 1 708 ? -18.354 7.541 -26.753 1.00 91.44 708 CYS A O 1
ATOM 5739 N N . GLN A 1 709 ? -18.182 9.712 -27.290 1.00 91.12 709 GLN A N 1
ATOM 5740 C CA . GLN A 1 709 ? -18.965 10.200 -26.156 1.00 91.12 709 GLN A CA 1
ATOM 5741 C C . GLN A 1 709 ? -20.361 9.565 -26.141 1.00 91.12 709 GLN A C 1
ATOM 5743 O O . GLN A 1 709 ? -20.801 9.060 -25.107 1.00 91.12 709 GLN A O 1
ATOM 5748 N N . LYS A 1 710 ? -21.041 9.513 -27.297 1.00 90.81 710 LYS A N 1
ATOM 5749 C CA . LYS A 1 710 ? -22.339 8.841 -27.431 1.00 90.81 710 LYS A CA 1
ATOM 5750 C C . LYS A 1 710 ? -22.249 7.362 -27.060 1.00 90.81 710 LYS A C 1
ATOM 5752 O O . LYS A 1 710 ? -23.105 6.883 -26.322 1.00 90.81 710 LYS A O 1
ATOM 5757 N N . PHE A 1 711 ? -21.218 6.647 -27.511 1.00 91.69 711 PHE A N 1
ATOM 5758 C CA . PHE A 1 711 ? -20.987 5.256 -27.110 1.00 91.69 711 PHE A CA 1
ATOM 5759 C C . PHE A 1 711 ? -20.848 5.112 -25.586 1.00 91.69 711 PHE A C 1
ATOM 5761 O O . PHE A 1 711 ? -21.558 4.301 -24.988 1.00 91.69 711 PHE A O 1
ATOM 5768 N N . ILE A 1 712 ? -20.007 5.926 -24.939 1.00 91.06 712 ILE A N 1
ATOM 5769 C CA . ILE A 1 712 ? -19.821 5.860 -23.483 1.00 91.06 712 ILE A CA 1
ATOM 5770 C C . ILE A 1 712 ? -21.138 6.149 -22.751 1.00 91.06 712 ILE A C 1
ATOM 5772 O O . ILE A 1 712 ? -21.543 5.366 -21.893 1.00 91.06 712 ILE A O 1
ATOM 5776 N N . CYS A 1 713 ? -21.844 7.215 -23.128 1.00 89.94 713 CYS A N 1
ATOM 5777 C CA . CYS A 1 713 ? -23.068 7.664 -22.461 1.00 89.94 713 CYS A CA 1
ATOM 5778 C C . CYS A 1 713 ? -24.296 6.783 -22.716 1.00 89.94 713 CYS A C 1
ATOM 5780 O O . CYS A 1 713 ? -25.187 6.706 -21.868 1.00 89.94 713 CYS A O 1
ATOM 5782 N N . GLN A 1 714 ? -24.374 6.123 -23.873 1.00 87.69 714 GLN A N 1
ATOM 5783 C CA . GLN A 1 714 ? -25.545 5.328 -24.253 1.00 87.69 714 GLN A CA 1
ATOM 5784 C C . GLN A 1 714 ? -25.356 3.826 -24.066 1.00 87.69 714 GLN A C 1
ATOM 5786 O O . GLN A 1 714 ? -26.358 3.126 -23.945 1.00 87.69 714 GLN A O 1
ATOM 5791 N N . ARG A 1 715 ? -24.115 3.325 -24.024 1.00 87.56 715 ARG A N 1
ATOM 5792 C CA . ARG A 1 715 ? -23.847 1.883 -23.940 1.00 87.56 715 ARG A CA 1
ATOM 5793 C C . ARG A 1 715 ? -23.113 1.464 -22.675 1.00 87.56 715 ARG A C 1
ATOM 5795 O O . ARG A 1 715 ? -23.508 0.483 -22.064 1.00 87.56 715 ARG A O 1
ATOM 5802 N N . TYR A 1 716 ? -22.087 2.202 -22.261 1.00 90.12 716 TYR A N 1
ATOM 5803 C CA . TYR A 1 716 ? -21.257 1.800 -21.123 1.00 90.12 716 TYR A CA 1
ATOM 5804 C C . TYR A 1 716 ? -21.793 2.309 -19.778 1.00 90.12 716 TYR A C 1
ATOM 5806 O O . TYR A 1 716 ? -22.134 1.525 -18.892 1.00 90.12 716 TYR A O 1
ATOM 5814 N N . ILE A 1 717 ? -21.927 3.630 -19.638 1.00 89.19 717 ILE A N 1
ATOM 5815 C CA . ILE A 1 717 ? -22.399 4.298 -18.419 1.00 89.19 717 ILE A CA 1
ATOM 5816 C C . ILE A 1 717 ? -23.749 3.750 -17.928 1.00 89.19 717 ILE A C 1
ATOM 5818 O O . ILE A 1 717 ? -23.865 3.464 -16.736 1.00 89.19 717 ILE A O 1
ATOM 5822 N N . PRO A 1 718 ? -24.757 3.516 -18.790 1.00 85.62 718 PRO A N 1
ATOM 5823 C CA . PRO A 1 718 ? -26.018 2.932 -18.346 1.00 85.62 718 PRO A CA 1
ATOM 5824 C C . PRO A 1 718 ? -25.856 1.584 -17.646 1.00 85.62 718 PRO A C 1
ATOM 5826 O O . PRO A 1 718 ? -26.620 1.277 -16.739 1.00 85.62 718 PRO A O 1
ATOM 5829 N N . CYS A 1 719 ? -24.857 0.785 -18.023 1.00 85.38 719 CYS A N 1
ATOM 5830 C CA . CYS A 1 719 ? -24.606 -0.512 -17.403 1.00 85.38 719 CYS A CA 1
ATOM 5831 C C . CYS A 1 719 ? -23.888 -0.397 -16.045 1.00 85.38 719 CYS A C 1
ATOM 5833 O O . CYS A 1 719 ? -24.134 -1.233 -15.171 1.00 85.38 719 CYS A O 1
ATOM 5835 N N . LEU A 1 720 ? -23.116 0.677 -15.808 1.00 83.56 720 LEU A N 1
ATOM 5836 C CA . LEU A 1 720 ? -22.584 1.017 -14.478 1.00 83.56 720 LEU A CA 1
ATOM 5837 C C . LEU A 1 720 ? -23.702 1.378 -13.491 1.00 83.56 720 LEU A C 1
ATOM 5839 O O . LEU A 1 720 ? -23.640 1.003 -12.326 1.00 83.56 720 LEU A O 1
ATOM 5843 N N . TYR A 1 721 ? -24.729 2.097 -13.949 1.00 75.88 721 TYR A N 1
ATOM 5844 C CA . TYR A 1 721 ? -25.773 2.637 -13.067 1.00 75.88 721 TYR A CA 1
ATOM 5845 C C . TYR A 1 721 ? -27.111 1.894 -13.145 1.00 75.88 721 TYR A C 1
ATOM 5847 O O . TYR A 1 721 ? -28.042 2.247 -12.424 1.00 75.88 721 TYR A O 1
ATOM 5855 N N . SER A 1 722 ? -27.212 0.863 -13.989 1.00 65.50 722 SER A N 1
ATOM 5856 C CA . SER A 1 722 ? -28.377 -0.026 -14.037 1.00 65.50 722 SER A CA 1
ATOM 5857 C C . SER A 1 722 ? -28.519 -0.782 -12.714 1.00 65.50 722 SER A C 1
ATOM 5859 O O . SER A 1 722 ? -27.582 -1.453 -12.268 1.00 65.50 722 SER A O 1
ATOM 5861 N N . SER A 1 723 ? -29.681 -0.602 -12.080 1.00 49.41 723 SER A N 1
ATOM 5862 C CA . SER A 1 723 ? -30.102 -1.239 -10.829 1.00 49.41 723 SER A CA 1
ATOM 5863 C C . SER A 1 723 ? -30.476 -2.693 -11.035 1.00 49.41 723 SER A C 1
ATOM 5865 O O . SER A 1 723 ? -31.322 -2.934 -11.929 1.00 49.41 723 SER A O 1
#

Organism: Lottia gigantea (NCBI:txid225164)

pLDDT: mean 76.79, std 22.28, range [21.47, 98.81]

Solvent-accessible surface area (backbone atoms only — not comparable to full-atom values): 41613 Å² total; per-residue (Å²): 140,81,86,86,78,86,88,80,93,79,84,96,85,76,83,91,84,79,85,86,79,91,83,90,78,90,85,76,92,73,63,62,67,57,52,56,51,50,51,53,50,50,53,52,52,50,52,54,50,49,51,54,50,48,53,50,51,49,51,53,47,55,68,73,63,73,78,82,73,96,64,92,75,88,80,87,75,88,88,79,93,79,80,75,76,80,69,69,66,60,77,70,85,70,45,44,78,45,52,62,89,65,81,46,74,69,60,57,62,70,49,69,86,54,84,84,63,40,36,40,34,40,28,61,66,77,68,80,81,78,68,99,47,99,75,60,76,61,68,57,72,52,51,53,55,53,49,39,48,63,63,57,37,44,28,40,34,34,33,66,40,75,86,55,46,80,76,47,56,82,74,57,80,88,52,71,64,31,56,22,34,40,50,67,45,53,53,94,67,57,51,74,50,61,55,35,31,49,64,95,79,69,50,78,72,60,62,74,50,64,25,41,31,34,48,54,85,35,74,41,43,46,30,38,30,52,38,43,44,71,79,68,47,61,95,92,59,69,71,85,39,47,23,56,37,31,48,24,36,35,70,37,80,98,50,74,70,70,53,60,77,50,51,17,36,30,30,53,82,41,59,78,71,70,45,81,55,49,76,94,46,41,55,59,50,35,34,50,44,52,61,54,28,51,43,54,72,41,48,54,30,40,37,40,43,39,83,65,86,72,79,70,73,69,72,80,71,51,71,67,60,53,51,54,52,49,54,56,55,71,71,59,75,68,64,87,91,58,54,46,71,55,37,53,53,51,50,40,50,50,36,30,77,70,73,71,38,58,68,66,46,39,50,41,43,55,53,41,52,56,48,40,52,73,50,66,50,76,81,50,74,66,46,75,92,79,67,71,76,89,78,75,76,80,67,34,50,30,37,56,52,31,46,51,85,57,76,79,49,65,68,55,47,51,63,62,44,37,86,80,25,79,91,50,67,42,63,53,80,73,87,72,69,89,58,76,57,67,70,72,67,39,70,48,34,36,40,38,37,32,41,44,49,67,87,59,63,86,40,51,70,58,50,47,64,71,42,33,70,35,24,32,33,54,34,37,25,31,30,58,61,68,61,46,48,66,48,45,71,72,65,79,59,90,65,24,37,38,35,45,100,53,77,72,34,43,49,53,58,52,52,52,38,54,55,51,38,30,39,47,65,39,57,23,41,35,42,34,31,66,31,49,44,68,39,69,74,51,57,78,78,56,66,65,87,36,39,35,36,56,70,79,72,35,83,47,46,73,87,52,80,66,44,67,21,90,79,85,48,80,58,32,66,63,50,67,41,76,35,17,50,62,11,44,53,49,26,51,51,51,42,56,59,40,31,78,76,36,68,71,40,33,52,27,52,50,38,24,24,66,65,63,73,38,88,59,44,46,31,32,36,83,60,58,48,37,35,46,19,44,90,49,39,65,59,48,39,55,52,50,51,48,29,53,78,34,46,25,28,30,34,35,40,53,52,32,51,52,29,21,74,43,59,63,90,57,45,42,68,46,53,61,40,82,35,55,84,74,49,41,81,39,49,82,79,62,62,53,89,89,25,42,34,38,32,55,44,56,53,64,67,28,63,74,31,71,71,48,31,46,45,43,25,36,54,49,50,18,53,76,68,49,79

Mean predicted aligned error: 13.15 Å

Sequence (723 aa):
MVPVSFLSCSSPLMNLNKLLVTISAPGVGTYFTKVKMLINIICRHWWYWFKLISVAVISLLIINSMTILDNYDIITVPASTDDKQTRRIAAKDNWIIMDNTDININHMKLLDDRQDWSALVMDTTKSRKTLKCNNCRSRESMDGVLEAIKNNAKFIYYSDNAFTVEEELPKLKLTPLFYGMDYTGNASSFNIEAHFKNSHKASAVSQNLNSHYRLGGLKTPMIQTFVPEEMLLNAGESTENIDKQAPPIILPKDYYHPFSLKGTLYFYDTFWALAPVDMQYYTVWSMMIEKLLEELASEVGFMAPRKARSLVRYEQMNTQKILEITTVLNQWICLPGAPFFKCIELLSYHMTTAGQFPDEASGMIKNFIKTLTRVGYKEPARVFPNLPRPFVPPLNQIIYWPAARVDRSLSKMNMSIAPMCVGGTGTCQEVGRTNGGKIPTYDNLLLVVVFNRPGHYGVVDYLERMYRPFFPQMIYCGHDMNNFLSIYNLLNKKLSFIEVDFNLGQYGYECLQKAMQMNFDVDGYIHLSDDVLLNVWNVAELPKDKLWFQKNMRIAHFIMHVVPDIWKHPHWGPWTTVYGRTAAKAAIASLINLSYLETRAKEFMFMLSTNVGGFDRVYYEASDIFYVPKRFAQDFIYFASVFDAAHVHLEIAVPTIFNGLDLNENIVTMNGSYLWYQDRNLYQLKYNYKDIYMHSMKLAPCIADATCQKFICQRYIPCLYSS

Nearest PDB structures (foldseek):
  3lou-assembly1_A  TM=2.952E-01  e=3.321E+00  Burkholderia mallei ATCC 23344
  3tov-assembly2_B  TM=2.223E-01  e=2.126E+00  Veillonella parvula DSM 2008

Radius of gyration: 32.0 Å; Cα contacts (8 Å, |Δi|>4): 1086; chains: 1; bounding box: 98×77×82 Å

InterPro domains:
  IPR005049 STELLO-like [PF03385] (444-539)
  IPR005049 STELLO-like [PTHR31362] (444-714)

Secondary structure (DSSP, 8-state):
-PPPPPPP---S---S-S-----------SSHHHHHHHHHHHHHHHHHHHHHHHHHHHHHHHHHH-----S---------SS--SGGGSTTSTTEEEEEGGG--HHHHHHHTTSS---EEEEE-SGGGGT---SSS--HHHHHHHHHHHHTT-SEEEE-S-GGGHHHHGGGS--SSEE-SEEE-S-GGG--HHHHHB--TT--HHHHHHS-EEEE--EEPPSEEEEEEGGGS--TT--GGGB-TTPPPEEPPTT------SSSEEEEGGGGGGG----GGGHHHHHHHHHHHHGGGT--EEEEEEE--SS--------HHHHHHHHHHHHH--PPTT--HHHHHHHHHHHHHHTTSS-HHHHHHHHHHHHHHHHTTPPPPPPPPTTS-----S--EEEE-----PPP--HHHHHHHHTTT-TT-------TT-SS-PPPPP-TTEEEEEE-SSTT-GGGHHHHHHHHTTT-SSEEEEES-HHHHHHHHHHHT---EEEE---STTTTTHHHHHHHHHTT-S-SEEEEEETTEEE-GGGGGGS-TTS-EEES--EEEETT-SS---SSSSS--GGGGSIIIIIHHHHHHHHHHHHHTT-HHHHHHHHHHHHHHTSSSEEEE---SEEEEEGGGHHHHHHHHHHHHHTT--HHHHHHHHHHHHS-GGGSEEEPEEE--GGGGGGHHHH--TTSSEEE---HHHHHHSHHHHHHIIIIIHHHHH--

Foldseek 3Di:
DDDDDDDDDDDDDDDPPPDDDDDDDDDDPPPVVVVVVVVVVVVVVVVVVVVVCCVVVVVVVVVVPPPPDPDDDDDDDDDDDDDDDLVPPPDPDLEDEDELVPPPVVVVVVVVPDDDHAEYEYEDPPPPPDDPPPWFDPPSSLVVLLVCVLVPHFKYAFAPHPVCCVVQVVLADPDQWAFAWEWDFDLVLEDPLQQFFDDPPQDLVNQPRHFKTWFDRDGHAQKEAEAALVLNDDPPDDSPRTQQQGFKYWHDPLHFDQGDPHRMMHGLLLSLLVQRFTLVCSRLSRRVSQLLVLQVVHGYIYHGYDHDPDPPPPVSDDPVLSVVSSVQSVVDDADPPDFSLVSLLVSQVSCCVSVNHPPVRSVSSNVSVVSCVVSPRDHRGTDDNPDDPPDDDDIKIKGDGGFDADPLDLVVLQVLCCVLCVVFFAAQPDPDPPDLDAQAAQAQEAEEEEEQAQPQLLCVSVCCSQPSNRYSHYAYEYADVPSNVVVVSVVVDRHMYIHDDDHRCQLRVVSLLSVVSNVGRHQWYKAAYLQKDFLSSLVVVDDSNFKEDAPDWDKDFLVDCAPCDLPHRRGPPQCNDQQHSVLVLQLLVVLVVVLVVDVLSVQLQVQLCVQRVHSRMFIFHDPNIIMDGSVCSVVSSVSSVSSVVSNHTPRGRVRRSSSSSDPPVRYHHFFEAEADDPSQVVCLVRDDSNGRIYPGHSVVVLSVDPVSSCCCRYHPSSSSSRD